Protein 5ICQ (pdb70)

Nearest PDB structures (foldseek):
  5icq-assembly1_A  TM=1.002E+00  e=0.000E+00  Methylocystis parvus OBBP
  4ony-assembly2_B  TM=9.529E-01  e=1.457E-85  Brucella melitensis ATCC 23457
  7z8e-assembly1_A  TM=8.467E-01  e=1.954E-64  Sinorhizobium meliloti
  3pam-assembly2_B  TM=9.774E-01  e=1.370E-34  Bartonella henselae
  3pam-assembly1_A  TM=9.702E-01  e=1.212E-34  Bartonella henselae

Structure (mmCIF, N/CA/C/O backbone):
data_5ICQ
#
_entry.id   5ICQ
#
_cell.length_a   122.200
_cell.length_b   141.500
_cell.length_c   83.100
_cell.angle_alpha   90.00
_cell.angle_beta   90.00
_cell.angle_gamma   90.00
#
_symmetry.space_group_name_H-M   'C 2 2 21'
#
loop_
_entity.id
_entity.type
_entity.pdbx_description
1 polymer 'Methylocystis parvus OBBP MbnE'
2 non-polymer 'SULFATE ION'
3 water water
#
loop_
_atom_site.group_PDB
_atom_site.id
_atom_site.type_symbol
_atom_site.label_atom_id
_atom_site.label_alt_id
_atom_site.label_comp_id
_atom_site.label_asym_id
_atom_site.label_entity_id
_atom_site.label_seq_id
_atom_site.pdbx_PDB_ins_code
_atom_site.Cartn_x
_atom_site.Cartn_y
_atom_site.Cartn_z
_atom_site.occupancy
_atom_site.B_iso_or_equiv
_atom_site.auth_seq_id
_atom_site.auth_comp_id
_atom_site.auth_asym_id
_atom_site.auth_atom_id
_atom_site.pdbx_PDB_model_num
ATOM 1 N N . SER A 1 35 ? 110.131 55.269 56.599 1.00 40.92 35 SER A N 1
ATOM 2 C CA . SER A 1 35 ? 111.201 54.801 55.716 1.00 39.95 35 SER A CA 1
ATOM 3 C C . SER A 1 35 ? 111.162 53.278 55.492 1.00 27.99 35 SER A C 1
ATOM 4 O O . SER A 1 35 ? 111.683 52.776 54.499 1.00 26.51 35 SER A O 1
ATOM 7 N N . HIS A 1 36 ? 110.551 52.545 56.423 1.00 21.75 36 HIS A N 1
ATOM 8 C CA . HIS A 1 36 ? 110.373 51.103 56.294 1.00 22.12 36 HIS A CA 1
ATOM 9 C C . HIS A 1 36 ? 108.905 50.705 56.357 1.00 24.83 36 HIS A C 1
ATOM 10 O O . HIS A 1 36 ? 108.584 49.537 56.592 1.00 30.56 36 HIS A O 1
ATOM 17 N N . GLY A 1 37 ? 108.015 51.660 56.157 1.00 18.60 37 GLY A N 1
ATOM 18 C CA . GLY A 1 37 ? 106.589 51.429 56.159 1.00 19.31 37 GLY A CA 1
ATOM 19 C C . GLY A 1 37 ? 105.916 52.632 55.542 1.00 19.71 37 GLY A C 1
ATOM 20 O O . GLY A 1 37 ? 106.422 53.756 55.642 1.00 17.15 37 GLY A O 1
ATOM 21 N N . LEU A 1 38 ? 104.784 52.413 54.890 1.00 14.48 38 LEU A N 1
ATOM 22 C CA . LEU A 1 38 ? 104.056 53.488 54.231 1.00 16.52 38 LEU A CA 1
ATOM 23 C C . LEU A 1 38 ? 102.572 53.240 54.457 1.00 21.00 38 LEU A C 1
ATOM 24 O O . LEU A 1 38 ? 102.021 52.280 53.906 1.00 14.27 38 LEU A O 1
ATOM 29 N N . ALA A 1 39 ? 101.936 54.083 55.274 1.00 15.31 39 ALA A N 1
ATOM 30 C CA . ALA A 1 39 ? 100.490 54.042 55.465 1.00 15.04 39 ALA A CA 1
ATOM 31 C C . ALA A 1 39 ? 99.839 55.107 54.596 1.00 17.22 39 ALA A C 1
ATOM 32 O O . ALA A 1 39 ? 100.380 56.206 54.442 1.00 16.71 39 ALA A O 1
ATOM 34 N N . MET A 1 40 ? 98.664 54.784 54.038 1.00 14.11 40 MET A N 1
ATOM 35 C CA . MET A 1 40 ? 97.958 55.774 53.229 1.00 15.57 40 MET A CA 1
ATOM 36 C C . MET A 1 40 ? 97.660 57.025 54.047 1.00 18.40 40 MET A C 1
ATOM 37 O O . MET A 1 40 ? 97.858 58.152 53.569 1.00 15.30 40 MET A O 1
ATOM 42 N N . HIS A 1 41 ? 97.187 56.841 55.286 1.00 13.40 41 HIS A N 1
ATOM 43 C CA . HIS A 1 41 ? 96.915 57.927 56.219 1.00 22.10 41 HIS A CA 1
ATOM 44 C C . HIS A 1 41 ? 97.572 57.622 57.556 1.00 25.63 41 HIS A C 1
ATOM 45 O O . HIS A 1 41 ? 97.523 56.488 58.039 1.00 27.31 41 HIS A O 1
ATOM 52 N N . GLY A 1 42 ? 98.183 58.638 58.156 1.00 26.99 42 GLY A N 1
ATOM 53 C CA . GLY A 1 42 ? 98.817 58.392 59.430 1.00 26.02 42 GLY A CA 1
ATOM 54 C C . GLY A 1 42 ? 100.111 57.621 59.249 1.00 25.15 42 GLY A C 1
ATOM 55 O O . GLY A 1 42 ? 100.736 57.640 58.185 1.00 26.68 42 GLY A O 1
ATOM 56 N N . ALA A 1 43 ? 100.507 56.920 60.314 1.00 21.95 43 ALA A N 1
ATOM 57 C CA . ALA A 1 43 ? 101.779 56.230 60.463 1.00 27.29 43 ALA A CA 1
ATOM 58 C C . ALA A 1 43 ? 101.584 54.718 60.418 1.00 19.30 43 ALA A C 1
ATOM 59 O O . ALA A 1 43 ? 100.553 54.209 60.868 1.00 20.25 43 ALA A O 1
ATOM 61 N N . PRO A 1 44 ? 102.556 53.974 59.889 1.00 18.63 44 PRO A N 1
ATOM 62 C CA . PRO A 1 44 ? 102.448 52.510 59.912 1.00 16.41 44 PRO A CA 1
ATOM 63 C C . PRO A 1 44 ? 102.362 52.030 61.350 1.00 20.65 44 PRO A C 1
ATOM 64 O O . PRO A 1 44 ? 103.031 52.564 62.234 1.00 22.93 44 PRO A O 1
ATOM 68 N N . GLN A 1 45 ? 101.510 51.034 61.596 1.00 16.61 45 GLN A N 1
ATOM 69 C CA . GLN A 1 45 ? 101.306 50.614 62.977 1.00 19.37 45 GLN A CA 1
ATOM 70 C C . GLN A 1 45 ? 102.366 49.633 63.469 1.00 19.29 45 GLN A C 1
ATOM 71 O O . GLN A 1 45 ? 102.556 49.512 64.684 1.00 19.59 45 GLN A O 1
ATOM 77 N N . LEU A 1 46 ? 103.102 48.940 62.542 1.00 16.15 46 LEU A N 1
ATOM 78 C CA . LEU A 1 46 ? 104.155 48.040 63.015 1.00 16.13 46 LEU A CA 1
ATOM 79 C C . LEU A 1 46 ? 105.473 48.792 63.193 1.00 20.15 46 LEU A C 1
ATOM 80 O O . LEU A 1 46 ? 105.828 49.634 62.357 1.00 19.72 46 LEU A O 1
ATOM 85 N N . PRO A 1 47 ? 106.222 48.478 64.252 1.00 19.87 47 PRO A N 1
ATOM 86 C CA . PRO A 1 47 ? 107.548 49.081 64.424 1.00 23.74 47 PRO A CA 1
ATOM 87 C C . PRO A 1 47 ? 108.500 48.649 63.321 1.00 24.46 47 PRO A C 1
ATOM 88 O O . PRO A 1 47 ? 108.316 47.619 62.667 1.00 24.25 47 PRO A O 1
ATOM 92 N N . LYS A 1 48 ? 109.547 49.455 63.131 1.00 20.36 48 LYS A N 1
ATOM 93 C CA . LYS A 1 48 ? 110.511 49.196 62.066 1.00 29.75 48 LYS A CA 1
ATOM 94 C C . LYS A 1 48 ? 111.067 47.779 62.134 1.00 35.32 48 LYS A C 1
ATOM 95 O O . LYS A 1 48 ? 111.318 47.157 61.095 1.00 34.29 48 LYS A O 1
ATOM 101 N N . ASP A 1 49 ? 111.227 47.237 63.341 1.00 28.63 49 ASP A N 1
ATOM 102 C CA . ASP A 1 49 ? 111.862 45.942 63.547 1.00 28.15 49 ASP A CA 1
ATOM 103 C C . ASP A 1 49 ? 110.857 44.825 63.817 1.00 23.94 49 ASP A C 1
ATOM 104 O O . ASP A 1 49 ? 111.210 43.824 64.452 1.00 22.26 49 ASP A O 1
ATOM 109 N N . PHE A 1 50 ? 109.611 44.969 63.354 1.00 19.07 50 PHE A N 1
ATOM 110 C CA . PHE A 1 50 ? 108.631 43.912 63.573 1.00 19.75 50 PHE A CA 1
ATOM 111 C C . PHE A 1 50 ? 109.140 42.593 62.991 1.00 17.94 50 PHE A C 1
ATOM 112 O O . PHE A 1 50 ? 109.866 42.564 61.993 1.00 17.34 50 PHE A O 1
ATOM 120 N N . ASP A 1 51 ? 108.760 41.495 63.639 1.00 14.38 51 ASP A N 1
ATOM 121 C CA . ASP A 1 51 ? 109.231 40.173 63.250 1.00 19.80 51 ASP A CA 1
ATOM 122 C C . ASP A 1 51 ? 108.360 39.531 62.180 1.00 15.92 51 ASP A C 1
ATOM 123 O O . ASP A 1 51 ? 108.875 38.825 61.311 1.00 16.72 51 ASP A O 1
ATOM 128 N N . HIS A 1 52 ? 107.047 39.736 62.248 1.00 15.39 52 HIS A N 1
ATOM 129 C CA . HIS A 1 52 ? 106.121 39.156 61.282 1.00 13.39 52 HIS A CA 1
ATOM 130 C C . HIS A 1 52 ? 104.820 39.934 61.361 1.00 15.27 52 HIS A C 1
ATOM 131 O O . HIS A 1 52 ? 104.574 40.661 62.330 1.00 14.11 52 HIS A O 1
ATOM 138 N N . PHE A 1 53 ? 103.989 39.780 60.334 1.00 15.37 53 PHE A N 1
ATOM 139 C CA . PHE A 1 53 ? 102.660 40.382 60.383 1.00 11.45 53 PHE A CA 1
ATOM 140 C C . PHE A 1 53 ? 101.843 39.707 61.485 1.00 11.74 53 PHE A C 1
ATOM 141 O O . PHE A 1 53 ? 101.943 38.494 61.671 1.00 12.98 53 PHE A O 1
ATOM 149 N N . PRO A 1 54 ? 101.012 40.454 62.218 1.00 14.85 54 PRO A N 1
ATOM 150 C CA . PRO A 1 54 ? 100.370 39.870 63.411 1.00 20.93 54 PRO A CA 1
ATOM 151 C C . PRO A 1 54 ? 99.355 38.774 63.109 1.00 18.57 54 PRO A C 1
ATOM 152 O O . PRO A 1 54 ? 99.032 37.999 64.020 1.00 18.97 54 PRO A O 1
ATOM 156 N N . TYR A 1 55 ? 98.853 38.663 61.876 1.00 14.35 55 TYR A N 1
ATOM 157 C CA . TYR A 1 55 ? 97.952 37.577 61.507 1.00 16.05 55 TYR A CA 1
ATOM 158 C C . TYR A 1 55 ? 98.674 36.413 60.833 1.00 20.02 55 TYR A C 1
ATOM 159 O O . TYR A 1 55 ? 98.022 35.539 60.250 1.00 17.19 55 TYR A O 1
ATOM 168 N N . ALA A 1 56 ? 99.997 36.405 60.850 1.00 11.37 56 ALA A N 1
ATOM 169 C CA . ALA A 1 56 ? 100.760 35.239 60.445 1.00 14.60 56 ALA A CA 1
ATOM 170 C C . ALA A 1 56 ? 101.252 34.533 61.699 1.00 17.00 56 ALA A C 1
ATOM 171 O O . ALA A 1 56 ? 101.477 35.168 62.731 1.00 14.63 56 ALA A O 1
ATOM 173 N N . ASP A 1 57 ? 101.405 33.216 61.610 1.00 14.02 57 ASP A N 1
ATOM 174 C CA . ASP A 1 57 ? 101.971 32.457 62.723 1.00 15.33 57 ASP A CA 1
ATOM 175 C C . ASP A 1 57 ? 103.330 31.911 62.311 1.00 12.87 57 ASP A C 1
ATOM 176 O O . ASP A 1 57 ? 103.397 30.988 61.486 1.00 13.57 57 ASP A O 1
ATOM 181 N N . PRO A 1 58 ? 104.432 32.427 62.859 1.00 15.86 58 PRO A N 1
ATOM 182 C CA . PRO A 1 58 ? 105.751 31.904 62.474 1.00 18.66 58 PRO A CA 1
ATOM 183 C C . PRO A 1 58 ? 105.950 30.439 62.823 1.00 16.33 58 PRO A C 1
ATOM 184 O O . PRO A 1 58 ? 106.838 29.805 62.251 1.00 14.85 58 PRO A O 1
ATOM 188 N N . ALA A 1 59 ? 105.144 29.874 63.718 1.00 15.60 59 ALA A N 1
ATOM 189 C CA . ALA A 1 59 ? 105.245 28.446 63.997 1.00 18.82 59 ALA A CA 1
ATOM 190 C C . ALA A 1 59 ? 104.470 27.583 63.005 1.00 22.04 59 ALA A C 1
ATOM 191 O O . ALA A 1 59 ? 104.423 26.360 63.184 1.00 16.51 59 ALA A O 1
ATOM 193 N N . ALA A 1 60 ? 103.865 28.177 61.975 1.00 16.51 60 ALA A N 1
ATOM 194 C CA . ALA A 1 60 ? 103.154 27.390 60.973 1.00 9.89 60 ALA A CA 1
ATOM 195 C C . ALA A 1 60 ? 104.062 26.310 60.406 1.00 13.75 60 ALA A C 1
ATOM 196 O O . ALA A 1 60 ? 105.241 26.550 60.124 1.00 18.78 60 ALA A O 1
ATOM 198 N N . LYS A 1 61 ? 103.511 25.108 60.247 1.00 15.20 61 LYS A N 1
ATOM 199 C CA . LYS A 1 61 ? 104.283 23.989 59.726 1.00 17.80 61 LYS A CA 1
ATOM 200 C C . LYS A 1 61 ? 104.349 24.030 58.203 1.00 22.47 61 LYS A C 1
ATOM 201 O O . LYS A 1 61 ? 103.397 24.433 57.533 1.00 18.42 61 LYS A O 1
ATOM 207 N N . LYS A 1 62 ? 105.480 23.581 57.654 1.00 12.99 62 LYS A N 1
ATOM 208 C CA . LYS A 1 62 ? 105.665 23.523 56.207 1.00 15.83 62 LYS A CA 1
ATOM 209 C C . LYS A 1 62 ? 105.387 22.123 55.674 1.00 22.32 62 LYS A C 1
ATOM 210 O O . LYS A 1 62 ? 105.721 21.124 56.319 1.00 23.65 62 LYS A O 1
ATOM 216 N N . GLY A 1 63 ? 104.788 22.058 54.489 1.00 18.52 63 GLY A N 1
ATOM 217 C CA . GLY A 1 63 ? 104.558 20.802 53.802 1.00 20.30 63 GLY A CA 1
ATOM 218 C C . GLY A 1 63 ? 103.118 20.650 53.353 1.00 17.33 63 GLY A C 1
ATOM 219 O O . GLY A 1 63 ? 102.228 21.411 53.730 1.00 14.40 63 GLY A O 1
ATOM 220 N N . GLY A 1 64 ? 102.911 19.635 52.520 1.00 14.11 64 GLY A N 1
ATOM 221 C CA . GLY A 1 64 ? 101.580 19.219 52.132 1.00 18.50 64 GLY A CA 1
ATOM 222 C C . GLY A 1 64 ? 101.050 19.951 50.912 1.00 17.99 64 GLY A C 1
ATOM 223 O O . GLY A 1 64 ? 101.599 20.954 50.448 1.00 17.99 64 GLY A O 1
ATOM 224 N N . ARG A 1 65 ? 99.950 19.420 50.376 1.00 15.32 65 ARG A N 1
ATOM 225 C CA . ARG A 1 65 ? 99.271 20.003 49.228 1.00 16.76 65 ARG A CA 1
ATOM 226 C C . ARG A 1 65 ? 97.926 20.567 49.662 1.00 19.37 65 ARG A C 1
ATOM 227 O O . ARG A 1 65 ? 97.116 19.852 50.261 1.00 18.93 65 ARG A O 1
ATOM 235 N N . LEU A 1 66 ? 97.684 21.839 49.358 1.00 11.96 66 LEU A N 1
ATOM 236 C CA . LEU A 1 66 ? 96.358 22.425 49.549 1.00 13.03 66 LEU A CA 1
ATOM 237 C C . LEU A 1 66 ? 95.552 22.261 48.269 1.00 17.31 66 LEU A C 1
ATOM 238 O O . LEU A 1 66 ? 96.035 22.595 47.185 1.00 14.50 66 LEU A O 1
ATOM 243 N N . ARG A 1 67 ? 94.326 21.753 48.391 1.00 12.77 67 ARG A N 1
ATOM 244 C CA . ARG A 1 67 ? 93.428 21.631 47.251 1.00 11.95 67 ARG A CA 1
ATOM 245 C C . ARG A 1 67 ? 92.383 22.730 47.359 1.00 16.18 67 ARG A C 1
ATOM 246 O O . ARG A 1 67 ? 91.547 22.718 48.275 1.00 13.29 67 ARG A O 1
ATOM 254 N N . VAL A 1 68 ? 92.443 23.664 46.411 1.00 10.46 68 VAL A N 1
ATOM 255 C CA . VAL A 1 68 ? 91.579 24.834 46.321 1.00 12.35 68 VAL A CA 1
ATOM 256 C C . VAL A 1 68 ? 90.612 24.628 45.164 1.00 12.74 68 VAL A C 1
ATOM 257 O O . VAL A 1 68 ? 91.000 24.120 44.104 1.00 17.88 68 VAL A O 1
ATOM 261 N N . GLY A 1 69 ? 89.353 24.999 45.372 1.00 12.33 69 GLY A N 1
ATOM 262 C CA . GLY A 1 69 ? 88.351 24.885 44.326 1.00 10.90 69 GLY A CA 1
ATOM 263 C C . GLY A 1 69 ? 87.701 26.217 44.006 1.00 13.99 69 GLY A C 1
ATOM 264 O O . GLY A 1 69 ? 87.296 26.961 44.907 1.00 17.80 69 GLY A O 1
ATOM 265 N N . LEU A 1 70 ? 87.580 26.521 42.722 1.00 17.72 70 LEU A N 1
ATOM 266 C CA . LEU A 1 70 ? 87.056 27.793 42.260 1.00 12.32 70 LEU A CA 1
ATOM 267 C C . LEU A 1 70 ? 85.979 27.558 41.214 1.00 14.25 70 LEU A C 1
ATOM 268 O O . LEU A 1 70 ? 86.061 26.602 40.436 1.00 16.53 70 LEU A O 1
ATOM 273 N N . PRO A 1 71 ? 84.961 28.412 41.167 1.00 19.31 71 PRO A N 1
ATOM 274 C CA . PRO A 1 71 ? 83.939 28.276 40.128 1.00 22.90 71 PRO A CA 1
ATOM 275 C C . PRO A 1 71 ? 84.404 28.904 38.824 1.00 25.88 71 PRO A C 1
ATOM 276 O O . PRO A 1 71 ? 85.234 29.816 38.803 1.00 30.02 71 PRO A O 1
ATOM 280 N N . GLY A 1 72 ? 83.859 28.401 37.722 1.00 26.83 72 GLY A N 1
ATOM 281 C CA . GLY A 1 72 ? 84.156 29.002 36.436 1.00 24.35 72 GLY A CA 1
ATOM 282 C C . GLY A 1 72 ? 85.317 28.353 35.716 1.00 22.72 72 GLY A C 1
ATOM 283 O O . GLY A 1 72 ? 85.500 27.132 35.787 1.00 21.16 72 GLY A O 1
ATOM 284 N N . THR A 1 73 ? 86.110 29.154 35.008 1.00 22.16 73 THR A N 1
ATOM 285 C CA . THR A 1 73 ? 87.176 28.612 34.180 1.00 25.06 73 THR A CA 1
ATOM 286 C C . THR A 1 73 ? 88.275 29.659 34.044 1.00 17.38 73 THR A C 1
ATOM 287 O O . THR A 1 73 ? 88.179 30.762 34.583 1.00 16.85 73 THR A O 1
ATOM 291 N N . PHE A 1 74 ? 89.329 29.301 33.315 1.00 19.14 74 PHE A N 1
ATOM 292 C CA . PHE A 1 74 ? 90.404 30.238 33.024 1.00 19.57 74 PHE A CA 1
ATOM 293 C C . PHE A 1 74 ? 91.075 29.810 31.730 1.00 19.32 74 PHE A C 1
ATOM 294 O O . PHE A 1 74 ? 91.053 28.634 31.357 1.00 21.21 74 PHE A O 1
ATOM 302 N N . ASP A 1 75 ? 91.703 30.778 31.054 1.00 19.13 75 ASP A N 1
ATOM 303 C CA . ASP A 1 75 ? 92.472 30.454 29.856 1.00 20.13 75 ASP A CA 1
ATOM 304 C C . ASP A 1 75 ? 93.777 31.238 29.752 1.00 22.30 75 ASP A C 1
ATOM 305 O O . ASP A 1 75 ? 94.377 31.269 28.667 1.00 19.03 75 ASP A O 1
ATOM 310 N N . SER A 1 76 ? 94.239 31.862 30.832 1.00 15.86 76 SER A N 1
ATOM 311 C CA . SER A 1 76 ? 95.437 32.683 30.780 1.00 16.59 76 SER A CA 1
ATOM 312 C C . SER A 1 76 ? 96.107 32.684 32.144 1.00 17.22 76 SER A C 1
ATOM 313 O O . SER A 1 76 ? 95.441 32.577 33.178 1.00 12.84 76 SER A O 1
ATOM 316 N N . LEU A 1 77 ? 97.434 32.808 32.134 1.00 12.41 77 LEU A N 1
ATOM 317 C CA . LEU A 1 77 ? 98.203 32.971 33.361 1.00 14.02 77 LEU A CA 1
ATOM 318 C C . LEU A 1 77 ? 98.744 34.390 33.501 1.00 19.02 77 LEU A C 1
ATOM 319 O O . LEU A 1 77 ? 99.712 34.615 34.238 1.00 15.79 77 LEU A O 1
ATOM 324 N N . ASN A 1 78 ? 98.128 35.358 32.811 1.00 15.29 78 ASN A N 1
ATOM 325 C CA . ASN A 1 78 ? 98.530 36.761 32.894 1.00 13.51 78 ASN A CA 1
ATOM 326 C C . ASN A 1 78 ? 97.411 37.544 33.562 1.00 18.34 78 ASN A C 1
ATOM 327 O O . ASN A 1 78 ? 96.388 37.844 32.920 1.00 15.75 78 ASN A O 1
ATOM 332 N N . PRO A 1 79 ? 97.547 37.896 34.842 1.00 15.11 79 PRO A N 1
ATOM 333 C CA . PRO A 1 79 ? 96.493 38.652 35.524 1.00 18.35 79 PRO A CA 1
ATOM 334 C C . PRO A 1 79 ? 96.546 40.150 35.292 1.00 20.35 79 PRO A C 1
ATOM 335 O O . PRO A 1 79 ? 95.724 40.868 35.864 1.00 17.26 79 PRO A O 1
ATOM 339 N N . PHE A 1 80 ? 97.484 40.652 34.486 1.00 11.77 80 PHE A N 1
ATOM 340 C CA . PHE A 1 80 ? 97.727 42.079 34.429 1.00 11.36 80 PHE A CA 1
ATOM 341 C C . PHE A 1 80 ? 97.336 42.723 33.109 1.00 18.53 80 PHE A C 1
ATOM 342 O O . PHE A 1 80 ? 97.424 43.949 33.004 1.00 19.92 80 PHE A O 1
ATOM 350 N N . ASN A 1 81 ? 96.958 41.945 32.093 1.00 23.01 81 ASN A N 1
ATOM 351 C CA . ASN A 1 81 ? 96.486 42.529 30.842 1.00 19.99 81 ASN A CA 1
ATOM 352 C C . ASN A 1 81 ? 94.975 42.740 30.917 1.00 24.22 81 ASN A C 1
ATOM 353 O O . ASN A 1 81 ? 94.311 42.330 31.873 1.00 22.90 81 ASN A O 1
ATOM 358 N N . VAL A 1 82 ? 94.416 43.375 29.893 1.00 31.84 82 VAL A N 1
ATOM 359 C CA . VAL A 1 82 ? 92.987 43.680 29.897 1.00 31.90 82 VAL A CA 1
ATOM 360 C C . VAL A 1 82 ? 92.212 42.762 28.958 1.00 29.99 82 VAL A C 1
ATOM 361 O O . VAL A 1 82 ? 92.654 42.501 27.834 1.00 32.72 82 VAL A O 1
ATOM 365 N N . THR A 1 86 ? 90.612 35.243 30.483 1.00 36.11 86 THR A N 1
ATOM 366 C CA . THR A 1 86 ? 90.222 34.914 31.858 1.00 35.63 86 THR A CA 1
ATOM 367 C C . THR A 1 86 ? 91.395 34.317 32.637 1.00 17.63 86 THR A C 1
ATOM 368 O O . THR A 1 86 ? 91.731 33.144 32.458 1.00 23.55 86 THR A O 1
ATOM 372 N N . ALA A 1 87 ? 92.025 35.122 33.491 1.00 17.80 87 ALA A N 1
ATOM 373 C CA . ALA A 1 87 ? 93.261 34.701 34.131 1.00 17.89 87 ALA A CA 1
ATOM 374 C C . ALA A 1 87 ? 92.968 33.827 35.340 1.00 17.96 87 ALA A C 1
ATOM 375 O O . ALA A 1 87 ? 91.993 34.047 36.059 1.00 16.93 87 ALA A O 1
ATOM 377 N N . ALA A 1 88 ? 93.811 32.820 35.541 1.00 15.11 88 ALA A N 1
ATOM 378 C CA . ALA A 1 88 ? 93.740 31.997 36.738 1.00 17.89 88 ALA A CA 1
ATOM 379 C C . ALA A 1 88 ? 94.001 32.851 37.973 1.00 16.10 88 ALA A C 1
ATOM 380 O O . ALA A 1 88 ? 94.739 33.834 37.925 1.00 16.84 88 ALA A O 1
ATOM 382 N N . GLN A 1 89 ? 93.377 32.477 39.087 1.00 12.72 89 GLN A N 1
ATOM 383 C CA . GLN A 1 89 ? 93.677 33.131 40.349 1.00 14.31 89 GLN A CA 1
ATOM 384 C C . GLN A 1 89 ? 94.873 32.447 40.998 1.00 13.63 89 GLN A C 1
ATOM 385 O O . GLN A 1 89 ? 95.350 31.415 40.536 1.00 14.15 89 GLN A O 1
ATOM 391 N N . GLY A 1 90 ? 95.370 33.046 42.075 1.00 13.87 90 GLY A N 1
ATOM 392 C CA . GLY A 1 90 ? 96.488 32.467 42.787 1.00 15.69 90 GLY A CA 1
ATOM 393 C C . GLY A 1 90 ? 97.853 32.889 42.290 1.00 14.62 90 GLY A C 1
ATOM 394 O O . GLY A 1 90 ? 98.855 32.405 42.823 1.00 14.33 90 GLY A O 1
ATOM 395 N N . LEU A 1 91 ? 97.934 33.777 41.291 1.00 8.54 91 LEU A N 1
ATOM 396 C CA . LEU A 1 91 ? 99.245 34.147 40.762 1.00 11.98 91 LEU A CA 1
ATOM 397 C C . LEU A 1 91 ? 99.823 35.367 41.454 1.00 15.44 91 LEU A C 1
ATOM 398 O O . LEU A 1 91 ? 101.036 35.440 41.686 1.00 10.78 91 LEU A O 1
ATOM 403 N N . VAL A 1 92 ? 98.980 36.343 41.771 1.00 13.71 92 VAL A N 1
ATOM 404 C CA . VAL A 1 92 ? 99.450 37.508 42.498 1.00 16.71 92 VAL A CA 1
ATOM 405 C C . VAL A 1 92 ? 99.871 37.070 43.890 1.00 12.69 92 VAL A C 1
ATOM 406 O O . VAL A 1 92 ? 99.192 36.254 44.532 1.00 19.33 92 VAL A O 1
ATOM 410 N N . GLY A 1 93 ? 101.013 37.579 44.354 1.00 13.88 93 GLY A N 1
ATOM 411 C CA . GLY A 1 93 ? 101.496 37.227 45.678 1.00 15.16 93 GLY A CA 1
ATOM 412 C C . GLY A 1 93 ? 102.313 35.948 45.672 1.00 12.43 93 GLY A C 1
ATOM 413 O O . GLY A 1 93 ? 103.481 35.956 46.066 1.00 13.72 93 GLY A O 1
ATOM 414 N N . ASN A 1 94 ? 101.709 34.846 45.211 1.00 7.72 94 ASN A N 1
ATOM 415 C CA . ASN A 1 94 ? 102.416 33.566 45.163 1.00 9.65 94 ASN A CA 1
ATOM 416 C C . ASN A 1 94 ? 103.530 33.571 44.124 1.00 12.88 94 ASN A C 1
ATOM 417 O O . ASN A 1 94 ? 104.591 32.972 44.343 1.00 8.90 94 ASN A O 1
ATOM 422 N N . VAL A 1 95 ? 103.292 34.191 42.971 1.00 11.90 95 VAL A N 1
ATOM 423 C CA . VAL A 1 95 ? 104.255 34.219 41.871 1.00 9.43 95 VAL A CA 1
ATOM 424 C C . VAL A 1 95 ? 104.753 35.634 41.608 1.00 10.62 95 VAL A C 1
ATOM 425 O O . VAL A 1 95 ? 105.958 35.893 41.631 1.00 11.98 95 VAL A O 1
ATOM 429 N N . PHE A 1 96 ? 103.835 36.572 41.382 1.00 10.94 96 PHE A N 1
ATOM 430 C CA . PHE A 1 96 ? 104.185 37.954 41.064 1.00 8.73 96 PHE A CA 1
ATOM 431 C C . PHE A 1 96 ? 104.167 38.815 42.319 1.00 15.07 96 PHE A C 1
ATOM 432 O O . PHE A 1 96 ? 103.169 38.834 43.047 1.00 13.68 96 PHE A O 1
ATOM 440 N N . GLN A 1 97 ? 105.245 39.564 42.543 1.00 12.00 97 GLN A N 1
ATOM 441 C CA . GLN A 1 97 ? 105.410 40.332 43.769 1.00 12.21 97 GLN A CA 1
ATOM 442 C C . GLN A 1 97 ? 105.509 41.819 43.472 1.00 11.17 97 GLN A C 1
ATOM 443 O O . GLN A 1 97 ? 106.065 42.227 42.452 1.00 12.34 97 GLN A O 1
ATOM 449 N N . GLY A 1 98 ? 105.017 42.634 44.405 1.00 10.75 98 GLY A N 1
ATOM 450 C CA . GLY A 1 98 ? 105.222 44.065 44.328 1.00 10.00 98 GLY A CA 1
ATOM 451 C C . GLY A 1 98 ? 106.473 44.524 45.054 1.00 13.81 98 GLY A C 1
ATOM 452 O O . GLY A 1 98 ? 107.190 43.756 45.697 1.00 10.51 98 GLY A O 1
ATOM 453 N N . LEU A 1 99 ? 106.731 45.829 44.949 1.00 10.31 99 LEU A N 1
ATOM 454 C CA . LEU A 1 99 ? 107.838 46.422 45.690 1.00 10.25 99 LEU A CA 1
ATOM 455 C C . LEU A 1 99 ? 107.618 46.338 47.197 1.00 9.67 99 LEU A C 1
ATOM 456 O O . LEU A 1 99 ? 108.578 46.186 47.964 1.00 10.59 99 LEU A O 1
ATOM 461 N N . MET A 1 100 ? 106.370 46.460 47.645 1.00 9.57 100 MET A N 1
ATOM 462 C CA . MET A 1 100 ? 106.054 46.417 49.063 1.00 8.76 100 MET A CA 1
ATOM 463 C C . MET A 1 100 ? 104.861 45.497 49.274 1.00 12.99 100 MET A C 1
ATOM 464 O O . MET A 1 100 ? 104.071 45.253 48.358 1.00 11.68 100 MET A O 1
ATOM 469 N N . ALA A 1 101 ? 104.768 44.956 50.485 1.00 10.76 101 ALA A N 1
ATOM 470 C CA . ALA A 1 101 ? 103.748 43.981 50.846 1.00 12.43 101 ALA A CA 1
ATOM 471 C C . ALA A 1 101 ? 102.705 44.667 51.715 1.00 12.40 101 ALA A C 1
ATOM 472 O O . ALA A 1 101 ? 103.054 45.384 52.654 1.00 10.33 101 ALA A O 1
ATOM 474 N N . ARG A 1 102 ? 101.433 44.441 51.420 1.00 11.75 102 ARG A N 1
ATOM 475 C CA . ARG A 1 102 ? 100.360 45.094 52.161 1.00 11.06 102 ARG A CA 1
ATOM 476 C C . ARG A 1 102 ? 100.000 44.260 53.390 1.00 13.00 102 ARG A C 1
ATOM 477 O O . ARG A 1 102 ? 99.761 43.055 53.278 1.00 12.15 102 ARG A O 1
ATOM 485 N N . SER A 1 103 ? 99.999 44.883 54.565 1.00 9.50 103 SER A N 1
ATOM 486 C CA . SER A 1 103 ? 99.482 44.212 55.749 1.00 9.26 103 SER A CA 1
ATOM 487 C C . SER A 1 103 ? 97.969 44.340 55.765 1.00 14.78 103 SER A C 1
ATOM 488 O O . SER A 1 103 ? 97.436 45.457 55.766 1.00 15.03 103 SER A O 1
ATOM 491 N N . GLN A 1 104 ? 97.275 43.203 55.791 1.00 14.72 104 GLN A N 1
ATOM 492 C CA . GLN A 1 104 ? 95.821 43.250 55.866 1.00 17.03 104 GLN A CA 1
ATOM 493 C C . GLN A 1 104 ? 95.313 43.504 57.274 1.00 17.43 104 GLN A C 1
ATOM 494 O O . GLN A 1 104 ? 94.099 43.452 57.506 1.00 18.75 104 GLN A O 1
ATOM 500 N N . ASP A 1 105 ? 96.203 43.786 58.215 1.00 12.92 105 ASP A N 1
ATOM 501 C CA . ASP A 1 105 ? 95.789 44.170 59.558 1.00 14.60 105 ASP A CA 1
ATOM 502 C C . ASP A 1 105 ? 95.570 45.672 59.715 1.00 13.47 105 ASP A C 1
ATOM 503 O O . ASP A 1 105 ? 95.192 46.118 60.806 1.00 13.56 105 ASP A O 1
ATOM 508 N N . GLU A 1 106 ? 95.810 46.456 58.673 1.00 12.37 106 GLU A N 1
ATOM 509 C CA . GLU A 1 106 ? 95.605 47.897 58.672 1.00 11.69 106 GLU A CA 1
ATOM 510 C C . GLU A 1 106 ? 94.772 48.264 57.454 1.00 12.67 106 GLU A C 1
ATOM 511 O O . GLU A 1 106 ? 94.697 47.487 56.496 1.00 13.49 106 GLU A O 1
ATOM 517 N N . PRO A 1 107 ? 94.103 49.425 57.467 1.00 15.24 107 PRO A N 1
ATOM 518 C CA . PRO A 1 107 ? 93.293 49.799 56.287 1.00 11.50 107 PRO A CA 1
ATOM 519 C C . PRO A 1 107 ? 94.094 49.833 54.994 1.00 11.69 107 PRO A C 1
ATOM 520 O O . PRO A 1 107 ? 93.684 49.234 53.990 1.00 14.52 107 PRO A O 1
ATOM 524 N N . PHE A 1 108 ? 95.235 50.517 54.988 1.00 14.29 108 PHE A N 1
ATOM 525 C CA . PHE A 1 108 ? 96.077 50.583 53.798 1.00 11.91 108 PHE A CA 1
ATOM 526 C C . PHE A 1 108 ? 97.507 50.940 54.197 1.00 12.79 108 PHE A C 1
ATOM 527 O O . PHE A 1 108 ? 97.890 52.116 54.157 1.00 13.26 108 PHE A O 1
ATOM 535 N N . THR A 1 109 ? 98.302 49.940 54.593 1.00 10.81 109 THR A N 1
ATOM 536 C CA . THR A 1 109 ? 99.695 50.156 54.978 1.00 12.57 109 THR A CA 1
ATOM 537 C C . THR A 1 109 ? 100.567 49.112 54.301 1.00 11.34 109 THR A C 1
ATOM 538 O O . THR A 1 109 ? 100.190 47.936 54.222 1.00 8.04 109 THR A O 1
ATOM 542 N N . LEU A 1 110 ? 101.724 49.553 53.802 1.00 9.58 110 LEU A N 1
ATOM 543 C CA . LEU A 1 110 ? 102.649 48.710 53.055 1.00 11.86 110 LEU A CA 1
ATOM 544 C C . LEU A 1 110 ? 103.968 48.575 53.804 1.00 12.95 110 LEU A C 1
ATOM 545 O O . LEU A 1 110 ? 104.418 49.519 54.451 1.00 12.75 110 LEU A O 1
ATOM 550 N N . TYR A 1 111 ? 104.605 47.411 53.676 1.00 10.49 111 TYR A N 1
ATOM 551 C CA . TYR A 1 111 ? 105.855 47.097 54.350 1.00 9.56 111 TYR A CA 1
ATOM 552 C C . TYR A 1 111 ? 106.841 46.506 53.351 1.00 9.98 111 TYR A C 1
ATOM 553 O O . TYR A 1 111 ? 106.447 46.120 52.249 1.00 10.99 111 TYR A O 1
ATOM 562 N N . PRO A 1 112 ? 108.142 46.497 53.672 1.00 12.71 112 PRO A N 1
ATOM 563 C CA . PRO A 1 112 ? 109.143 46.136 52.653 1.00 11.13 112 PRO A CA 1
ATOM 564 C C . PRO A 1 112 ? 108.939 44.742 52.071 1.00 13.71 112 PRO A C 1
ATOM 565 O O . PRO A 1 112 ? 108.580 43.785 52.768 1.00 8.08 112 PRO A O 1
ATOM 569 N N . LEU A 1 113 ? 109.185 44.644 50.765 1.00 11.40 113 LEU A N 1
ATOM 570 C CA . LEU A 1 113 ? 109.252 43.365 50.070 1.00 9.09 113 LEU A CA 1
ATOM 571 C C . LEU A 1 113 ? 110.447 43.454 49.123 1.00 8.46 113 LEU A C 1
ATOM 572 O O . LEU A 1 113 ? 111.590 43.494 49.590 1.00 10.04 113 LEU A O 1
ATOM 577 N N . ILE A 1 114 ? 110.216 43.534 47.810 1.00 11.08 114 ILE A N 1
ATOM 578 C CA . ILE A 1 114 ? 111.346 43.697 46.892 1.00 7.90 114 ILE A CA 1
ATOM 579 C C . ILE A 1 114 ? 112.093 44.998 47.186 1.00 12.82 114 ILE A C 1
ATOM 580 O O . ILE A 1 114 ? 113.328 45.053 47.111 1.00 12.46 114 ILE A O 1
ATOM 585 N N . ALA A 1 115 ? 111.369 46.060 47.543 1.00 10.63 115 ALA A N 1
ATOM 586 C CA . ALA A 1 115 ? 112.015 47.265 48.056 1.00 10.48 115 ALA A CA 1
ATOM 587 C C . ALA A 1 115 ? 112.256 47.100 49.551 1.00 13.68 115 ALA A C 1
ATOM 588 O O . ALA A 1 115 ? 111.308 46.881 50.315 1.00 11.92 115 ALA A O 1
ATOM 590 N N . GLN A 1 116 ? 113.519 47.218 49.976 1.00 13.26 116 GLN A N 1
ATOM 591 C CA . GLN A 1 116 ? 113.817 47.093 51.397 1.00 17.23 116 GLN A CA 1
ATOM 592 C C . GLN A 1 116 ? 113.535 48.376 52.170 1.00 15.15 116 GLN A C 1
ATOM 593 O O . GLN A 1 116 ? 113.359 48.315 53.390 1.00 17.44 116 GLN A O 1
ATOM 599 N N . SER A 1 117 ? 113.455 49.524 51.498 1.00 16.01 117 SER A N 1
ATOM 600 C CA . SER A 1 117 ? 113.097 50.771 52.168 1.00 14.86 117 SER A CA 1
ATOM 601 C C . SER A 1 117 ? 112.653 51.771 51.113 1.00 23.48 117 SER A C 1
ATOM 602 O O . SER A 1 117 ? 112.801 51.538 49.909 1.00 19.36 117 SER A O 1
ATOM 605 N N . ILE A 1 118 ? 112.100 52.896 51.589 1.00 18.75 118 ILE A N 1
ATOM 606 C CA A ILE A 1 118 ? 111.588 53.934 50.709 0.76 21.45 118 ILE A CA 1
ATOM 607 C CA B ILE A 1 118 ? 111.506 53.944 50.765 0.24 22.81 118 ILE A CA 1
ATOM 608 C C . ILE A 1 118 ? 112.057 55.297 51.200 1.00 28.38 118 ILE A C 1
ATOM 609 O O . ILE A 1 118 ? 112.328 55.511 52.386 1.00 29.44 118 ILE A O 1
ATOM 618 N N . ASP A 1 119 ? 112.196 56.217 50.246 1.00 23.40 119 ASP A N 1
ATOM 619 C CA . ASP A 1 119 ? 112.451 57.628 50.517 1.00 27.14 119 ASP A CA 1
ATOM 620 C C . ASP A 1 119 ? 111.259 58.407 49.993 1.00 25.51 119 ASP A C 1
ATOM 621 O O . ASP A 1 119 ? 111.014 58.421 48.785 1.00 23.59 119 ASP A O 1
ATOM 626 N N . ILE A 1 120 ? 110.521 59.056 50.888 1.00 22.89 120 ILE A N 1
ATOM 627 C CA . ILE A 1 120 ? 109.324 59.780 50.486 1.00 22.86 120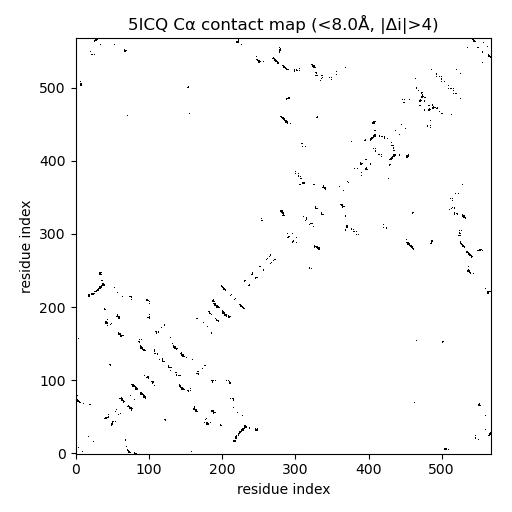 ILE A CA 1
ATOM 628 C C . ILE A 1 120 ? 109.185 61.009 51.369 1.00 28.88 120 ILE A C 1
ATOM 629 O O . ILE A 1 120 ? 109.585 61.003 52.537 1.00 25.02 120 ILE A O 1
ATOM 634 N N . ASP A 1 121 ? 108.651 62.082 50.791 1.00 27.44 121 ASP A N 1
ATOM 635 C CA . ASP A 1 121 ? 108.423 63.299 51.552 1.00 31.55 121 ASP A CA 1
ATOM 636 C C . ASP A 1 121 ? 106.981 63.351 52.037 1.00 32.79 121 ASP A C 1
ATOM 637 O O . ASP A 1 121 ? 106.106 62.675 51.489 1.00 27.93 121 ASP A O 1
ATOM 642 N N . PRO A 1 122 ? 106.693 64.125 53.087 1.00 36.10 122 PRO A N 1
ATOM 643 C CA . PRO A 1 122 ? 105.305 64.185 53.581 1.00 30.46 122 PRO A CA 1
ATOM 644 C C . PRO A 1 122 ? 104.304 64.680 52.549 1.00 30.42 122 PRO A C 1
ATOM 645 O O . PRO A 1 122 ? 103.148 64.235 52.560 1.00 26.50 122 PRO A O 1
ATOM 649 N N . ALA A 1 123 ? 104.709 65.579 51.650 1.00 24.18 123 ALA A N 1
ATOM 650 C CA . ALA A 1 123 ? 103.806 66.081 50.620 1.00 24.44 123 ALA A CA 1
ATOM 651 C C . ALA A 1 123 ? 103.636 65.112 49.457 1.00 26.20 123 ALA A C 1
ATOM 652 O O . ALA A 1 123 ? 102.790 65.357 48.591 1.00 25.31 123 ALA A O 1
ATOM 654 N N . ARG A 1 124 ? 104.423 64.034 49.416 1.00 21.98 124 ARG A N 1
ATOM 655 C CA . ARG A 1 124 ? 104.303 62.990 48.397 1.00 22.98 124 ARG A CA 1
ATOM 656 C C . ARG A 1 124 ? 104.463 63.563 46.988 1.00 23.70 124 ARG A C 1
ATOM 657 O O . ARG A 1 124 ? 103.685 63.280 46.075 1.00 24.87 124 ARG A O 1
ATOM 665 N N . THR A 1 125 ? 105.502 64.377 46.818 1.00 24.30 125 THR A N 1
ATOM 666 C CA . THR A 1 125 ? 105.898 64.861 45.504 1.00 21.87 125 THR A CA 1
ATOM 667 C C . THR A 1 125 ? 106.944 63.970 44.839 1.00 26.14 125 THR A C 1
ATOM 668 O O . THR A 1 125 ? 107.172 64.112 43.631 1.00 25.61 125 THR A O 1
ATOM 672 N N . ARG A 1 126 ? 107.578 63.071 45.602 1.00 22.75 126 ARG A N 1
ATOM 673 C CA . ARG A 1 126 ? 108.648 62.165 45.178 1.00 23.16 126 ARG A CA 1
ATOM 674 C C . ARG A 1 126 ? 108.574 60.886 45.973 1.00 26.95 126 ARG A C 1
ATOM 675 O O . ARG A 1 126 ? 108.309 60.918 47.177 1.00 29.76 126 ARG A O 1
ATOM 683 N N . VAL A 1 127 ? 108.997 59.795 45.344 1.00 26.97 127 VAL A N 1
ATOM 684 C CA . VAL A 1 127 ? 109.275 58.569 46.081 1.00 23.67 127 VAL A CA 1
ATOM 685 C C . VAL A 1 127 ? 110.388 57.802 45.381 1.00 20.89 127 VAL A C 1
ATOM 686 O O . VAL A 1 127 ? 110.356 57.624 44.159 1.00 22.42 127 VAL A O 1
ATOM 690 N N . THR A 1 128 ? 111.385 57.374 46.151 1.00 20.35 128 THR A N 1
ATOM 691 C CA . THR A 1 128 ? 112.444 56.498 45.667 1.00 22.10 128 THR A CA 1
ATOM 692 C C . THR A 1 128 ? 112.384 55.178 46.420 1.00 23.44 128 THR A C 1
ATOM 693 O O . THR A 1 128 ? 112.299 55.160 47.653 1.00 20.13 128 THR A O 1
ATOM 697 N N . PHE A 1 129 ? 112.429 54.080 45.677 1.00 16.49 129 PHE A N 1
ATOM 698 C CA . PHE A 1 129 ? 112.465 52.743 46.253 1.00 11.50 129 PHE A CA 1
ATOM 699 C C . PHE A 1 129 ? 113.898 52.235 46.236 1.00 14.89 129 PHE A C 1
ATOM 700 O O . PHE A 1 129 ? 114.558 52.274 45.193 1.00 17.25 129 PHE A O 1
ATOM 708 N N . HIS A 1 130 ? 114.375 51.772 47.388 1.00 16.02 130 HIS A N 1
ATOM 709 C CA . HIS A 1 130 ? 115.673 51.110 47.497 1.00 16.36 130 HIS A CA 1
ATOM 710 C C . HIS A 1 130 ? 115.442 49.606 47.429 1.00 11.23 130 HIS A C 1
ATOM 711 O O . HIS A 1 130 ? 114.856 49.025 48.346 1.00 17.60 130 HIS A O 1
ATOM 718 N N . LEU A 1 131 ? 115.924 48.971 46.358 1.00 14.52 131 LEU A N 1
ATOM 719 C CA . LEU A 1 131 ? 115.658 47.555 46.142 1.00 14.16 131 LEU A CA 1
ATOM 720 C C . LEU A 1 131 ? 116.544 46.677 47.015 1.00 19.46 131 LEU A C 1
ATOM 721 O O . LEU A 1 131 ? 117.714 46.989 47.253 1.00 18.89 131 LEU A O 1
ATOM 726 N N . ASP A 1 132 ? 115.985 45.560 47.469 1.00 13.30 132 ASP A N 1
ATOM 727 C CA . ASP A 1 132 ? 116.732 44.606 48.292 1.00 13.57 132 ASP A CA 1
ATOM 728 C C . ASP A 1 132 ? 117.704 43.836 47.406 1.00 21.44 132 ASP A C 1
ATOM 729 O O . ASP A 1 132 ? 117.261 43.145 46.477 1.00 13.54 132 ASP A O 1
ATOM 734 N N . PRO A 1 133 ? 119.017 43.903 47.658 1.00 13.66 133 PRO A N 1
ATOM 735 C CA . PRO A 1 133 ? 119.969 43.180 46.800 1.00 15.86 133 PRO A CA 1
ATOM 736 C C . PRO A 1 133 ? 119.837 41.666 46.882 1.00 19.66 133 PRO A C 1
ATOM 737 O O . PRO A 1 133 ? 120.405 40.965 46.030 1.00 17.25 133 PRO A O 1
ATOM 741 N N . ARG A 1 134 ? 119.101 41.140 47.863 1.00 14.73 134 ARG A N 1
ATOM 742 C CA . ARG A 1 134 ? 118.836 39.706 47.929 1.00 15.32 134 ARG A CA 1
ATOM 743 C C . ARG A 1 134 ? 117.788 39.247 46.918 1.00 13.59 134 ARG A C 1
ATOM 744 O O . ARG A 1 134 ? 117.687 38.045 46.653 1.00 12.55 134 ARG A O 1
ATOM 752 N N . ALA A 1 135 ? 117.000 40.159 46.358 1.00 12.20 135 ALA A N 1
ATOM 753 C CA . ALA A 1 135 ? 115.833 39.759 45.577 1.00 12.93 135 ALA A CA 1
ATOM 754 C C . ALA A 1 135 ? 116.236 39.169 44.230 1.00 12.92 135 ALA A C 1
ATOM 755 O O . ALA A 1 135 ? 117.082 39.726 43.524 1.00 12.20 135 ALA A O 1
ATOM 757 N N . HIS A 1 136 ? 115.604 38.052 43.858 1.00 8.62 136 HIS A N 1
ATOM 758 C CA . HIS A 1 136 ? 115.841 37.462 42.543 1.00 8.06 136 HIS A CA 1
ATOM 759 C C . HIS A 1 136 ? 114.592 36.750 42.054 1.00 10.01 136 HIS A C 1
ATOM 760 O O . HIS A 1 136 ? 113.742 36.336 42.846 1.00 11.54 136 HIS A O 1
ATOM 767 N N . PHE A 1 137 ? 114.479 36.630 40.731 1.00 9.12 137 PHE A N 1
ATOM 768 C CA . PHE A 1 137 ? 113.393 35.847 40.166 1.00 7.76 137 PHE A CA 1
ATOM 769 C C . PHE A 1 137 ? 113.665 34.367 40.412 1.00 13.44 137 PHE A C 1
ATOM 770 O O . PHE A 1 137 ? 114.740 33.975 40.882 1.00 11.35 137 PHE A O 1
ATOM 778 N N . SER A 1 138 ? 112.675 33.534 40.097 1.00 11.20 138 SER A N 1
ATOM 779 C CA . SER A 1 138 ? 112.783 32.130 40.464 1.00 10.78 138 SER A CA 1
ATOM 780 C C . SER A 1 138 ? 113.779 31.364 39.605 1.00 13.55 138 SER A C 1
ATOM 781 O O . SER A 1 138 ? 114.077 30.210 39.930 1.00 14.60 138 SER A O 1
ATOM 784 N N . ASP A 1 139 ? 114.300 31.962 38.533 1.00 10.15 139 ASP A N 1
ATOM 785 C CA . ASP A 1 139 ? 115.410 31.370 37.803 1.00 13.00 139 ASP A CA 1
ATOM 786 C C . ASP A 1 139 ? 116.760 31.799 38.361 1.00 11.32 139 ASP A C 1
ATOM 787 O O . ASP A 1 139 ? 117.792 31.401 37.819 1.00 14.91 139 ASP A O 1
ATOM 792 N N . GLY A 1 140 ? 116.768 32.578 39.444 1.00 10.75 140 GLY A N 1
ATOM 793 C CA . GLY A 1 140 ? 117.980 33.065 40.058 1.00 6.93 140 GLY A CA 1
ATOM 794 C C . GLY A 1 140 ? 118.443 34.433 39.589 1.00 11.11 140 GLY A C 1
ATOM 795 O O . GLY A 1 140 ? 119.352 35.001 40.208 1.00 13.05 140 GLY A O 1
ATOM 796 N N . LYS A 1 141 ? 117.859 34.976 38.518 1.00 11.44 141 LYS A N 1
ATOM 797 C CA . LYS A 1 141 ? 118.298 36.275 38.002 1.00 12.97 141 LYS A CA 1
ATOM 798 C C . LYS A 1 141 ? 117.981 37.381 39.005 1.00 11.12 141 LYS A C 1
ATOM 799 O O . LYS A 1 141 ? 116.832 37.500 39.445 1.00 10.68 141 LYS A O 1
ATOM 805 N N . PRO A 1 142 ? 118.955 38.216 39.373 1.00 14.69 142 PRO A N 1
ATOM 806 C CA . PRO A 1 142 ? 118.680 39.305 40.323 1.00 11.27 142 PRO A CA 1
ATOM 807 C C . PRO A 1 142 ? 117.643 40.279 39.788 1.00 13.29 142 PRO A C 1
ATOM 808 O O . PRO A 1 142 ? 117.600 40.579 38.595 1.00 14.93 142 PRO A O 1
ATOM 812 N N . ILE A 1 143 ? 116.806 40.780 40.689 1.00 10.63 143 ILE A N 1
ATOM 813 C CA . ILE A 1 143 ? 115.913 41.884 40.356 1.00 9.29 143 ILE A CA 1
ATOM 814 C C . ILE A 1 143 ? 116.695 43.191 40.432 1.00 16.38 143 ILE A C 1
ATOM 815 O O . ILE A 1 143 ? 117.387 43.453 41.425 1.00 15.77 143 ILE A O 1
ATOM 820 N N . THR A 1 144 ? 116.590 44.024 39.392 1.00 12.28 144 THR A N 1
ATOM 821 C CA . THR A 1 144 ? 117.258 45.328 39.403 1.00 11.19 144 THR A CA 1
ATOM 822 C C . THR A 1 144 ? 116.264 46.425 39.036 1.00 13.74 144 THR A C 1
ATOM 823 O O . THR A 1 144 ? 115.123 46.162 38.643 1.00 13.08 144 THR A O 1
ATOM 827 N N . ALA A 1 145 ? 116.722 47.678 39.154 1.00 14.45 145 ALA A N 1
ATOM 828 C CA . ALA A 1 145 ? 115.877 48.811 38.785 1.00 16.23 145 ALA A CA 1
ATOM 829 C C . ALA A 1 145 ? 115.403 48.708 37.340 1.00 15.83 145 ALA A C 1
ATOM 830 O O . ALA A 1 145 ? 114.301 49.168 37.012 1.00 15.47 145 ALA A O 1
ATOM 832 N N . GLU A 1 146 ? 116.214 48.096 36.471 1.00 14.07 146 GLU A N 1
ATOM 833 C CA . GLU A 1 146 ? 115.816 47.890 35.081 1.00 15.16 146 GLU A CA 1
ATOM 834 C C . GLU A 1 146 ? 114.516 47.091 34.979 1.00 14.30 146 GLU A C 1
ATOM 835 O O . GLU A 1 146 ? 113.677 47.381 34.119 1.00 15.90 146 GLU A O 1
ATOM 841 N N . ASP A 1 147 ? 114.320 46.087 35.851 1.00 14.51 147 ASP A N 1
ATOM 842 C CA . ASP A 1 147 ? 113.066 45.329 35.830 1.00 15.87 147 ASP A CA 1
ATOM 843 C C . ASP A 1 147 ? 111.889 46.177 36.289 1.00 11.96 147 ASP A C 1
ATOM 844 O O . ASP A 1 147 ? 110.780 46.041 35.760 1.00 10.43 147 ASP A O 1
ATOM 849 N N . VAL A 1 148 ? 112.098 47.032 37.294 1.00 12.75 148 VAL A N 1
ATOM 850 C CA . VAL A 1 148 ? 111.008 47.873 37.787 1.00 12.19 148 VAL A CA 1
ATOM 851 C C . VAL A 1 148 ? 110.584 48.878 36.724 1.00 14.33 148 VAL A C 1
ATOM 852 O O . VAL A 1 148 ? 109.387 49.106 36.514 1.00 13.49 148 VAL A O 1
ATOM 856 N N . LEU A 1 149 ? 111.556 49.505 36.045 1.00 13.33 149 LEU A N 1
ATOM 857 C CA . LEU A 1 149 ? 111.219 50.476 35.003 1.00 16.85 149 LEU A CA 1
ATOM 858 C C . LEU A 1 149 ? 110.593 49.795 33.792 1.00 13.98 149 LEU A C 1
ATOM 859 O O . LEU A 1 149 ? 109.691 50.354 33.155 1.00 13.60 149 LEU A O 1
ATOM 864 N N . PHE A 1 150 ? 111.088 48.607 33.434 1.00 11.52 150 PHE A N 1
ATOM 865 C CA . PHE A 1 150 ? 110.460 47.816 32.378 1.00 15.52 150 PHE A CA 1
ATOM 866 C C . PHE A 1 150 ? 109.001 47.522 32.707 1.00 20.48 150 PHE A C 1
ATOM 867 O O . PHE A 1 150 ? 108.120 47.633 31.842 1.00 12.81 150 PHE A O 1
ATOM 875 N N . SER A 1 151 ? 108.729 47.145 33.961 1.00 10.36 151 SER A N 1
ATOM 876 C CA . SER A 1 151 ? 107.366 46.809 34.357 1.00 13.20 151 SER A CA 1
ATOM 877 C C . SER A 1 151 ? 106.483 48.046 34.372 1.00 12.53 151 SER A C 1
ATOM 878 O O . SER A 1 151 ? 105.328 48.000 33.929 1.00 15.24 151 SER A O 1
ATOM 881 N N . PHE A 1 152 ? 107.007 49.151 34.906 1.00 11.86 152 PHE A N 1
ATOM 882 C CA . PHE A 1 152 ? 106.273 50.412 34.906 1.00 15.11 152 PHE A CA 1
ATOM 883 C C . PHE A 1 152 ? 105.897 50.827 33.489 1.00 16.13 152 PHE A C 1
ATOM 884 O O . PHE A 1 152 ? 104.737 51.150 33.215 1.00 15.23 152 PHE A O 1
ATOM 892 N N . ASP A 1 153 ? 106.870 50.823 32.573 1.00 13.94 153 ASP A N 1
ATOM 893 C CA . ASP A 1 153 ? 106.592 51.215 31.189 1.00 19.73 153 ASP A CA 1
ATOM 894 C C . ASP A 1 153 ? 105.572 50.294 30.530 1.00 19.84 153 ASP A C 1
ATOM 895 O O . ASP A 1 153 ? 104.675 50.759 29.815 1.00 18.69 153 ASP A O 1
ATOM 900 N N . LEU A 1 154 ? 105.708 48.983 30.742 1.00 15.20 154 LEU A N 1
ATOM 901 C CA . LEU A 1 154 ? 104.802 48.021 30.118 1.00 16.57 154 LEU A CA 1
ATOM 902 C C . LEU A 1 154 ? 103.383 48.187 30.641 1.00 16.58 154 LEU A C 1
ATOM 903 O O . LEU A 1 154 ? 102.416 48.183 29.870 1.00 16.48 154 LEU A O 1
ATOM 908 N N . LEU A 1 155 ? 103.241 48.323 31.957 1.00 10.07 155 LEU A N 1
ATOM 909 C CA . LEU A 1 155 ? 10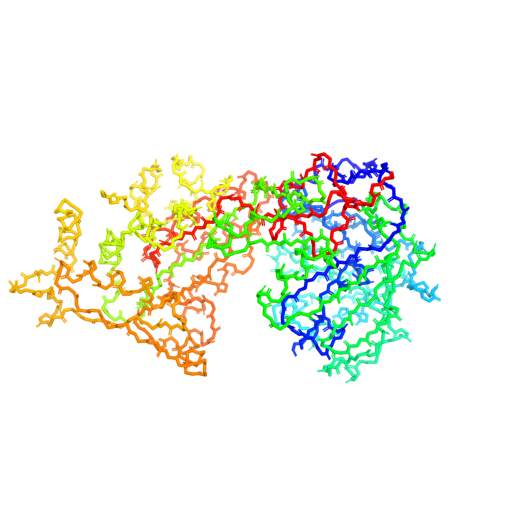1.911 48.398 32.546 1.00 13.27 155 LEU A CA 1
ATOM 910 C C . LEU A 1 155 ? 101.262 49.747 32.284 1.00 15.32 155 LEU A C 1
ATOM 911 O O . LEU A 1 155 ? 100.031 49.831 32.160 1.00 16.36 155 LEU A O 1
ATOM 916 N N . LYS A 1 156 ? 102.067 50.807 32.201 1.00 12.83 156 LYS A N 1
ATOM 917 C CA . LYS A 1 156 ? 101.531 52.107 31.816 1.00 18.69 156 LYS A CA 1
ATOM 918 C C . LYS A 1 156 ? 100.915 52.052 30.425 1.00 23.51 156 LYS A C 1
ATOM 919 O O . LYS A 1 156 ? 99.879 52.677 30.169 1.00 23.55 156 LYS A O 1
ATOM 925 N N . ALA A 1 157 ? 101.527 51.292 29.519 1.00 16.40 157 ALA A N 1
ATOM 926 C CA . ALA A 1 157 ? 101.015 51.192 28.158 1.00 19.46 157 ALA A CA 1
ATOM 927 C C . ALA A 1 157 ? 99.927 50.133 28.013 1.00 25.18 157 ALA A C 1
ATOM 928 O O . ALA A 1 157 ? 98.998 50.325 27.223 1.00 24.28 157 ALA A O 1
ATOM 930 N N . LYS A 1 158 ? 99.999 49.027 28.766 1.00 17.47 158 LYS A N 1
ATOM 931 C CA . LYS A 1 158 ? 99.158 47.868 28.477 1.00 19.37 158 LYS A CA 1
ATOM 932 C C . LYS A 1 158 ? 98.371 47.349 29.675 1.00 18.29 158 LYS A C 1
ATOM 933 O O . LYS A 1 158 ? 97.741 46.289 29.567 1.00 20.30 158 LYS A O 1
ATOM 939 N N . GLY A 1 159 ? 98.393 48.037 30.811 1.00 16.89 159 GLY A N 1
ATOM 940 C CA . GLY A 1 159 ? 97.743 47.527 32.002 1.00 14.20 159 GLY A CA 1
ATOM 941 C C . GLY A 1 159 ? 96.266 47.869 32.054 1.00 23.88 159 GLY A C 1
ATOM 942 O O . GLY A 1 159 ? 95.654 48.279 31.062 1.00 21.90 159 GLY A O 1
ATOM 943 N N . ARG A 1 160 ? 95.695 47.713 33.249 1.00 24.25 160 ARG A N 1
ATOM 944 C CA . ARG A 1 160 ? 94.292 48.029 33.484 1.00 24.13 160 ARG A CA 1
ATOM 945 C C . ARG A 1 160 ? 94.044 49.528 33.334 1.00 27.48 160 ARG A C 1
ATOM 946 O O . ARG A 1 160 ? 94.964 50.334 33.482 1.00 23.13 160 ARG A O 1
ATOM 954 N N . PRO A 1 161 ? 92.795 49.927 33.051 1.00 32.13 161 PRO A N 1
ATOM 955 C CA . PRO A 1 161 ? 92.544 51.337 32.682 1.00 29.89 161 PRO A CA 1
ATOM 956 C C . PRO A 1 161 ? 92.951 52.351 33.738 1.00 28.69 161 PRO A C 1
ATOM 957 O O . PRO A 1 161 ? 93.626 53.335 33.409 1.00 32.68 161 PRO A O 1
ATOM 961 N N . GLN A 1 162 ? 92.555 52.157 35.000 1.00 27.08 162 GLN A N 1
ATOM 962 C CA . GLN A 1 162 ? 92.917 53.136 36.024 1.00 28.23 162 GLN A CA 1
ATOM 963 C C . GLN A 1 162 ? 94.395 53.050 36.373 1.00 20.89 162 GLN A C 1
ATOM 964 O O . GLN A 1 162 ? 94.988 54.041 36.814 1.00 21.04 162 GLN A O 1
ATOM 970 N N . GLN A 1 163 ? 94.987 51.866 36.206 1.00 21.35 163 GLN A N 1
ATOM 971 C CA . GLN A 1 163 ? 96.433 51.708 36.326 1.00 23.83 163 GLN A CA 1
ATOM 972 C C . GLN A 1 163 ? 97.165 52.542 35.279 1.00 21.93 163 GLN A C 1
ATOM 973 O O . GLN A 1 163 ? 98.131 53.247 35.594 1.00 20.09 163 GLN A O 1
ATOM 979 N N . ARG A 1 164 ? 96.716 52.477 34.020 1.00 21.05 164 ARG A N 1
ATOM 980 C CA . ARG A 1 164 ? 97.321 53.315 32.987 1.00 18.78 164 ARG A CA 1
ATOM 981 C C . ARG A 1 164 ? 97.225 54.789 33.352 1.00 22.05 164 ARG A C 1
ATOM 982 O O . ARG A 1 164 ? 98.186 55.546 33.172 1.00 22.20 164 ARG A O 1
ATOM 990 N N . ILE A 1 165 ? 96.069 55.216 33.863 1.00 22.19 165 ILE A N 1
ATOM 991 C CA . ILE A 1 165 ? 95.896 56.625 34.199 1.00 23.68 165 ILE A CA 1
ATOM 992 C C . ILE A 1 165 ? 96.802 57.013 35.359 1.00 17.17 165 ILE A C 1
ATOM 993 O O . ILE A 1 165 ? 97.443 58.072 35.336 1.00 22.51 165 ILE A O 1
ATOM 998 N N . ALA A 1 166 ? 96.881 56.160 36.383 1.00 22.88 166 ALA A N 1
ATOM 999 C CA . ALA A 1 166 ? 97.719 56.466 37.539 1.00 19.74 166 ALA A CA 1
ATOM 1000 C C . ALA A 1 166 ? 99.189 56.558 37.144 1.00 20.20 166 ALA A C 1
ATOM 1001 O O . ALA A 1 166 ? 99.866 57.540 37.461 1.00 18.95 166 ALA A O 1
ATOM 1003 N N . TYR A 1 167 ? 99.711 55.528 36.465 1.00 20.86 167 TYR A N 1
ATOM 1004 C CA . TYR A 1 167 ? 101.119 55.569 36.078 1.00 20.57 167 TYR A CA 1
ATOM 1005 C C . TYR A 1 167 ? 101.378 56.719 35.117 1.00 17.51 167 TYR A C 1
ATOM 1006 O O . TYR A 1 167 ? 102.476 57.283 35.107 1.00 17.45 167 TYR A O 1
ATOM 1015 N N . GLY A 1 168 ? 100.371 57.095 34.321 1.00 17.62 168 GLY A N 1
ATOM 1016 C CA . GLY A 1 168 ? 100.501 58.229 33.423 1.00 18.62 168 GLY A CA 1
ATOM 1017 C C . GLY A 1 168 ? 100.672 59.561 34.124 1.00 24.84 168 GLY A C 1
ATOM 1018 O O . GLY A 1 168 ? 101.096 60.528 33.491 1.00 22.82 168 GLY A O 1
ATOM 1019 N N . LEU A 1 169 ? 100.352 59.637 35.418 1.00 22.92 169 LEU A N 1
ATOM 1020 C CA . LEU A 1 169 ? 100.530 60.880 36.157 1.00 22.59 169 LEU A CA 1
ATOM 1021 C C . LEU A 1 169 ? 101.978 61.119 36.553 1.00 25.62 169 LEU A C 1
ATOM 1022 O O . LEU A 1 169 ? 102.342 62.260 36.855 1.00 22.21 169 LEU A O 1
ATOM 1027 N N . VAL A 1 170 ? 102.808 60.072 36.559 1.00 20.43 170 VAL A N 1
ATOM 1028 C CA . VAL A 1 170 ? 104.193 60.214 36.991 1.00 16.97 170 VAL A CA 1
ATOM 1029 C C . VAL A 1 170 ? 104.939 61.132 36.034 1.00 20.03 170 VAL A C 1
ATOM 1030 O O . VAL A 1 170 ? 104.837 60.990 34.811 1.00 22.13 170 VAL A O 1
ATOM 1034 N N . LYS A 1 171 ? 105.721 62.063 36.587 1.00 20.84 171 LYS A N 1
ATOM 1035 C CA . LYS A 1 171 ? 106.464 62.982 35.726 1.00 24.98 171 LYS A CA 1
ATOM 1036 C C . LYS A 1 171 ? 107.713 62.326 35.147 1.00 29.42 171 LYS A C 1
ATOM 1037 O O . LYS A 1 171 ? 108.008 62.493 33.959 1.00 27.13 171 LYS A O 1
ATOM 1043 N N . SER A 1 172 ? 108.462 61.580 35.955 1.00 23.84 172 SER A N 1
ATOM 1044 C CA . SER A 1 172 ? 109.572 60.805 35.418 1.00 26.02 172 SER A CA 1
ATOM 1045 C C . SER A 1 172 ? 109.817 59.599 36.308 1.00 23.02 172 SER A C 1
ATOM 1046 O O . SER A 1 172 ? 109.527 59.626 37.505 1.00 20.78 172 SER A O 1
ATOM 1049 N N . ALA A 1 173 ? 110.340 58.536 35.695 1.00 26.91 173 ALA A N 1
ATOM 1050 C CA . ALA A 1 173 ? 110.748 57.313 36.380 1.00 19.67 173 ALA A CA 1
ATOM 1051 C C . ALA A 1 173 ? 112.159 56.985 35.924 1.00 22.16 173 ALA A C 1
ATOM 1052 O O . ALA A 1 173 ? 112.380 56.737 34.734 1.00 21.90 173 ALA A O 1
ATOM 1054 N N . THR A 1 174 ? 113.108 56.990 36.857 1.00 20.17 174 THR A N 1
ATOM 1055 C CA . THR A 1 174 ? 114.514 56.809 36.528 1.00 24.43 174 THR A CA 1
ATOM 1056 C C . THR A 1 174 ? 115.169 55.889 37.547 1.00 22.54 174 THR A C 1
ATOM 1057 O O . THR A 1 174 ? 114.633 55.621 38.626 1.00 22.54 174 THR A O 1
ATOM 1061 N N . ALA A 1 175 ? 116.359 55.412 37.189 1.00 18.51 175 ALA A N 1
ATOM 1062 C CA . ALA A 1 175 ? 117.168 54.547 38.045 1.00 20.10 175 ALA A CA 1
ATOM 1063 C C . ALA A 1 175 ? 118.498 55.250 38.272 1.00 24.79 175 ALA A C 1
ATOM 1064 O O . ALA A 1 175 ? 119.410 55.140 37.440 1.00 26.54 175 ALA A O 1
ATOM 1066 N N . PRO A 1 176 ? 118.651 55.998 39.367 1.00 30.04 176 PRO A N 1
ATOM 1067 C CA . PRO A 1 176 ? 119.958 56.625 39.631 1.00 33.21 176 PRO A CA 1
ATOM 1068 C C . PRO A 1 176 ? 121.085 55.612 39.742 1.00 33.31 176 PRO A C 1
ATOM 1069 O O . PRO A 1 176 ? 122.238 55.940 39.442 1.00 30.38 176 PRO A O 1
ATOM 1073 N N . ASP A 1 177 ? 120.776 54.389 40.152 1.00 24.83 177 ASP A N 1
ATOM 1074 C CA . ASP A 1 177 ? 121.710 53.273 40.116 1.00 24.75 177 ASP A CA 1
ATOM 1075 C C . ASP A 1 177 ? 120.887 51.991 40.054 1.00 22.83 177 ASP A C 1
ATOM 1076 O O . ASP A 1 177 ? 119.656 52.032 40.215 1.00 26.86 177 ASP A O 1
ATOM 1081 N N . PRO A 1 178 ? 121.518 50.837 39.800 1.00 25.16 178 PRO A N 1
ATOM 1082 C CA . PRO A 1 178 ? 120.732 49.601 39.603 1.00 26.57 178 PRO A CA 1
ATOM 1083 C C . PRO A 1 178 ? 119.889 49.171 40.801 1.00 22.33 178 PRO A C 1
ATOM 1084 O O . PRO A 1 178 ? 119.061 48.262 40.644 1.00 20.73 178 PRO A O 1
ATOM 1088 N N . HIS A 1 179 ? 120.053 49.782 41.978 1.00 20.59 179 HIS A N 1
ATOM 1089 C CA . HIS A 1 179 ? 119.291 49.382 43.160 1.00 21.18 179 HIS A CA 1
ATOM 1090 C C . HIS A 1 179 ? 118.351 50.467 43.667 1.00 14.73 179 HIS A C 1
ATOM 1091 O O . HIS A 1 179 ? 117.865 50.369 44.803 1.00 15.65 179 HIS A O 1
ATOM 1098 N N . ARG A 1 180 ? 118.089 51.501 42.870 1.00 13.95 180 ARG A N 1
ATOM 1099 C CA . ARG A 1 180 ? 117.175 52.566 43.251 1.00 17.15 180 ARG A CA 1
ATOM 1100 C C . ARG A 1 180 ? 116.275 52.911 42.074 1.00 18.81 180 ARG A C 1
ATOM 1101 O O . ARG A 1 180 ? 116.745 53.000 40.938 1.00 17.09 180 ARG A O 1
ATOM 1109 N N . VAL A 1 181 ? 114.986 53.107 42.349 1.00 16.46 181 VAL A N 1
ATOM 1110 C CA . VAL A 1 181 ? 114.022 53.600 41.369 1.00 15.69 181 VAL A CA 1
ATOM 1111 C C . VAL A 1 181 ? 113.418 54.885 41.923 1.00 23.09 181 VAL A C 1
ATOM 1112 O O . VAL A 1 181 ? 112.781 54.865 42.985 1.00 17.52 181 VAL A O 1
ATOM 1116 N N . ALA A 1 182 ? 113.603 55.992 41.200 1.00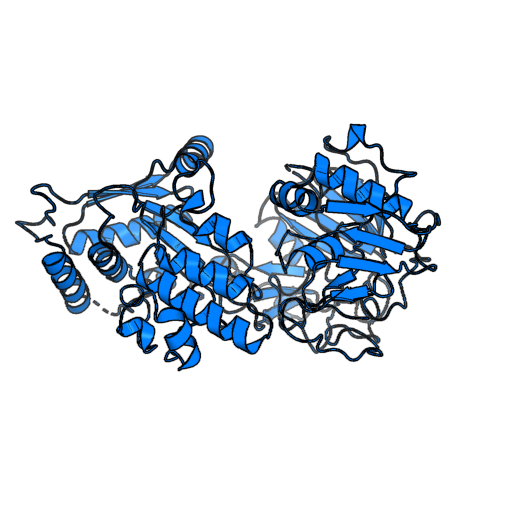 21.58 182 ALA A N 1
ATOM 1117 C CA . ALA A 1 182 ? 113.134 57.312 41.612 1.00 21.67 182 ALA A CA 1
ATOM 1118 C C . ALA A 1 182 ? 111.946 57.721 40.752 1.00 21.13 182 ALA A C 1
ATOM 1119 O O . ALA A 1 182 ? 112.057 57.781 39.519 1.00 22.44 182 ALA A O 1
ATOM 1121 N N . TYR A 1 183 ? 110.817 58.003 41.398 1.00 16.97 183 TYR A N 1
ATOM 1122 C CA . TYR A 1 183 ? 109.626 58.506 40.721 1.00 14.53 183 TYR A CA 1
ATOM 1123 C C . TYR A 1 183 ? 109.430 59.984 41.067 1.00 23.64 183 TYR A C 1
ATOM 1124 O O . TYR A 1 183 ? 109.328 60.339 42.252 1.00 21.07 183 TYR A O 1
ATOM 1133 N N . ASP A 1 184 ? 109.378 60.827 40.029 1.00 23.64 184 ASP A N 1
ATOM 1134 C CA . ASP A 1 184 ? 109.042 62.244 40.121 1.00 22.20 184 ASP A CA 1
ATOM 1135 C C . ASP A 1 184 ? 107.532 62.437 40.057 1.00 16.88 184 ASP A C 1
ATOM 1136 O O . ASP A 1 184 ? 106.914 62.189 39.018 1.00 23.17 184 ASP A O 1
ATOM 1141 N N . LEU A 1 185 ? 106.939 62.925 41.156 1.00 16.64 185 LEU A N 1
ATOM 1142 C CA . LEU A 1 185 ? 105.508 63.214 41.197 1.00 18.31 185 LEU A CA 1
ATOM 1143 C C . LEU A 1 185 ? 105.222 64.705 41.401 1.00 28.24 185 LEU A C 1
ATOM 1144 O O . LEU A 1 185 ? 104.169 65.055 41.927 1.00 29.94 185 LEU A O 1
ATOM 1149 N N . THR A 1 186 ? 106.133 65.606 41.016 1.00 30.65 186 THR A N 1
ATOM 1150 C CA . THR A 1 186 ? 105.862 67.033 41.218 1.00 29.85 186 THR A CA 1
ATOM 1151 C C . THR A 1 186 ? 104.638 67.483 40.432 1.00 32.50 186 THR A C 1
ATOM 1152 O O . THR A 1 186 ? 104.488 67.162 39.249 1.00 30.42 186 THR A O 1
ATOM 1156 N N . GLY A 1 187 ? 103.764 68.235 41.101 1.00 33.15 187 GLY A N 1
ATOM 1157 C CA . GLY A 1 187 ? 102.606 68.822 40.470 1.00 34.75 187 GLY A CA 1
ATOM 1158 C C . GLY A 1 187 ? 101.396 67.925 40.342 1.00 43.37 187 GLY A C 1
ATOM 1159 O O . GLY A 1 187 ? 100.378 68.372 39.799 1.00 43.97 187 GLY A O 1
ATOM 1160 N N . VAL A 1 188 ? 101.457 66.682 40.819 1.00 42.09 188 VAL A N 1
ATOM 1161 C CA . VAL A 1 188 ? 100.313 65.785 40.651 1.00 40.37 188 VAL A CA 1
ATOM 1162 C C . VAL A 1 188 ? 99.305 65.943 41.787 1.00 33.14 188 VAL A C 1
ATOM 1163 O O . VAL A 1 188 ? 98.098 65.972 41.542 1.00 40.52 188 VAL A O 1
ATOM 1167 N N . GLY A 1 189 ? 99.766 66.056 43.031 1.00 31.77 189 GLY A N 1
ATOM 1168 C CA . GLY A 1 189 ? 98.866 66.210 44.161 1.00 27.21 189 GLY A CA 1
ATOM 1169 C C . GLY A 1 189 ? 98.019 64.995 44.481 1.00 33.42 189 GLY A C 1
ATOM 1170 O O . GLY A 1 189 ? 96.916 65.146 45.021 1.00 32.76 189 GLY A O 1
ATOM 1171 N N . ASP A 1 190 ? 98.503 63.786 44.171 1.00 27.34 190 ASP A N 1
ATOM 1172 C CA . ASP A 1 190 ? 97.750 62.545 44.379 1.00 24.68 190 ASP A CA 1
ATOM 1173 C C . ASP A 1 190 ? 98.445 61.765 45.490 1.00 25.69 190 ASP A C 1
ATOM 1174 O O . ASP A 1 190 ? 99.468 61.117 45.256 1.00 19.17 190 ASP A O 1
ATOM 1179 N N . ARG A 1 191 ? 97.883 61.814 46.699 1.00 21.51 191 ARG A N 1
ATOM 1180 C CA . ARG A 1 191 ? 98.563 61.204 47.835 1.00 22.47 191 ARG A CA 1
ATOM 1181 C C . ARG A 1 191 ? 98.514 59.678 47.807 1.00 17.65 191 ARG A C 1
ATOM 1182 O O . ARG A 1 191 ? 99.279 59.036 48.531 1.00 22.14 191 ARG A O 1
ATOM 1190 N N . GLU A 1 192 ? 97.643 59.091 46.990 1.00 16.99 192 GLU A N 1
ATOM 1191 C CA . GLU A 1 192 ? 97.568 57.644 46.844 1.00 16.04 192 GLU A CA 1
ATOM 1192 C C . GLU A 1 192 ? 98.613 57.102 45.869 1.00 19.44 192 GLU A C 1
ATOM 1193 O O . GLU A 1 192 ? 98.992 55.928 45.967 1.00 16.84 192 GLU A O 1
ATOM 1199 N N . LEU A 1 193 ? 99.115 57.943 44.962 1.00 17.71 193 LEU A N 1
ATOM 1200 C CA . LEU A 1 193 ? 99.979 57.452 43.891 1.00 17.62 193 LEU A CA 1
ATOM 1201 C C . LEU A 1 193 ? 101.237 56.727 44.374 1.00 18.62 193 LEU A C 1
ATOM 1202 O O . LEU A 1 193 ? 101.580 55.698 43.767 1.00 17.83 193 LEU A O 1
ATOM 1207 N N . PRO A 1 194 ? 101.951 57.168 45.421 1.00 16.77 194 PRO A N 1
ATOM 1208 C CA . PRO A 1 194 ? 103.125 56.393 45.862 1.00 14.89 194 PRO A CA 1
ATOM 1209 C C . PRO A 1 194 ? 102.797 54.980 46.308 1.00 15.28 194 PRO A C 1
ATOM 1210 O O . PRO A 1 194 ? 103.618 54.076 46.095 1.00 12.83 194 PRO A O 1
ATOM 1214 N N . LEU A 1 195 ? 101.629 54.762 46.925 1.00 14.26 195 LEU A N 1
ATOM 1215 C CA . LEU A 1 195 ? 101.255 53.415 47.346 1.00 12.33 195 LEU A CA 1
ATOM 1216 C C . LEU A 1 195 ? 100.837 52.561 46.155 1.00 12.27 195 LEU A C 1
ATOM 1217 O O . LEU A 1 195 ? 101.094 51.354 46.135 1.00 11.90 195 LEU A O 1
ATOM 1222 N N . ILE A 1 196 ? 100.181 53.170 45.163 1.00 10.58 196 ILE A N 1
ATOM 1223 C CA . ILE A 1 196 ? 99.863 52.460 43.926 1.00 12.59 196 ILE A CA 1
ATOM 1224 C C . ILE A 1 196 ? 101.144 52.013 43.225 1.00 10.89 196 ILE A C 1
ATOM 1225 O O . ILE A 1 196 ? 101.239 50.881 42.734 1.00 13.60 196 ILE A O 1
ATOM 1230 N N . LEU A 1 197 ? 102.148 52.891 43.163 1.00 13.37 197 LEU A N 1
ATOM 1231 C CA . LEU A 1 197 ? 103.430 52.499 42.577 1.00 9.48 197 LEU A CA 1
ATOM 1232 C C . LEU A 1 197 ? 104.098 51.397 43.387 1.00 13.29 197 LEU A C 1
ATOM 1233 O O . LEU A 1 197 ? 104.760 50.516 42.823 1.00 13.09 197 LEU A O 1
ATOM 1238 N N . ALA A 1 198 ? 103.938 51.434 44.709 1.00 11.37 198 ALA A N 1
ATOM 1239 C CA . ALA A 1 198 ? 104.567 50.452 45.581 1.00 12.86 198 ALA A CA 1
ATOM 1240 C C . ALA A 1 198 ? 103.976 49.055 45.436 1.00 14.74 198 ALA A C 1
ATOM 1241 O O . ALA A 1 198 ? 104.647 48.078 45.782 1.00 14.22 198 ALA A O 1
ATOM 1243 N N . ILE A 1 199 ? 102.739 48.917 44.957 1.00 9.47 199 ILE A N 1
ATOM 1244 C CA . ILE A 1 199 ? 102.160 47.590 44.811 1.00 10.19 199 ILE A CA 1
ATOM 1245 C C . ILE A 1 199 ? 102.178 47.107 43.364 1.00 10.93 199 ILE A C 1
ATOM 1246 O O . ILE A 1 199 ? 101.610 46.055 43.068 1.00 11.34 199 ILE A O 1
ATOM 1251 N N . MET A 1 200 ? 102.816 47.846 42.458 1.00 10.59 200 MET A N 1
ATOM 1252 C CA . MET A 1 200 ? 102.981 47.371 41.087 1.00 11.28 200 MET A CA 1
ATOM 1253 C C . MET A 1 200 ? 103.749 46.048 41.091 1.00 14.07 200 MET A C 1
ATOM 1254 O O . MET A 1 200 ? 104.739 45.921 41.816 1.00 11.02 200 MET A O 1
ATOM 1259 N N . PRO A 1 201 ? 103.324 45.044 40.314 1.00 10.15 201 PRO A N 1
ATOM 1260 C CA . PRO A 1 201 ? 104.113 43.805 40.228 1.00 9.39 201 PRO A CA 1
ATOM 1261 C C . PRO A 1 201 ? 105.423 44.048 39.503 1.00 10.98 201 PRO A C 1
ATOM 1262 O O . PRO A 1 201 ? 105.488 44.837 38.559 1.00 10.47 201 PRO A O 1
ATOM 1266 N N . VAL A 1 202 ? 106.472 43.362 39.944 1.00 11.67 202 VAL A N 1
ATOM 1267 C CA . VAL A 1 202 ? 107.791 43.504 39.333 1.00 6.90 202 VAL A CA 1
ATOM 1268 C C . VAL A 1 202 ? 108.020 42.300 38.430 1.00 11.04 202 VAL A C 1
ATOM 1269 O O . VAL A 1 202 ? 108.126 41.162 38.901 1.00 11.26 202 VAL A O 1
ATOM 1273 N N . LEU A 1 203 ? 108.094 42.549 37.127 1.00 10.01 203 LEU A N 1
ATOM 1274 C CA . LEU A 1 203 ? 108.137 41.536 36.081 1.00 7.41 203 LEU A CA 1
ATOM 1275 C C . LEU A 1 203 ? 109.537 41.450 35.481 1.00 10.05 203 LEU A C 1
ATOM 1276 O O . LEU A 1 203 ? 110.258 42.455 35.441 1.00 11.27 203 LEU A O 1
ATOM 1281 N N . PRO A 1 204 ? 109.942 40.279 34.992 1.00 13.47 204 PRO A N 1
ATOM 1282 C CA . PRO A 1 204 ? 111.328 40.083 34.535 1.00 13.60 204 PRO A CA 1
ATOM 1283 C C . PRO A 1 204 ? 111.554 40.544 33.094 1.00 12.43 204 PRO A C 1
ATOM 1284 O O . PRO A 1 204 ? 111.097 39.913 32.142 1.00 14.26 204 PRO A O 1
ATOM 1288 N N . LYS A 1 205 ? 112.318 41.628 32.946 1.00 11.19 205 LYS A N 1
ATOM 1289 C CA . LYS A 1 205 ? 112.659 42.096 31.602 1.00 12.44 205 LYS A CA 1
ATOM 1290 C C . LYS A 1 205 ? 113.289 40.990 30.759 1.00 18.97 205 LYS A C 1
ATOM 1291 O O . LYS A 1 205 ? 112.982 40.859 29.569 1.00 17.56 205 LYS A O 1
ATOM 1297 N N . HIS A 1 206 ? 114.163 40.173 31.358 1.00 14.20 206 HIS A N 1
ATOM 1298 C CA . HIS A 1 206 ? 114.873 39.146 30.599 1.00 18.30 206 HIS A CA 1
ATOM 1299 C C . HIS A 1 206 ? 113.989 37.973 30.180 1.00 20.87 206 HIS A C 1
ATOM 1300 O O . HIS A 1 206 ? 114.447 37.124 29.401 1.00 17.74 206 HIS A O 1
ATOM 1307 N N . ALA A 1 207 ? 112.742 37.893 30.662 1.00 13.49 207 ALA A N 1
ATOM 1308 C CA . ALA A 1 207 ? 111.952 36.689 30.441 1.00 15.70 207 ALA A CA 1
ATOM 1309 C C . ALA A 1 207 ? 110.498 36.945 30.052 1.00 29.69 207 ALA A C 1
ATOM 1310 O O . ALA A 1 207 ? 109.712 35.990 30.018 1.00 36.17 207 ALA A O 1
ATOM 1312 N N . LEU A 1 208 ? 110.100 38.183 29.775 1.00 19.20 208 LEU A N 1
ATOM 1313 C CA . LEU A 1 208 ? 108.718 38.490 29.411 1.00 15.34 208 LEU A CA 1
ATOM 1314 C C . LEU A 1 208 ? 108.713 39.040 27.994 1.00 19.55 208 LEU A C 1
ATOM 1315 O O . LEU A 1 208 ? 109.382 40.040 27.715 1.00 24.03 208 LEU A O 1
ATOM 1320 N N . ASP A 1 209 ? 107.953 38.392 27.112 1.00 15.67 209 ASP A N 1
ATOM 1321 C CA . ASP A 1 209 ? 107.791 38.834 25.728 1.00 19.41 209 ASP A CA 1
ATOM 1322 C C . ASP A 1 209 ? 106.730 39.930 25.693 1.00 16.94 209 ASP A C 1
ATOM 1323 O O . ASP A 1 209 ? 105.546 39.653 25.900 1.00 18.15 209 ASP A O 1
ATOM 1328 N N . VAL A 1 210 ? 107.138 41.176 25.431 1.00 15.23 210 VAL A N 1
ATOM 1329 C CA . VAL A 1 210 ? 106.169 42.260 25.560 1.00 18.46 210 VAL A CA 1
ATOM 1330 C C . VAL A 1 210 ? 105.102 42.174 24.472 1.00 14.18 210 VAL A C 1
ATOM 1331 O O . VAL A 1 210 ? 103.962 42.604 24.683 1.00 14.70 210 VAL A O 1
ATOM 1335 N N . GLU A 1 211 ? 105.431 41.603 23.308 1.00 16.65 211 GLU A N 1
ATOM 1336 C CA . GLU A 1 211 ? 104.434 41.520 22.240 1.00 18.20 211 GLU A CA 1
ATOM 1337 C C . GLU A 1 211 ? 103.336 40.509 22.562 1.00 18.72 211 GLU A C 1
ATOM 1338 O O . GLU A 1 211 ? 102.207 40.652 22.076 1.00 12.95 211 GLU A O 1
ATOM 1344 N N . ARG A 1 212 ? 103.643 39.483 23.368 1.00 16.82 212 ARG A N 1
ATOM 1345 C CA . ARG A 1 212 ? 102.653 38.498 23.802 1.00 17.24 212 ARG A CA 1
ATOM 1346 C C . ARG A 1 212 ? 101.798 38.978 24.969 1.00 14.42 212 ARG A C 1
ATOM 1347 O O . ARG A 1 212 ? 100.820 38.303 25.312 1.00 14.59 212 ARG A O 1
ATOM 1355 N N . PHE A 1 213 ? 102.136 40.121 25.577 1.00 19.79 213 PHE A N 1
ATOM 1356 C CA . PHE A 1 213 ? 101.500 40.528 26.831 1.00 20.35 213 PHE A CA 1
ATOM 1357 C C . PHE A 1 213 ? 99.983 40.624 26.701 1.00 23.73 213 PHE A C 1
ATOM 1358 O O . PHE A 1 213 ? 99.249 40.276 27.634 1.00 22.22 213 PHE A O 1
ATOM 1366 N N . SER A 1 214 ? 99.489 41.081 25.553 1.00 19.65 214 SER A N 1
ATOM 1367 C CA . SER A 1 214 ? 98.053 41.270 25.387 1.00 17.65 214 SER A CA 1
ATOM 1368 C C . SER A 1 214 ? 97.309 39.996 25.001 1.00 20.66 214 SER A C 1
ATOM 1369 O O . SER A 1 214 ? 96.078 40.031 24.889 1.00 23.06 214 SER A O 1
ATOM 1372 N N . ASP A 1 215 ? 98.008 38.887 24.784 1.00 18.54 215 ASP A N 1
ATOM 1373 C CA . ASP A 1 215 ? 97.381 37.624 24.420 1.00 19.42 215 ASP A CA 1
ATOM 1374 C C . ASP A 1 215 ? 97.030 36.841 25.684 1.00 22.51 215 ASP A C 1
ATOM 1375 O O . ASP A 1 215 ? 97.566 37.090 26.769 1.00 17.00 215 ASP A O 1
ATOM 1380 N N . ALA A 1 216 ? 96.101 35.899 25.538 1.00 18.54 216 ALA A N 1
ATOM 1381 C CA . ALA A 1 216 ? 95.870 34.893 26.570 1.00 23.33 216 ALA A CA 1
ATOM 1382 C C . ALA A 1 216 ? 96.958 33.830 26.454 1.00 28.05 216 ALA A C 1
ATOM 1383 O O . ALA A 1 216 ? 97.108 33.203 25.400 1.00 31.91 216 ALA A O 1
ATOM 1385 N N . THR A 1 217 ? 97.735 33.644 27.516 1.00 20.07 217 THR A N 1
ATOM 1386 C CA . THR A 1 217 ? 98.925 32.806 27.477 1.00 22.73 217 THR A CA 1
ATOM 1387 C C . THR A 1 217 ? 98.854 31.745 28.565 1.00 25.80 217 THR A C 1
ATOM 1388 O O . THR A 1 217 ? 98.496 32.043 29.704 1.00 21.41 217 THR A O 1
ATOM 1392 N N . LEU A 1 218 ? 99.213 30.511 28.216 1.00 22.81 218 LEU A N 1
ATOM 1393 C CA . LEU A 1 218 ? 99.316 29.438 29.191 1.00 17.78 218 LEU A CA 1
ATOM 1394 C C . LEU A 1 218 ? 100.754 29.029 29.465 1.00 18.99 218 LEU A C 1
ATOM 1395 O O . LEU A 1 218 ? 100.977 28.089 30.234 1.00 18.50 218 LEU A O 1
ATOM 1400 N N . ALA A 1 219 ? 101.732 29.690 28.848 1.00 19.62 219 ALA A N 1
ATOM 1401 C CA . ALA A 1 219 ? 103.121 29.439 29.206 1.00 24.51 219 ALA A CA 1
ATOM 1402 C C . ALA A 1 219 ? 103.328 29.765 30.678 1.00 19.34 219 ALA A C 1
ATOM 1403 O O . ALA A 1 219 ? 102.734 30.704 31.209 1.00 24.18 219 ALA A O 1
ATOM 1405 N N . LYS A 1 220 ? 104.139 28.965 31.343 1.00 19.81 220 LYS A N 1
ATOM 1406 C CA . LYS A 1 220 ? 104.379 29.184 32.761 1.00 21.08 220 LYS A CA 1
ATOM 1407 C C . LYS A 1 220 ? 105.136 30.493 32.960 1.00 21.44 220 LYS A C 1
ATOM 1408 O O . LYS A 1 220 ? 106.281 30.614 32.506 1.00 18.20 220 LYS A O 1
ATOM 1414 N N . PRO A 1 221 ? 104.544 31.488 33.607 1.00 18.34 221 PRO A N 1
ATOM 1415 C CA . PRO A 1 221 ? 105.197 32.792 33.732 1.00 18.96 221 PRO A CA 1
ATOM 1416 C C . PRO A 1 221 ? 106.261 32.801 34.816 1.00 19.78 221 PRO A C 1
ATOM 1417 O O . PRO A 1 221 ? 106.170 32.097 35.824 1.00 19.16 221 PRO A O 1
ATOM 1421 N N . LEU A 1 222 ? 107.270 33.642 34.605 1.00 13.39 222 LEU A N 1
ATOM 1422 C CA . LEU A 1 222 ? 108.353 33.796 35.566 1.00 13.00 222 LEU A CA 1
ATOM 1423 C C . LEU A 1 222 ? 108.026 34.908 36.554 1.00 9.32 222 LEU A C 1
ATOM 1424 O O . LEU A 1 222 ? 107.740 36.046 36.153 1.00 10.54 222 LEU A O 1
ATOM 1429 N N . GLY A 1 223 ? 108.086 34.583 37.842 1.00 10.85 223 GLY A N 1
ATOM 1430 C CA . GLY A 1 223 ? 107.972 35.593 38.876 1.00 11.20 223 GLY A CA 1
ATOM 1431 C C . GLY A 1 223 ? 109.078 35.474 39.905 1.00 11.90 223 GLY A C 1
ATOM 1432 O O . GLY A 1 223 ? 110.082 34.795 39.663 1.00 9.20 223 GLY A O 1
ATOM 1433 N N . SER A 1 224 ? 108.922 36.148 41.048 1.00 8.47 224 SER A N 1
ATOM 1434 C CA . SER A 1 224 ? 109.913 36.111 42.116 1.00 11.09 224 SER A CA 1
ATOM 1435 C C . SER A 1 224 ? 109.342 35.594 43.428 1.00 9.71 224 SER A C 1
ATOM 1436 O O . SER A 1 224 ? 110.039 35.640 44.440 1.00 10.21 224 SER A O 1
ATOM 1439 N N . GLY A 1 225 ? 108.103 35.098 43.434 1.00 12.37 225 GLY A N 1
ATOM 1440 C CA . GLY A 1 225 ? 107.424 34.760 44.665 1.00 9.24 225 GLY A CA 1
ATOM 1441 C C . GLY A 1 225 ? 107.740 33.362 45.168 1.00 10.11 225 GLY A C 1
ATOM 1442 O O . GLY A 1 225 ? 108.565 32.610 44.610 1.00 8.32 225 GLY A O 1
ATOM 1443 N N . PRO A 1 226 ? 107.081 33.002 46.273 1.00 9.41 226 PRO A N 1
ATOM 1444 C CA . PRO A 1 226 ? 107.378 31.723 46.939 1.00 9.69 226 PRO A CA 1
ATOM 1445 C C . PRO A 1 226 ? 107.035 30.485 46.137 1.00 7.76 226 PRO A C 1
ATOM 1446 O O . PRO A 1 226 ? 107.546 29.410 46.471 1.00 12.45 226 PRO A O 1
ATOM 1450 N N . TYR A 1 227 ? 106.166 30.575 45.136 1.00 6.68 227 TYR A N 1
ATOM 1451 C CA . TYR A 1 227 ? 105.756 29.423 44.348 1.00 6.18 227 TYR A CA 1
ATOM 1452 C C . TYR A 1 227 ? 106.061 29.642 42.878 1.00 11.69 227 TYR A C 1
ATOM 1453 O O . TYR A 1 227 ? 106.018 30.770 42.379 1.00 13.61 227 TYR A O 1
ATOM 1462 N N . VAL A 1 228 ? 106.338 28.545 42.185 1.00 7.49 228 VAL A N 1
ATOM 1463 C CA . VAL A 1 228 ? 106.426 28.552 40.731 1.00 6.37 228 VAL A CA 1
ATOM 1464 C C . VAL A 1 228 ? 105.245 27.777 40.166 1.00 12.71 228 VAL A C 1
ATOM 1465 O O . VAL A 1 228 ? 104.621 26.946 40.843 1.00 10.34 228 VAL A O 1
ATOM 1469 N N . VAL A 1 229 ? 104.932 28.061 38.905 1.00 11.02 229 VAL A N 1
ATOM 1470 C CA . VAL A 1 229 ? 103.861 27.356 38.208 1.00 17.65 229 VAL A CA 1
ATOM 1471 C C . VAL A 1 229 ? 104.425 26.031 37.706 1.00 20.79 229 VAL A C 1
ATOM 1472 O O . VAL A 1 229 ? 105.301 26.006 36.837 1.00 15.78 229 VAL A O 1
ATOM 1476 N N . ALA A 1 230 ? 103.940 24.929 38.274 1.00 13.51 230 ALA A N 1
ATOM 1477 C CA . ALA A 1 230 ? 104.460 23.597 38.004 1.00 16.47 230 ALA A CA 1
ATOM 1478 C C . ALA A 1 230 ? 103.671 22.846 36.947 1.00 19.96 230 ALA A C 1
ATOM 1479 O O . ALA A 1 230 ? 104.251 22.042 36.211 1.00 20.28 230 ALA A O 1
ATOM 1481 N N . ASP A 1 231 ? 102.370 23.087 36.846 1.00 14.09 231 ASP A N 1
ATOM 1482 C CA . ASP A 1 231 ? 101.562 22.410 35.841 1.00 20.53 231 ASP A CA 1
ATOM 1483 C C . ASP A 1 231 ? 100.331 23.258 35.573 1.00 18.42 231 ASP A C 1
ATOM 1484 O O . ASP A 1 231 ? 99.814 23.919 36.476 1.00 18.32 231 ASP A O 1
ATOM 1489 N N . VAL A 1 232 ? 99.872 23.250 34.327 1.00 14.74 232 VAL A N 1
ATOM 1490 C CA . VAL A 1 232 ? 98.654 23.969 33.978 1.00 15.05 232 VAL A CA 1
ATOM 1491 C C . VAL A 1 232 ? 97.872 23.150 32.964 1.00 27.14 232 VAL A C 1
ATOM 1492 O O . VAL A 1 232 ? 98.435 22.651 31.983 1.00 20.93 232 VAL A O 1
ATOM 1496 N N . GLN A 1 233 ? 96.577 22.999 33.215 1.00 20.94 233 GLN A N 1
ATOM 1497 C CA . GLN A 1 233 ? 95.647 22.391 32.272 1.00 24.38 233 GLN A CA 1
ATOM 1498 C C . GLN A 1 233 ? 94.513 23.388 32.100 1.00 24.48 233 GLN A C 1
ATOM 1499 O O . GLN A 1 233 ? 93.711 23.571 33.022 1.00 17.31 233 GLN A O 1
ATOM 1505 N N . ALA A 1 234 ? 94.482 24.066 30.948 1.00 19.06 234 ALA A N 1
ATOM 1506 C CA . ALA A 1 234 ? 93.570 25.188 30.733 1.00 23.75 234 ALA A CA 1
ATOM 1507 C C . ALA A 1 234 ? 92.145 24.841 31.141 1.00 23.13 234 ALA A C 1
ATOM 1508 O O . ALA A 1 234 ? 91.628 23.774 30.800 1.00 25.02 234 ALA A O 1
ATOM 1510 N N . GLY A 1 235 ? 91.520 25.750 31.888 1.00 25.76 235 GLY A N 1
ATOM 1511 C CA . GLY A 1 235 ? 90.160 25.573 32.351 1.00 29.17 235 GLY A CA 1
ATOM 1512 C C . GLY A 1 235 ? 89.953 24.469 33.359 1.00 25.66 235 GLY A C 1
ATOM 1513 O O . GLY A 1 235 ? 88.806 24.209 33.741 1.00 31.27 235 GLY A O 1
ATOM 1514 N N . ALA A 1 236 ? 91.018 23.808 33.807 1.00 19.90 236 ALA A N 1
ATOM 1515 C CA . ALA A 1 236 ? 90.888 22.652 34.683 1.00 17.96 236 ALA A CA 1
ATOM 1516 C C . ALA A 1 236 ? 91.670 22.836 35.974 1.00 24.62 236 ALA A C 1
ATOM 1517 O O . ALA A 1 236 ? 91.077 22.775 37.057 1.00 18.10 236 ALA A O 1
ATOM 1519 N N . ARG A 1 237 ? 92.981 23.061 35.899 1.00 18.26 237 ARG A N 1
ATOM 1520 C CA . ARG A 1 237 ? 93.758 23.146 37.128 1.00 16.29 237 ARG A CA 1
ATOM 1521 C C . ARG A 1 237 ? 95.015 23.969 36.896 1.00 18.77 237 ARG A C 1
ATOM 1522 O O . ARG A 1 237 ? 95.550 24.026 35.786 1.00 15.87 237 ARG A O 1
ATOM 1530 N N . LEU A 1 238 ? 95.458 24.616 37.970 1.00 13.76 238 LEU A N 1
ATOM 1531 C CA . LEU A 1 238 ? 96.752 25.283 38.043 1.00 12.79 238 LEU A CA 1
ATOM 1532 C C . LEU A 1 238 ? 97.460 24.730 39.270 1.00 16.24 238 LEU A C 1
ATOM 1533 O O . LEU A 1 238 ? 96.908 24.781 40.373 1.00 17.50 238 LEU A O 1
ATOM 1538 N N . LEU A 1 239 ? 98.642 24.153 39.081 1.00 13.98 239 LEU A N 1
ATOM 1539 C CA . LEU A 1 239 ? 99.412 23.587 40.185 1.00 14.07 239 LEU A CA 1
ATOM 1540 C C . LEU A 1 239 ? 100.612 24.476 40.482 1.00 16.61 239 LEU A C 1
ATOM 1541 O O . LEU A 1 239 ? 101.457 24.711 39.607 1.00 14.80 239 LEU A O 1
ATOM 1546 N N . LEU A 1 240 ? 100.682 24.959 41.714 1.00 11.37 240 LEU A N 1
ATOM 1547 C CA . LEU A 1 240 ? 101.804 25.739 42.207 1.00 8.86 240 LEU A CA 1
ATOM 1548 C C . LEU A 1 240 ? 102.663 24.861 43.101 1.00 12.35 240 LEU A C 1
ATOM 1549 O O . LEU A 1 240 ? 102.143 24.072 43.889 1.00 11.38 240 LEU A O 1
ATOM 1554 N N . LYS A 1 241 ? 103.975 24.998 42.979 1.00 11.99 241 LYS A N 1
ATOM 1555 C CA . LYS A 1 241 ? 104.901 24.231 43.796 1.00 9.68 241 LYS A CA 1
ATOM 1556 C C . LYS A 1 241 ? 105.922 25.189 44.387 1.00 13.46 241 LYS A C 1
ATOM 1557 O O . LYS A 1 241 ? 106.394 26.099 43.701 1.00 11.96 241 LYS A O 1
ATOM 1563 N N . ARG A 1 242 ? 106.264 24.984 45.657 1.00 10.47 242 ARG A N 1
ATOM 1564 C CA . ARG A 1 242 ? 107.172 25.900 46.326 1.00 8.77 242 ARG A CA 1
ATOM 1565 C C . ARG A 1 242 ? 108.500 25.982 45.580 1.00 15.92 242 ARG A C 1
ATOM 1566 O O . ARG A 1 242 ? 109.006 24.979 45.069 1.00 11.06 242 ARG A O 1
ATOM 1574 N N . ASP A 1 243 ? 109.030 27.200 45.474 1.00 11.51 243 ASP A N 1
ATOM 1575 C CA . ASP A 1 243 ? 110.412 27.428 45.066 1.00 13.82 243 ASP A CA 1
ATOM 1576 C C . ASP A 1 243 ? 111.281 27.216 46.297 1.00 8.85 243 ASP A C 1
ATOM 1577 O O . ASP A 1 243 ? 111.234 28.028 47.224 1.00 9.49 243 ASP A O 1
ATOM 1582 N N . PRO A 1 244 ? 112.078 26.151 46.344 1.00 11.29 244 PRO A N 1
ATOM 1583 C CA . PRO A 1 244 ? 112.908 25.902 47.534 1.00 14.39 244 PRO A CA 1
ATOM 1584 C C . PRO A 1 244 ? 113.915 27.005 47.816 1.00 15.44 244 PRO A C 1
ATOM 1585 O O . PRO A 1 244 ? 114.452 27.074 48.927 1.00 15.92 244 PRO A O 1
ATOM 1589 N N . ASN A 1 245 ? 114.190 27.873 46.849 1.00 9.41 245 ASN A N 1
ATOM 1590 C CA . ASN A 1 245 ? 115.173 28.936 47.028 1.00 8.49 245 ASN A CA 1
ATOM 1591 C C . ASN A 1 245 ? 114.551 30.326 46.969 1.00 10.10 245 ASN A C 1
ATOM 1592 O O . ASN A 1 245 ? 115.261 31.314 46.738 1.00 12.20 245 ASN A O 1
ATOM 1597 N N . TYR A 1 246 ? 113.239 30.418 47.186 1.00 10.41 246 TYR A N 1
ATOM 1598 C CA . TYR A 1 246 ? 112.538 31.699 47.211 1.00 13.40 246 TYR A CA 1
ATOM 1599 C C . TYR A 1 246 ? 113.326 32.763 47.978 1.00 9.09 246 TYR A C 1
ATOM 1600 O O . TYR A 1 246 ? 113.666 32.581 49.150 1.00 9.49 246 TYR A O 1
ATOM 1609 N N . TRP A 1 247 ? 113.641 33.874 47.304 1.00 8.32 247 TRP A N 1
ATOM 1610 C CA . TRP A 1 247 ? 114.575 34.852 47.870 1.00 11.44 247 TRP A CA 1
ATOM 1611 C C . TRP A 1 247 ? 114.080 35.440 49.189 1.00 12.41 247 TRP A C 1
ATOM 1612 O O . TRP A 1 247 ? 114.891 35.784 50.064 1.00 10.60 247 TRP A O 1
ATOM 1623 N N . GLY A 1 248 ? 112.765 35.579 49.351 1.00 9.27 248 GLY A N 1
ATOM 1624 C CA . GLY A 1 248 ? 112.227 36.369 50.447 1.00 9.05 248 GLY A CA 1
ATOM 1625 C C . GLY A 1 248 ? 111.641 35.571 51.594 1.00 14.41 248 GLY A C 1
ATOM 1626 O O . GLY A 1 248 ? 110.866 36.103 52.392 1.00 11.86 248 GLY A O 1
ATOM 1627 N N . ALA A 1 249 ? 112.035 34.297 51.708 1.00 13.98 249 ALA A N 1
ATOM 1628 C CA . ALA A 1 249 ? 111.378 33.404 52.657 1.00 12.80 249 ALA A CA 1
ATOM 1629 C C . ALA A 1 249 ? 111.507 33.902 54.095 1.00 16.07 249 ALA A C 1
ATOM 1630 O O . ALA A 1 249 ? 110.631 33.619 54.920 1.00 19.63 249 ALA A O 1
ATOM 1632 N N . ASP A 1 250 ? 112.566 34.655 54.414 1.00 12.55 250 ASP A N 1
ATOM 1633 C CA . ASP A 1 250 ? 112.782 35.144 55.774 1.00 13.85 250 ASP A CA 1
ATOM 1634 C C . ASP A 1 250 ? 112.663 36.668 55.878 1.00 22.31 250 ASP A C 1
ATOM 1635 O O . ASP A 1 250 ? 113.112 37.268 56.862 1.00 19.88 250 ASP A O 1
ATOM 1640 N N . ILE A 1 251 ? 112.054 37.305 54.888 1.00 14.23 251 ILE A N 1
ATOM 1641 C CA . ILE A 1 251 ? 111.711 38.728 54.997 1.00 15.26 251 ILE A CA 1
ATOM 1642 C C . ILE A 1 251 ? 110.584 38.870 56.014 1.00 13.37 251 ILE A C 1
ATOM 1643 O O . ILE A 1 251 ? 109.685 38.013 56.042 1.00 11.73 251 ILE A O 1
ATOM 1648 N N . PRO A 1 252 ? 110.598 39.889 56.884 1.00 14.18 252 PRO A N 1
ATOM 1649 C CA . PRO A 1 252 ? 109.560 39.977 57.928 1.00 9.32 252 PRO A CA 1
ATOM 1650 C C . PRO A 1 252 ? 108.132 39.902 57.410 1.00 7.99 252 PRO A C 1
ATOM 1651 O O . PRO A 1 252 ? 107.311 39.180 57.990 1.00 11.14 252 PRO A O 1
ATOM 1655 N N . SER A 1 253 ? 107.817 40.611 56.321 1.00 10.35 253 SER A N 1
ATOM 1656 C CA . SER A 1 253 ? 106.463 40.601 55.767 1.00 10.62 253 SER A CA 1
ATOM 1657 C C . SER A 1 253 ? 106.064 39.257 55.173 1.00 12.99 253 SER A C 1
ATOM 1658 O O . SER A 1 253 ? 104.902 39.095 54.772 1.00 11.97 253 SER A O 1
ATOM 1661 N N . GLN A 1 254 ? 106.988 38.303 55.095 1.00 8.89 254 GLN A N 1
ATOM 1662 C CA . GLN A 1 254 ? 106.733 36.994 54.508 1.00 9.08 254 GLN A CA 1
ATOM 1663 C C . GLN A 1 254 ? 106.767 35.855 55.523 1.00 12.76 254 GLN A C 1
ATOM 1664 O O . GLN A 1 254 ? 106.378 34.731 55.179 1.00 10.33 254 GLN A O 1
ATOM 1670 N N . ARG A 1 255 ? 107.250 36.100 56.742 1.00 12.67 255 ARG A N 1
ATOM 1671 C CA . ARG A 1 255 ? 107.409 35.031 57.722 1.00 11.35 255 ARG A CA 1
ATOM 1672 C C . ARG A 1 255 ? 106.056 34.534 58.189 1.00 13.43 255 ARG A C 1
ATOM 1673 O O . ARG A 1 255 ? 105.180 35.333 58.537 1.00 12.18 255 ARG A O 1
ATOM 1681 N N . GLY A 1 256 ? 105.888 33.211 58.206 1.00 9.08 256 GLY A N 1
ATOM 1682 C CA . GLY A 1 256 ? 104.627 32.614 58.576 1.00 12.56 256 GLY A CA 1
ATOM 1683 C C . GLY A 1 256 ? 103.673 32.392 57.426 1.00 13.74 256 GLY A C 1
ATOM 1684 O O . GLY A 1 256 ? 102.644 31.732 57.615 1.00 13.46 256 GLY A O 1
ATOM 1685 N N . PHE A 1 257 ? 103.972 32.926 56.246 1.00 10.13 257 PHE A N 1
ATOM 1686 C CA . PHE A 1 257 ? 103.124 32.749 55.076 1.00 9.77 257 PHE A CA 1
ATOM 1687 C C . PHE A 1 257 ? 103.722 31.677 54.176 1.00 14.46 257 PHE A C 1
ATOM 1688 O O . PHE A 1 257 ? 104.910 31.365 54.260 1.00 13.68 257 PHE A O 1
ATOM 1696 N N . TYR A 1 258 ? 102.877 31.118 53.307 1.00 10.77 258 TYR A N 1
ATOM 1697 C CA . TYR A 1 258 ? 103.288 30.190 52.251 1.00 14.33 258 TYR A CA 1
ATOM 1698 C C . TYR A 1 258 ? 103.852 28.895 52.842 1.00 16.65 258 TYR A C 1
ATOM 1699 O O . TYR A 1 258 ? 105.024 28.549 52.693 1.00 14.65 258 TYR A O 1
ATOM 1708 N N . ASN A 1 259 ? 102.961 28.170 53.491 1.00 10.67 259 ASN A N 1
ATOM 1709 C CA . ASN A 1 259 ? 103.353 26.994 54.253 1.00 8.82 259 ASN A CA 1
ATOM 1710 C C . ASN A 1 259 ? 103.165 25.691 53.502 1.00 14.89 259 ASN A C 1
ATOM 1711 O O . ASN A 1 259 ? 103.955 24.755 53.700 1.00 11.89 259 ASN A O 1
ATOM 1716 N N . PHE A 1 260 ? 102.159 25.613 52.637 1.00 10.97 260 PHE A N 1
ATOM 1717 C CA . PHE A 1 260 ? 101.963 24.415 51.837 1.00 8.76 260 PHE A CA 1
ATOM 1718 C C . PHE A 1 260 ? 103.099 24.267 50.836 1.00 11.86 260 PHE A C 1
ATOM 1719 O O . PHE A 1 260 ? 103.598 25.255 50.288 1.00 13.99 260 PHE A O 1
ATOM 1727 N N . ASP A 1 261 ? 103.512 23.017 50.601 1.00 11.23 261 ASP A N 1
ATOM 1728 C CA . ASP A 1 261 ? 104.532 22.771 49.587 1.00 12.68 261 ASP A CA 1
ATOM 1729 C C . ASP A 1 261 ? 103.953 22.886 48.185 1.00 14.76 261 ASP A C 1
ATOM 1730 O O . ASP A 1 261 ? 104.675 23.231 47.242 1.00 15.86 261 ASP A O 1
ATOM 1735 N N . GLU A 1 262 ? 102.655 22.634 48.035 1.00 12.01 262 GLU A N 1
ATOM 1736 C CA . GLU A 1 262 ? 101.985 22.688 46.746 1.00 9.72 262 GLU A CA 1
ATOM 1737 C C . GLU A 1 262 ? 100.581 23.225 46.941 1.00 12.80 262 GLU A C 1
ATOM 1738 O O . GLU A 1 262 ? 99.941 22.961 47.961 1.00 11.84 262 GLU A O 1
ATOM 1744 N N . ILE A 1 263 ? 100.101 23.962 45.944 1.00 10.22 263 ILE A N 1
ATOM 1745 C CA . ILE A 1 263 ? 98.732 24.462 45.922 1.00 11.24 263 ILE A CA 1
ATOM 1746 C C . ILE A 1 263 ? 98.121 24.056 44.590 1.00 14.49 263 ILE A C 1
ATOM 1747 O O . ILE A 1 263 ? 98.618 24.464 43.534 1.00 12.92 263 ILE A O 1
ATOM 1752 N N . ASP A 1 264 ? 97.043 23.278 44.636 1.00 11.66 264 ASP A N 1
ATOM 1753 C CA . ASP A 1 264 ? 96.361 22.814 43.429 1.00 11.63 264 ASP A CA 1
ATOM 1754 C C . ASP A 1 264 ? 95.034 23.550 43.313 1.00 16.93 264 ASP A C 1
ATOM 1755 O O . ASP A 1 264 ? 94.112 23.312 44.105 1.00 14.92 264 ASP A O 1
ATOM 1760 N N . LEU A 1 265 ? 94.946 24.459 42.343 1.00 12.70 265 LEU A N 1
ATOM 1761 C CA . LEU A 1 265 ? 93.744 25.257 42.118 1.00 12.51 265 LEU A CA 1
ATOM 1762 C C . LEU A 1 265 ? 92.921 24.575 41.032 1.00 17.91 265 LEU A C 1
ATOM 1763 O O . LEU A 1 265 ? 93.313 24.576 39.862 1.00 18.61 265 LEU A O 1
ATOM 1768 N N . GLN A 1 266 ? 91.780 24.010 41.414 1.00 16.74 266 GLN A N 1
ATOM 1769 C CA . GLN A 1 266 ? 90.913 23.286 40.489 1.00 16.77 266 GLN A CA 1
ATOM 1770 C C . GLN A 1 266 ? 89.661 24.100 40.200 1.00 17.13 266 GLN A C 1
ATOM 1771 O O . GLN A 1 266 ? 89.060 24.672 41.115 1.00 16.64 266 GLN A O 1
ATOM 1777 N N . TYR A 1 267 ? 89.259 24.125 38.931 1.00 17.44 267 TYR A N 1
ATOM 1778 C CA . TYR A 1 267 ? 88.120 24.909 38.482 1.00 15.06 267 TYR A CA 1
ATOM 1779 C C . TYR A 1 267 ? 86.931 23.998 38.201 1.00 16.71 267 TYR A C 1
ATOM 1780 O O . TYR A 1 267 ? 87.093 22.895 37.669 1.00 16.06 267 TYR A O 1
ATOM 1789 N N . PHE A 1 268 ? 85.740 24.470 38.570 1.00 19.36 268 PHE A N 1
ATOM 1790 C CA . PHE A 1 268 ? 84.526 23.667 38.531 1.00 20.71 268 PHE A CA 1
ATOM 1791 C C . PHE A 1 268 ? 83.427 24.411 37.786 1.00 24.37 268 PHE A C 1
ATOM 1792 O O . PHE A 1 268 ? 83.250 25.619 37.968 1.00 25.21 268 PHE A O 1
ATOM 1800 N N . ARG A 1 269 ? 82.682 23.654 36.973 1.00 36.66 269 ARG A N 1
ATOM 1801 C CA . ARG A 1 269 ? 81.513 24.077 36.201 1.00 47.09 269 ARG A CA 1
ATOM 1802 C C . ARG A 1 269 ? 80.647 25.102 36.920 1.00 38.88 269 ARG A C 1
ATOM 1803 O O . ARG A 1 269 ? 80.506 26.241 36.463 1.00 38.09 269 ARG A O 1
ATOM 1811 N N . ASP A 1 270 ? 80.033 24.699 38.028 1.00 41.20 270 ASP A N 1
ATOM 1812 C CA . ASP A 1 270 ? 79.176 25.600 38.783 1.00 49.37 270 ASP A CA 1
ATOM 1813 C C . ASP A 1 270 ? 79.192 25.196 40.251 1.00 38.60 270 ASP A C 1
ATOM 1814 O O . ASP A 1 270 ? 79.897 24.265 40.658 1.00 30.88 270 ASP A O 1
ATOM 1819 N N . GLY A 1 271 ? 78.371 25.896 41.036 1.00 38.44 271 GLY A N 1
ATOM 1820 C CA . GLY A 1 271 ? 78.452 25.785 42.482 1.00 35.66 271 GLY A CA 1
ATOM 1821 C C . GLY A 1 271 ? 78.187 24.388 43.010 1.00 24.02 271 GLY A C 1
ATOM 1822 O O . GLY A 1 271 ? 78.814 23.961 43.981 1.00 26.66 271 GLY A O 1
ATOM 1823 N N . ASN A 1 272 ? 77.263 23.649 42.385 1.00 29.35 272 ASN A N 1
ATOM 1824 C CA A ASN A 1 272 ? 76.880 22.356 42.948 0.55 28.64 272 ASN A CA 1
ATOM 1825 C CA B ASN A 1 272 ? 76.873 22.354 42.935 0.45 28.87 272 ASN A CA 1
ATOM 1826 C C . ASN A 1 272 ? 78.009 21.340 42.841 1.00 28.94 272 ASN A C 1
ATOM 1827 O O . ASN A 1 272 ? 78.281 20.606 43.798 1.00 30.27 272 ASN A O 1
ATOM 1836 N N . SER A 1 273 ? 78.678 21.267 41.686 1.00 27.23 273 SER A N 1
ATOM 1837 C CA . SER A 1 273 ? 79.781 20.315 41.580 1.00 25.99 273 SER A CA 1
ATOM 1838 C C . SER A 1 273 ? 80.966 20.750 42.439 1.00 14.05 273 SER A C 1
ATOM 1839 O O . SER A 1 273 ? 81.698 19.901 42.960 1.00 22.05 273 SER A O 1
ATOM 1842 N N . LEU A 1 274 ? 81.162 22.058 42.597 1.00 17.65 274 LEU A N 1
ATOM 1843 C CA . LEU A 1 274 ? 82.184 22.553 43.517 1.00 18.70 274 LEU A CA 1
ATOM 1844 C C . LEU A 1 274 ? 81.864 22.138 44.950 1.00 21.22 274 LEU A C 1
ATOM 1845 O O . LEU A 1 274 ? 82.745 21.678 45.688 1.00 19.17 274 LEU A O 1
ATOM 1850 N N . PHE A 1 275 ? 80.593 22.268 45.350 1.00 19.72 275 PHE A N 1
ATOM 1851 C CA . PHE A 1 275 ? 80.178 21.863 46.692 1.00 20.44 275 PHE A CA 1
ATOM 1852 C C . PHE A 1 275 ? 80.303 20.358 46.882 1.00 16.09 275 PHE A C 1
ATOM 1853 O O . PHE A 1 275 ? 80.742 19.899 47.944 1.00 18.58 275 PHE A O 1
ATOM 1861 N N . GLU A 1 276 ? 79.926 19.568 45.866 1.00 19.78 276 GLU A N 1
ATOM 1862 C CA . GLU A 1 276 ? 80.054 18.119 45.985 1.00 23.97 276 GLU A CA 1
ATOM 1863 C C . GLU A 1 276 ? 81.508 17.703 46.169 1.00 19.94 276 GLU A C 1
ATOM 1864 O O . GLU A 1 276 ? 81.801 16.776 46.928 1.00 17.52 276 GLU A O 1
ATOM 1870 N N . ALA A 1 277 ? 82.436 18.371 45.479 1.00 24.15 277 ALA A N 1
ATOM 1871 C CA . ALA A 1 277 ? 83.848 18.034 45.652 1.00 23.16 277 ALA A CA 1
ATOM 1872 C C . ALA A 1 277 ? 84.308 18.309 47.080 1.00 21.36 277 ALA A C 1
ATOM 1873 O O . ALA A 1 277 ? 85.103 17.546 47.642 1.00 21.11 277 ALA A O 1
ATOM 1875 N N . PHE A 1 278 ? 83.812 19.391 47.687 1.00 18.03 278 PHE A N 1
ATOM 1876 C CA . PHE A 1 278 ? 84.122 19.655 49.091 1.00 14.59 278 PHE A CA 1
ATOM 1877 C C . PHE A 1 278 ? 83.570 18.553 49.992 1.00 17.67 278 PHE A C 1
ATOM 1878 O O . PHE A 1 278 ? 84.273 18.036 50.869 1.00 16.45 278 PHE A O 1
ATOM 1886 N N . LYS A 1 279 ? 82.303 18.184 49.796 1.00 13.94 279 LYS A N 1
ATOM 1887 C CA . LYS A 1 279 ? 81.719 17.141 50.632 1.00 21.88 279 LYS A CA 1
ATOM 1888 C C . LYS A 1 279 ? 82.466 15.818 50.488 1.00 21.83 279 LYS A C 1
ATOM 1889 O O . LYS A 1 279 ? 82.600 15.071 51.464 1.00 19.18 279 LYS A O 1
ATOM 1895 N N . ALA A 1 280 ? 82.987 15.528 49.298 1.00 23.11 280 ALA A N 1
ATOM 1896 C CA . ALA A 1 280 ? 83.737 14.301 49.074 1.00 25.32 280 ALA A CA 1
ATOM 1897 C C . ALA A 1 280 ? 85.162 14.365 49.606 1.00 26.86 280 ALA A C 1
ATOM 1898 O O . ALA A 1 280 ? 85.871 13.359 49.540 1.00 25.07 280 ALA A O 1
ATOM 1900 N N . GLY A 1 281 ? 85.606 15.508 50.127 1.00 22.45 281 GLY A N 1
ATOM 1901 C CA . GLY A 1 281 ? 86.952 15.593 50.663 1.00 26.55 281 GLY A CA 1
ATOM 1902 C C . GLY A 1 281 ? 88.036 15.851 49.639 1.00 24.28 281 GLY A C 1
ATOM 1903 O O . GLY A 1 281 ? 89.221 15.698 49.962 1.00 22.55 281 GLY A O 1
ATOM 1904 N N . LEU A 1 282 ? 87.665 16.240 48.419 1.00 17.69 282 LEU A N 1
ATOM 1905 C CA . LEU A 1 282 ? 88.616 16.545 47.357 1.00 18.08 282 LEU A CA 1
ATOM 1906 C C . LEU A 1 282 ? 89.060 17.998 47.357 1.00 21.08 282 LEU A C 1
ATOM 1907 O O . LEU A 1 282 ? 90.047 18.333 46.693 1.00 20.28 282 LEU A O 1
ATOM 1912 N N . ILE A 1 283 ? 88.339 18.864 48.059 1.00 14.70 283 ILE A N 1
ATOM 1913 C CA . ILE A 1 283 ? 88.649 20.284 48.153 1.00 11.11 283 ILE A CA 1
ATOM 1914 C C . ILE A 1 283 ? 88.685 20.635 49.631 1.00 13.93 283 ILE A C 1
ATOM 1915 O O . ILE A 1 283 ? 87.815 20.205 50.393 1.00 13.90 283 ILE A O 1
ATOM 1920 N N . ASP A 1 284 ? 89.680 21.428 50.036 1.00 13.75 284 ASP A N 1
ATOM 1921 C CA . ASP A 1 284 ? 89.983 21.627 51.448 1.00 11.23 284 ASP A CA 1
ATOM 1922 C C . ASP A 1 284 ? 89.281 22.827 52.082 1.00 14.78 284 ASP A C 1
ATOM 1923 O O . ASP A 1 284 ? 89.285 22.941 53.316 1.00 12.34 284 ASP A O 1
ATOM 1928 N N . TYR A 1 285 ? 88.673 23.705 51.291 1.00 10.06 285 TYR A N 1
ATOM 1929 C CA . TYR A 1 285 ? 88.207 25.002 51.769 1.00 8.84 285 TYR A CA 1
ATOM 1930 C C . TYR A 1 285 ? 87.142 25.526 50.817 1.00 12.99 285 TYR A C 1
ATOM 1931 O O . TYR A 1 285 ? 87.251 25.335 49.604 1.00 11.68 285 TYR A O 1
ATOM 1940 N N . ARG A 1 286 ? 86.132 26.204 51.361 1.00 9.34 286 ARG A N 1
ATOM 1941 C CA . ARG A 1 286 ? 85.171 26.904 50.519 1.00 11.59 286 ARG A CA 1
ATOM 1942 C C . ARG A 1 286 ? 84.595 28.101 51.264 1.00 14.85 286 ARG A C 1
ATOM 1943 O O . ARG A 1 286 ? 84.476 28.097 52.497 1.00 12.64 286 ARG A O 1
ATOM 1951 N N . ASP A 1 287 ? 84.277 29.143 50.494 1.00 9.26 287 ASP A N 1
ATOM 1952 C CA . ASP A 1 287 ? 83.431 30.246 50.936 1.00 11.72 287 ASP A CA 1
ATOM 1953 C C . ASP A 1 287 ? 81.998 29.976 50.491 1.00 17.60 287 ASP A C 1
ATOM 1954 O O . ASP A 1 287 ? 81.763 29.646 49.327 1.00 18.91 287 ASP A O 1
ATOM 1959 N N . GLU A 1 288 ? 81.042 30.128 51.404 1.00 15.11 288 GLU A N 1
ATOM 1960 C CA . GLU A 1 288 ? 79.637 29.919 51.092 1.00 12.55 288 GLU A CA 1
ATOM 1961 C C . GLU A 1 288 ? 78.972 31.258 50.809 1.00 17.55 288 GLU A C 1
ATOM 1962 O O . GLU A 1 288 ? 79.072 32.184 51.620 1.00 16.93 288 GLU A O 1
ATOM 1968 N N . THR A 1 289 ? 78.287 31.358 49.663 1.00 15.62 289 THR A N 1
ATOM 1969 C CA . THR A 1 289 ? 77.522 32.556 49.332 1.00 18.31 289 THR A CA 1
ATOM 1970 C C . THR A 1 289 ? 76.042 32.279 49.113 1.00 21.71 289 THR A C 1
ATOM 1971 O O . THR A 1 289 ? 75.281 33.226 48.885 1.00 18.74 289 THR A O 1
ATOM 1975 N N . SER A 1 290 ? 75.609 31.022 49.188 1.00 17.73 290 SER A N 1
ATOM 1976 C CA . SER A 1 290 ? 74.209 30.651 48.993 1.00 16.31 290 SER A CA 1
ATOM 1977 C C . SER A 1 290 ? 73.527 30.548 50.351 1.00 13.32 290 SER A C 1
ATOM 1978 O O . SER A 1 290 ? 73.936 29.731 51.182 1.00 13.51 290 SER A O 1
ATOM 1981 N N . THR A 1 291 ? 72.499 31.375 50.583 1.00 12.57 291 THR A N 1
ATOM 1982 C CA . THR A 1 291 ? 71.760 31.279 51.842 1.00 14.86 291 THR A CA 1
ATOM 1983 C C . THR A 1 291 ? 71.063 29.932 51.977 1.00 17.07 291 THR A C 1
ATOM 1984 O O . THR A 1 291 ? 70.965 29.388 53.083 1.00 12.72 291 THR A O 1
ATOM 1988 N N . THR A 1 292 ? 70.565 29.377 50.866 1.00 18.35 292 THR A N 1
ATOM 1989 C CA . THR A 1 292 ? 69.908 28.071 50.929 1.00 15.97 292 THR A CA 1
ATOM 1990 C C . THR A 1 292 ? 70.882 26.987 51.371 1.00 15.77 292 THR A C 1
ATOM 1991 O O . THR A 1 292 ? 70.561 26.156 52.230 1.00 16.10 292 THR A O 1
ATOM 1995 N N . ARG A 1 293 ? 72.082 26.972 50.782 1.00 14.66 293 ARG A N 1
ATOM 1996 C CA . ARG A 1 293 ? 73.043 25.930 51.116 1.00 17.55 293 ARG A CA 1
ATOM 1997 C C . ARG A 1 293 ? 73.560 26.109 52.535 1.00 15.72 293 ARG A C 1
ATOM 1998 O O . ARG A 1 293 ? 73.650 25.140 53.295 1.00 16.99 293 ARG A O 1
ATOM 2006 N N . TRP A 1 294 ? 73.889 27.347 52.912 1.00 14.52 294 TRP A N 1
ATOM 2007 C CA . TRP A 1 294 ? 74.311 27.613 54.284 1.00 12.30 294 TRP A CA 1
ATOM 2008 C C . TRP A 1 294 ? 73.235 27.182 55.262 1.00 17.24 294 TRP A C 1
ATOM 2009 O O . TRP A 1 294 ? 73.534 26.572 56.296 1.00 14.26 294 TRP A O 1
ATOM 2020 N N . SER A 1 295 ? 71.967 27.444 54.920 1.00 12.50 295 SER A N 1
ATOM 2021 C CA . SER A 1 295 ? 70.866 27.168 55.834 1.00 18.37 295 SER A CA 1
ATOM 2022 C C . SER A 1 295 ? 70.619 25.671 55.999 1.00 22.58 295 SER A C 1
ATOM 2023 O O . SER A 1 295 ? 70.383 25.204 57.118 1.00 25.18 295 SER A O 1
ATOM 2026 N N . THR A 1 296 ? 70.666 24.893 54.908 1.00 20.80 296 THR A N 1
ATOM 2027 C CA . THR A 1 296 ? 70.254 23.494 54.984 1.00 26.72 296 THR A CA 1
ATOM 2028 C C . THR A 1 296 ? 71.217 22.487 54.370 1.00 26.87 296 THR A C 1
ATOM 2029 O O . THR A 1 296 ? 70.954 21.283 54.463 1.00 29.60 296 THR A O 1
ATOM 2033 N N . GLY A 1 297 ? 72.307 22.919 53.747 1.00 18.77 297 GLY A N 1
ATOM 2034 C CA . GLY A 1 297 ? 73.151 21.989 53.027 1.00 15.35 297 GLY A CA 1
ATOM 2035 C C . GLY A 1 297 ? 74.336 21.413 53.774 1.00 16.74 297 GLY A C 1
ATOM 2036 O O . GLY A 1 297 ? 75.070 20.604 53.201 1.00 19.22 297 GLY A O 1
ATOM 2037 N N . TYR A 1 298 ? 74.553 21.789 55.028 1.00 14.27 298 TYR A N 1
ATOM 2038 C CA . TYR A 1 298 ? 75.744 21.346 55.756 1.00 19.16 298 TYR A CA 1
ATOM 2039 C C . TYR A 1 298 ? 75.411 20.262 56.772 1.00 30.64 298 TYR A C 1
ATOM 2040 O O . TYR A 1 298 ? 75.883 20.275 57.904 1.00 35.50 298 TYR A O 1
ATOM 2049 N N . ASP A 1 299 ? 74.598 19.293 56.357 1.00 31.42 299 ASP A N 1
ATOM 2050 C CA . ASP A 1 299 ? 74.270 18.164 57.214 1.00 30.09 299 ASP A CA 1
ATOM 2051 C C . ASP A 1 299 ? 74.791 16.881 56.583 1.00 32.86 299 ASP A C 1
ATOM 2052 O O . ASP A 1 299 ? 74.018 15.960 56.309 1.00 36.85 299 ASP A O 1
ATOM 2057 N N . PHE A 1 300 ? 76.089 16.817 56.321 1.00 26.26 300 PHE A N 1
ATOM 2058 C CA . PHE A 1 300 ? 76.690 15.622 55.760 1.00 23.68 300 PHE A CA 1
ATOM 2059 C C . PHE A 1 300 ? 77.689 15.027 56.752 1.00 25.56 300 PHE A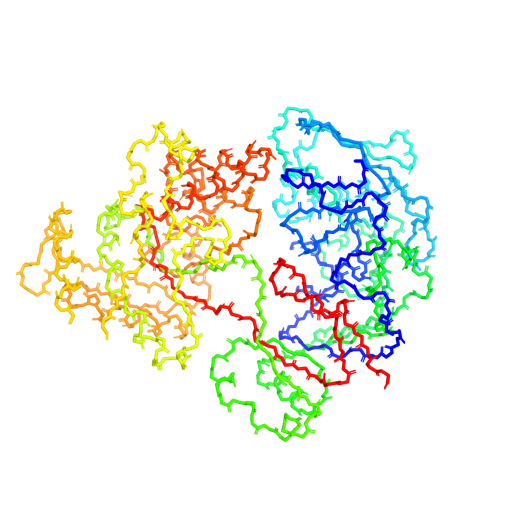 C 1
ATOM 2060 O O . PHE A 1 300 ? 78.117 15.706 57.694 1.00 28.10 300 PHE A O 1
ATOM 2068 N N . PRO A 1 301 ? 78.030 13.736 56.610 1.00 36.83 301 PRO A N 1
ATOM 2069 C CA . PRO A 1 301 ? 78.739 13.043 57.711 1.00 34.97 301 PRO A CA 1
ATOM 2070 C C . PRO A 1 301 ? 80.072 13.662 58.101 1.00 30.73 301 PRO A C 1
ATOM 2071 O O . PRO A 1 301 ? 80.350 13.811 59.300 1.00 29.77 301 PRO A O 1
ATOM 2075 N N . ALA A 1 302 ? 80.913 14.014 57.122 1.00 30.02 302 ALA A N 1
ATOM 2076 C CA . ALA A 1 302 ? 82.225 14.574 57.432 1.00 31.93 302 ALA A CA 1
ATOM 2077 C C . ALA A 1 302 ? 82.113 15.809 58.317 1.00 32.85 302 ALA A C 1
ATOM 2078 O O . ALA A 1 302 ? 83.003 16.076 59.136 1.00 28.83 302 ALA A O 1
ATOM 2080 N N . LEU A 1 303 ? 81.023 16.563 58.171 1.00 31.72 303 LEU A N 1
ATOM 2081 C CA . LEU A 1 303 ? 80.780 17.709 59.038 1.00 36.15 303 LEU A CA 1
ATOM 2082 C C . LEU A 1 303 ? 80.479 17.263 60.465 1.00 40.91 303 LEU A C 1
ATOM 2083 O O . LEU A 1 303 ? 80.889 17.919 61.430 1.00 38.67 303 LEU A O 1
ATOM 2088 N N . ARG A 1 304 ? 79.775 16.141 60.621 1.00 45.92 304 ARG A N 1
ATOM 2089 C CA . ARG A 1 304 ? 79.352 15.722 61.952 1.00 53.49 304 ARG A CA 1
ATOM 2090 C C . ARG A 1 304 ? 80.439 14.971 62.710 1.00 52.07 304 ARG A C 1
ATOM 2091 O O . ARG A 1 304 ? 80.495 15.067 63.941 1.00 57.46 304 ARG A O 1
ATOM 2099 N N . ASP A 1 305 ? 81.300 14.223 62.020 1.00 47.46 305 ASP A N 1
ATOM 2100 C CA . ASP A 1 305 ? 82.333 13.443 62.690 1.00 41.44 305 ASP A CA 1
ATOM 2101 C C . ASP A 1 305 ? 83.673 14.172 62.781 1.00 48.93 305 ASP A C 1
ATOM 2102 O O . ASP A 1 305 ? 84.693 13.536 63.065 1.00 49.94 305 ASP A O 1
ATOM 2107 N N . GLY A 1 306 ? 83.698 15.482 62.532 1.00 52.89 306 GLY A N 1
ATOM 2108 C CA . GLY A 1 306 ? 84.877 16.289 62.776 1.00 51.17 306 GLY A CA 1
ATOM 2109 C C . GLY A 1 306 ? 85.924 16.316 61.678 1.00 39.08 306 GLY A C 1
ATOM 2110 O O . GLY A 1 306 ? 86.962 16.965 61.860 1.00 37.87 306 GLY A O 1
ATOM 2111 N N . ARG A 1 307 ? 85.705 15.631 60.555 1.00 25.45 307 ARG A N 1
ATOM 2112 C CA . ARG A 1 307 ? 86.655 15.716 59.447 1.00 21.03 307 ARG A CA 1
ATOM 2113 C C . ARG A 1 307 ? 86.622 17.085 58.772 1.00 17.60 307 ARG A C 1
ATOM 2114 O O . ARG A 1 307 ? 87.614 17.502 58.162 1.00 17.76 307 ARG A O 1
ATOM 2122 N N . MET A 1 308 ? 85.486 17.771 58.829 1.00 17.08 308 MET A N 1
ATOM 2123 C CA . MET A 1 308 ? 85.346 19.113 58.281 1.00 19.51 308 MET A CA 1
ATOM 2124 C C . MET A 1 308 ? 84.570 19.965 59.272 1.00 24.64 308 MET A C 1
ATOM 2125 O O . MET A 1 308 ? 83.866 19.447 60.141 1.00 22.35 308 MET A O 1
ATOM 2130 N N . ALA A 1 309 ? 84.697 21.285 59.133 1.00 15.22 309 ALA A N 1
ATOM 2131 C CA . ALA A 1 309 ? 84.041 22.215 60.040 1.00 18.34 309 ALA A CA 1
ATOM 2132 C C . ALA A 1 309 ? 83.585 23.440 59.263 1.00 18.87 309 ALA A C 1
ATOM 2133 O O . ALA A 1 309 ? 84.175 23.798 58.245 1.00 15.54 309 ALA A O 1
ATOM 2135 N N . ARG A 1 310 ? 82.540 24.094 59.745 1.00 13.72 310 ARG A N 1
ATOM 2136 C CA . ARG A 1 310 ? 82.146 25.365 59.160 1.00 13.85 310 ARG A CA 1
ATOM 2137 C C . ARG A 1 310 ? 82.144 26.447 60.231 1.00 17.36 310 ARG A C 1
ATOM 2138 O O . ARG A 1 310 ? 82.002 26.164 61.426 1.00 17.36 310 ARG A O 1
ATOM 2146 N N . GLU A 1 311 ? 82.348 27.689 59.798 1.00 12.13 311 GLU A N 1
ATOM 2147 C CA . GLU A 1 311 ? 82.501 28.810 60.715 1.00 13.62 311 GLU A CA 1
ATOM 2148 C C . GLU A 1 311 ? 81.958 30.069 60.067 1.00 15.56 311 GLU A C 1
ATOM 2149 O O . GLU A 1 311 ? 81.964 30.199 58.838 1.00 16.17 311 GLU A O 1
ATOM 2155 N N . SER A 1 312 ? 81.541 31.019 60.906 1.00 11.55 312 SER A N 1
ATOM 2156 C CA . SER A 1 312 ? 81.260 32.387 60.472 1.00 9.48 312 SER A CA 1
ATOM 2157 C C . SER A 1 312 ? 82.315 33.301 61.074 1.00 17.79 312 SER A C 1
ATOM 2158 O O . SER A 1 312 ? 82.543 33.265 62.284 1.00 19.13 312 SER A O 1
ATOM 2161 N N . LEU A 1 313 ? 82.975 34.098 60.236 1.00 11.95 313 LEU A N 1
ATOM 2162 C CA . LEU A 1 313 ? 84.031 34.986 60.701 1.00 14.66 313 LEU A CA 1
ATOM 2163 C C . LEU A 1 313 ? 83.703 36.430 60.348 1.00 12.24 313 LEU A C 1
ATOM 2164 O O . LEU A 1 313 ? 83.082 36.716 59.321 1.00 13.18 313 LEU A O 1
ATOM 2169 N N . LYS A 1 314 ? 84.138 37.343 61.207 1.00 15.18 314 LYS A N 1
ATOM 2170 C CA . LYS A 1 314 ? 83.917 38.766 60.999 1.00 16.79 314 LYS A CA 1
ATOM 2171 C C . LYS A 1 314 ? 85.213 39.509 61.264 1.00 15.86 314 LYS A C 1
ATOM 2172 O O . LYS A 1 314 ? 85.956 39.159 62.187 1.00 14.00 314 LYS A O 1
ATOM 2178 N N . ASN A 1 315 ? 85.489 40.542 60.477 1.00 13.75 315 ASN A N 1
ATOM 2179 C CA . ASN A 1 315 ? 86.558 41.464 60.845 1.00 14.80 315 ASN A CA 1
ATOM 2180 C C . ASN A 1 315 ? 86.004 42.885 60.741 1.00 16.54 315 ASN A C 1
ATOM 2181 O O . ASN A 1 315 ? 84.791 43.130 60.800 1.00 14.23 315 ASN A O 1
ATOM 2186 N N . GLU A 1 316 ? 86.898 43.859 60.619 1.00 12.91 316 GLU A N 1
ATOM 2187 C CA . GLU A 1 316 ? 86.507 45.259 60.633 1.00 17.63 316 GLU A CA 1
ATOM 2188 C C . GLU A 1 316 ? 86.393 45.851 59.237 1.00 13.61 316 GLU A C 1
ATOM 2189 O O . GLU A 1 316 ? 86.260 47.070 59.105 1.00 10.52 316 GLU A O 1
ATOM 2195 N N . ASN A 1 317 ? 86.428 45.025 58.204 1.00 12.24 317 ASN A N 1
ATOM 2196 C CA . ASN A 1 317 ? 86.237 45.530 56.851 1.00 14.56 317 ASN A CA 1
ATOM 2197 C C . ASN A 1 317 ? 84.809 46.045 56.686 1.00 17.86 317 ASN A C 1
ATOM 2198 O O . ASN A 1 317 ? 83.865 45.362 57.087 1.00 12.92 317 ASN A O 1
ATOM 2203 N N . PRO A 1 318 ? 84.609 47.223 56.098 1.00 11.09 318 PRO A N 1
ATOM 2204 C CA . PRO A 1 318 ? 83.242 47.735 55.928 1.00 13.49 318 PRO A CA 1
ATOM 2205 C C . PRO A 1 318 ? 82.430 46.900 54.951 1.00 13.47 318 PRO A C 1
ATOM 2206 O O . PRO A 1 318 ? 82.965 46.247 54.051 1.00 12.50 318 PRO A O 1
ATOM 2210 N N . LYS A 1 319 ? 81.112 46.957 55.131 1.00 9.68 319 LYS A N 1
ATOM 2211 C CA . LYS A 1 319 ? 80.149 46.172 54.373 1.00 10.14 319 LYS A CA 1
ATOM 2212 C C . LYS A 1 319 ? 79.321 47.098 53.491 1.00 12.80 319 LYS A C 1
ATOM 2213 O O . LYS A 1 319 ? 79.301 48.320 53.684 1.00 13.05 319 LYS A O 1
ATOM 2219 N N . GLY A 1 320 ? 78.614 46.500 52.537 1.00 14.55 320 GLY A N 1
ATOM 2220 C CA . GLY A 1 320 ? 77.812 47.268 51.597 1.00 12.05 320 GLY A CA 1
ATOM 2221 C C . GLY A 1 320 ? 78.663 47.746 50.432 1.00 15.70 320 GLY A C 1
ATOM 2222 O O . GLY A 1 320 ? 79.850 47.434 50.378 1.00 12.58 320 GLY A O 1
ATOM 2223 N N . LEU A 1 321 ? 78.072 48.477 49.487 1.00 9.41 321 LEU A N 1
ATOM 2224 C CA . LEU A 1 321 ? 76.628 48.704 49.439 1.00 8.26 321 LEU A CA 1
ATOM 2225 C C . LEU A 1 321 ? 76.126 48.328 48.042 1.00 9.09 321 LEU A C 1
ATOM 2226 O O . LEU A 1 321 ? 76.695 48.762 47.030 1.00 11.57 321 LEU A O 1
ATOM 2231 N N . ASN A 1 322 ? 75.078 47.511 48.005 1.00 7.12 322 ASN A N 1
ATOM 2232 C CA . ASN A 1 322 ? 74.272 47.258 46.819 1.00 4.67 322 ASN A CA 1
ATOM 2233 C C . ASN A 1 322 ? 72.913 47.908 47.029 1.00 5.43 322 ASN A C 1
ATOM 2234 O O . ASN A 1 322 ? 72.465 48.065 48.167 1.00 7.04 322 ASN A O 1
ATOM 2239 N N . GLY A 1 323 ? 72.244 48.269 45.940 1.00 7.17 323 GLY A N 1
ATOM 2240 C CA . GLY A 1 323 ? 70.933 48.876 46.119 1.00 10.87 323 GLY A CA 1
ATOM 2241 C C . GLY A 1 323 ? 70.205 49.062 44.810 1.00 7.37 323 GLY A C 1
ATOM 2242 O O . GLY A 1 323 ? 70.785 48.938 43.727 1.00 8.05 323 GLY A O 1
ATOM 2243 N N . PHE A 1 324 ? 68.906 49.364 44.928 1.00 7.86 324 PHE A N 1
ATOM 2244 C CA . PHE A 1 324 ? 68.146 49.870 43.792 1.00 6.20 324 PHE A CA 1
ATOM 2245 C C . PHE A 1 324 ? 68.604 51.288 43.486 1.00 9.36 324 PHE A C 1
ATOM 2246 O O . PHE A 1 324 ? 68.482 52.173 44.335 1.00 10.72 324 PHE A O 1
ATOM 2254 N N . VAL A 1 325 ? 69.092 51.523 42.272 1.00 4.70 325 VAL A N 1
ATOM 2255 C CA . VAL A 1 325 ? 69.628 52.825 41.891 1.00 3.90 325 VAL A CA 1
ATOM 2256 C C . VAL A 1 325 ? 68.571 53.593 41.115 1.00 6.12 325 VAL A C 1
ATOM 2257 O O . VAL A 1 325 ? 68.041 53.082 40.123 1.00 9.40 325 VAL A O 1
ATOM 2261 N N . PHE A 1 326 ? 68.299 54.835 41.532 1.00 5.64 326 PHE A N 1
ATOM 2262 C CA . PHE A 1 326 ? 67.444 55.736 40.761 1.00 5.50 326 PHE A CA 1
ATOM 2263 C C . PHE A 1 326 ? 68.241 56.405 39.647 1.00 8.48 326 PHE A C 1
ATOM 2264 O O . PHE A 1 326 ? 69.349 56.898 39.870 1.00 9.18 326 PHE A O 1
ATOM 2272 N N . ASN A 1 327 ? 67.666 56.464 38.449 1.00 6.42 327 ASN A N 1
ATOM 2273 C CA . ASN A 1 327 ? 68.320 57.236 37.397 1.00 5.44 327 ASN A CA 1
ATOM 2274 C C . ASN A 1 327 ? 67.884 58.685 37.553 1.00 9.53 327 ASN A C 1
ATOM 2275 O O . ASN A 1 327 ? 66.849 59.105 37.022 1.00 10.69 327 ASN A O 1
ATOM 2280 N N . THR A 1 328 ? 68.694 59.473 38.281 1.00 7.42 328 THR A N 1
ATOM 2281 C CA . THR A 1 328 ? 68.264 60.837 38.573 1.00 9.56 328 THR A CA 1
ATOM 2282 C C . THR A 1 328 ? 68.394 61.751 37.363 1.00 10.47 328 THR A C 1
ATOM 2283 O O . THR A 1 328 ? 68.024 62.925 37.458 1.00 9.74 328 THR A O 1
ATOM 2287 N N . ARG A 1 329 ? 68.917 61.254 36.240 1.00 9.22 329 ARG A N 1
ATOM 2288 C CA . ARG A 1 329 ? 68.938 62.047 35.013 1.00 11.27 329 ARG A CA 1
ATOM 2289 C C . ARG A 1 329 ? 67.551 62.195 34.416 1.00 15.58 329 ARG A C 1
ATOM 2290 O O . ARG A 1 329 ? 67.330 63.089 33.586 1.00 11.37 329 ARG A O 1
ATOM 2298 N N . ARG A 1 330 ? 66.628 61.319 34.783 1.00 10.39 330 ARG A N 1
ATOM 2299 C CA . ARG A 1 330 ? 65.289 61.331 34.211 1.00 13.20 330 ARG A CA 1
ATOM 2300 C C . ARG A 1 330 ? 64.327 62.069 35.135 1.00 13.82 330 ARG A C 1
ATOM 2301 O O . ARG A 1 330 ? 64.392 61.926 36.357 1.00 10.58 330 ARG A O 1
ATOM 2309 N N . ALA A 1 331 ? 63.428 62.861 34.532 1.00 14.15 331 ALA A N 1
ATOM 2310 C CA . ALA A 1 331 ? 62.621 63.810 35.295 1.00 13.36 331 ALA A CA 1
ATOM 2311 C C . ALA A 1 331 ? 61.845 63.143 36.424 1.00 9.41 331 ALA A C 1
ATOM 2312 O O . ALA A 1 331 ? 61.667 63.737 37.493 1.00 10.54 331 ALA A O 1
ATOM 2314 N N . LEU A 1 332 ? 61.401 61.902 36.231 1.00 11.37 332 LEU A N 1
ATOM 2315 C CA . LEU A 1 332 ? 60.584 61.261 37.256 1.00 12.15 332 LEU A CA 1
ATOM 2316 C C . LEU A 1 332 ? 61.335 61.030 38.563 1.00 10.35 332 LEU A C 1
ATOM 2317 O O . LEU A 1 332 ? 60.686 60.890 39.606 1.00 8.54 332 LEU A O 1
ATOM 2322 N N . PHE A 1 333 ? 62.674 60.988 38.542 1.00 7.67 333 PHE A N 1
ATOM 2323 C CA . PHE A 1 333 ? 63.462 60.727 39.749 1.00 11.07 333 PHE A CA 1
ATOM 2324 C C . PHE A 1 333 ? 64.378 61.898 40.116 1.00 12.40 333 PHE A C 1
ATOM 2325 O O . PHE A 1 333 ? 65.392 61.706 40.795 1.00 9.56 333 PHE A O 1
ATOM 2333 N N . LYS A 1 334 ? 64.043 63.114 39.696 1.00 9.46 334 LYS A N 1
ATOM 2334 C CA . LYS A 1 334 ? 64.926 64.240 39.977 1.00 10.82 334 LYS A CA 1
ATOM 2335 C C . LYS A 1 334 ? 64.801 64.771 41.400 1.00 9.70 334 LYS A C 1
ATOM 2336 O O . LYS A 1 334 ? 65.719 65.449 41.872 1.00 16.10 334 LYS A O 1
ATOM 2342 N N . ASP A 1 335 ? 63.710 64.481 42.101 1.00 9.78 335 ASP A N 1
ATOM 2343 C CA . ASP A 1 335 ? 63.455 65.077 43.415 1.00 10.50 335 ASP A CA 1
ATOM 2344 C C . ASP A 1 335 ? 63.900 64.114 44.520 1.00 12.99 335 ASP A C 1
ATOM 2345 O O . ASP A 1 335 ? 63.372 63.003 44.627 1.00 12.15 335 ASP A O 1
ATOM 2350 N N . ALA A 1 336 ? 64.854 64.548 45.357 1.00 10.95 336 ALA A N 1
ATOM 2351 C CA . ALA A 1 336 ? 65.358 63.669 46.418 1.00 9.91 336 ALA A CA 1
ATOM 2352 C C . ALA A 1 336 ? 64.262 63.274 47.400 1.00 8.92 336 ALA A C 1
ATOM 2353 O O . ALA A 1 336 ? 64.365 62.228 48.058 1.00 9.17 336 ALA A O 1
ATOM 2355 N N . ARG A 1 337 ? 63.232 64.113 47.546 1.00 8.77 337 ARG A N 1
ATOM 2356 C CA . ARG A 1 337 ? 62.137 63.796 48.460 1.00 10.68 337 ARG A CA 1
ATOM 2357 C C . ARG A 1 337 ? 61.320 62.625 47.940 1.00 11.23 337 ARG A C 1
ATOM 2358 O O . ARG A 1 337 ? 60.878 61.771 48.723 1.00 9.75 337 ARG A O 1
ATOM 2366 N N . LEU A 1 338 ? 61.091 62.582 46.624 1.00 9.91 338 LEU A N 1
ATOM 2367 C CA . LEU A 1 338 ? 60.409 61.422 46.043 1.00 10.21 338 LEU A CA 1
ATOM 2368 C C . LEU A 1 338 ? 61.269 60.167 46.139 1.00 9.29 338 LEU A C 1
ATOM 2369 O O . LEU A 1 338 ? 60.750 59.073 46.389 1.00 8.09 338 LEU A O 1
ATOM 2374 N N . ARG A 1 339 ? 62.581 60.289 45.904 1.00 7.94 339 ARG A N 1
ATOM 2375 C CA . ARG A 1 339 ? 63.441 59.120 46.043 1.00 7.78 339 ARG A CA 1
ATOM 2376 C C . ARG A 1 339 ? 63.413 58.598 47.471 1.00 9.38 339 ARG A C 1
ATOM 2377 O O . ARG A 1 339 ? 63.345 57.381 47.688 1.00 11.83 339 ARG A O 1
ATOM 2385 N N . GLU A 1 340 ? 63.478 59.500 48.458 1.00 10.36 340 GLU A N 1
ATOM 2386 C CA . GLU A 1 340 ? 63.384 59.068 49.854 1.00 10.42 340 GLU A CA 1
ATOM 2387 C C . GLU A 1 340 ? 62.062 58.359 50.122 1.00 10.13 340 GLU A C 1
ATOM 2388 O O . GLU A 1 340 ? 62.028 57.300 50.766 1.00 9.29 340 GLU A O 1
ATOM 2394 N N . ALA A 1 341 ? 60.954 58.933 49.636 1.00 7.45 341 ALA A N 1
ATOM 2395 C CA . ALA A 1 341 ? 59.645 58.321 49.856 1.00 7.41 341 ALA A CA 1
ATOM 2396 C C . ALA A 1 341 ? 59.554 56.931 49.233 1.00 8.12 341 ALA A C 1
ATOM 2397 O O . ALA A 1 341 ? 59.022 55.998 49.851 1.00 9.84 341 ALA A O 1
ATOM 2399 N N . PHE A 1 342 ? 60.043 56.772 47.999 1.00 7.82 342 PHE A N 1
ATOM 2400 C CA . PHE A 1 342 ? 59.997 55.455 47.376 1.00 9.48 342 PHE A CA 1
ATOM 2401 C C . PHE A 1 342 ? 60.832 54.458 48.164 1.00 9.36 342 PHE A C 1
ATOM 2402 O O . PHE A 1 342 ? 60.459 53.284 48.294 1.00 9.95 342 PHE A O 1
ATOM 2410 N N . GLY A 1 343 ? 61.956 54.916 48.712 1.00 9.30 343 GLY A N 1
ATOM 2411 C CA . GLY A 1 343 ? 62.803 54.040 49.501 1.00 10.61 343 GLY A CA 1
ATOM 2412 C C . GLY A 1 343 ? 62.111 53.504 50.735 1.00 13.99 343 GLY A C 1
ATOM 2413 O O . GLY A 1 343 ? 62.401 52.392 51.177 1.00 16.08 343 GLY A O 1
ATOM 2414 N N . MET A 1 344 ? 61.184 54.279 51.302 1.00 9.50 344 MET A N 1
ATOM 2415 C CA . MET A 1 344 ? 60.442 53.842 52.481 1.00 9.31 344 MET A CA 1
ATOM 2416 C C . MET A 1 344 ? 59.605 52.608 52.219 1.00 14.19 344 MET A C 1
ATOM 2417 O O . MET A 1 344 ? 59.209 51.922 53.168 1.00 17.23 344 MET A O 1
ATOM 2422 N N . MET A 1 345 ? 59.285 52.333 50.964 1.00 10.81 345 MET A N 1
ATOM 2423 C CA . MET A 1 345 ? 58.353 51.261 50.673 1.00 15.42 345 MET A CA 1
ATOM 2424 C C . MET A 1 345 ? 59.027 49.911 50.492 1.00 17.41 345 MET A C 1
ATOM 2425 O O . MET A 1 345 ? 58.327 48.900 50.401 1.00 16.98 345 MET A O 1
ATOM 2430 N N . PHE A 1 346 ? 60.356 49.847 50.456 1.00 13.29 346 PHE A N 1
ATOM 2431 C CA . PHE A 1 346 ? 61.012 48.550 50.321 1.00 9.20 346 PHE A CA 1
ATOM 2432 C C . PHE A 1 346 ? 60.952 47.803 51.649 1.00 13.49 346 PHE A C 1
ATOM 2433 O O . PHE A 1 346 ? 61.423 48.310 52.668 1.00 16.08 346 PHE A O 1
ATOM 2441 N N . ASP A 1 347 ? 60.399 46.587 51.637 1.00 12.91 347 ASP A N 1
ATOM 2442 C CA . ASP A 1 347 ? 60.191 45.809 52.863 1.00 12.89 347 ASP A CA 1
ATOM 2443 C C . ASP A 1 347 ? 61.273 44.735 52.954 1.00 10.31 347 ASP A C 1
ATOM 2444 O O . ASP A 1 347 ? 61.107 43.613 52.471 1.00 10.60 347 ASP A O 1
ATOM 2449 N N . PHE A 1 348 ? 62.393 45.081 53.592 1.00 8.93 348 PHE A N 1
ATOM 2450 C CA . PHE A 1 348 ? 63.503 44.134 53.657 1.00 13.13 348 PHE A CA 1
ATOM 2451 C C . PHE A 1 348 ? 63.165 42.928 54.523 1.00 11.33 348 PHE A C 1
ATOM 2452 O O . PHE A 1 348 ? 63.559 41.802 54.207 1.00 13.37 348 PHE A O 1
ATOM 2460 N N . GLU A 1 349 ? 62.474 43.151 55.641 1.00 13.89 349 GLU A N 1
ATOM 2461 C CA . GLU A 1 349 ? 62.177 42.053 56.554 1.00 16.52 349 GLU A CA 1
ATOM 2462 C C . GLU A 1 349 ? 61.429 40.931 55.839 1.00 17.04 349 GLU A C 1
ATOM 2463 O O . GLU A 1 349 ? 61.718 39.745 56.050 1.00 14.55 349 GLU A O 1
ATOM 2469 N N . TRP A 1 350 ? 60.504 41.286 54.946 1.00 13.27 350 TRP A N 1
ATOM 2470 C CA . TRP A 1 350 ? 59.777 40.271 54.189 1.00 15.34 350 TRP A CA 1
ATOM 2471 C C . TRP A 1 350 ? 60.707 39.485 53.263 1.00 15.06 350 TRP A C 1
ATOM 2472 O O . TRP A 1 350 ? 60.631 38.250 53.207 1.00 13.69 350 TRP A O 1
ATOM 2483 N N . VAL A 1 351 ? 61.584 40.164 52.509 1.00 10.87 351 VAL A N 1
ATOM 2484 C CA . VAL A 1 351 ? 62.438 39.396 51.605 1.00 9.43 351 VAL A CA 1
ATOM 2485 C C . VAL A 1 351 ? 63.431 38.553 52.400 1.00 11.76 351 VAL A C 1
ATOM 2486 O O . VAL A 1 351 ? 63.715 37.407 52.034 1.00 11.38 351 VAL A O 1
ATOM 2490 N N . ASN A 1 352 ? 63.963 39.094 53.502 1.00 13.77 352 ASN A N 1
ATOM 2491 C CA . ASN A 1 352 ? 64.934 38.336 54.290 1.00 14.25 352 ASN A CA 1
ATOM 2492 C C . ASN A 1 352 ? 64.322 37.036 54.802 1.00 12.64 352 ASN A C 1
ATOM 2493 O O . ASN A 1 352 ? 64.946 35.972 54.733 1.00 13.87 352 ASN A O 1
ATOM 2498 N N . ALA A 1 353 ? 63.088 37.101 55.288 1.00 15.61 353 ALA A N 1
ATOM 2499 C CA . ALA A 1 353 ? 62.438 35.905 55.814 1.00 19.51 353 ALA A CA 1
ATOM 2500 C C . ALA A 1 353 ? 61.994 34.960 54.705 1.00 23.56 353 ALA A C 1
ATOM 2501 O O . ALA A 1 353 ? 61.981 33.740 54.904 1.00 22.11 353 ALA A O 1
ATOM 2503 N N . ASN A 1 354 ? 61.630 35.488 53.533 1.00 16.67 354 ASN A N 1
ATOM 2504 C CA . ASN A 1 354 ? 61.039 34.635 52.507 1.00 16.48 354 ASN A CA 1
ATOM 2505 C C . ASN A 1 354 ? 62.048 34.077 51.517 1.00 18.25 354 ASN A C 1
ATOM 2506 O O . ASN A 1 354 ? 61.793 33.023 50.923 1.00 20.19 354 ASN A O 1
ATOM 2511 N N . TYR A 1 355 ? 63.177 34.747 51.296 1.00 14.17 355 TYR A N 1
ATOM 2512 C CA . TYR A 1 355 ? 64.150 34.231 50.340 1.00 8.48 355 TYR A CA 1
ATOM 2513 C C . TYR A 1 355 ? 65.483 33.841 50.952 1.00 12.56 355 TYR A C 1
ATOM 2514 O O . TYR A 1 355 ? 66.182 32.999 50.378 1.00 13.97 355 TYR A O 1
ATOM 2523 N N . TYR A 1 356 ? 65.873 34.426 52.081 1.00 12.76 356 TYR A N 1
ATOM 2524 C CA . TYR A 1 356 ? 67.263 34.308 52.511 1.00 15.53 356 TYR A CA 1
ATOM 2525 C C . TYR A 1 356 ? 67.408 33.674 53.886 1.00 16.42 356 TYR A C 1
ATOM 2526 O O . TYR A 1 356 ? 68.473 33.799 54.504 1.00 12.90 356 TYR A O 1
ATOM 2535 N N . ALA A 1 357 ? 66.367 32.988 54.361 1.00 13.16 357 ALA A N 1
ATOM 2536 C CA . ALA A 1 357 ? 66.393 32.262 55.632 1.00 23.97 357 ALA A CA 1
ATOM 2537 C C . ALA A 1 357 ? 66.752 33.179 56.795 1.00 21.91 357 ALA A C 1
ATOM 2538 O O . ALA A 1 357 ? 67.306 32.732 57.805 1.00 17.91 357 ALA A O 1
ATOM 2540 N N . GLY A 1 358 ? 66.437 34.467 56.658 1.00 13.87 358 GLY A N 1
ATOM 2541 C CA . GLY A 1 358 ? 66.727 35.442 57.696 1.00 12.41 358 GLY A CA 1
ATOM 2542 C C . GLY A 1 358 ? 68.195 35.718 57.931 1.00 16.08 358 GLY A C 1
ATOM 2543 O O . GLY A 1 358 ? 68.548 36.311 58.954 1.00 16.55 358 GLY A O 1
ATOM 2544 N N . LEU A 1 359 ? 69.062 35.346 56.994 1.00 11.08 359 LEU A N 1
ATOM 2545 C CA . LEU A 1 359 ? 70.499 35.379 57.245 1.00 7.27 359 LEU A CA 1
ATOM 2546 C C . LEU A 1 359 ? 71.153 36.724 56.958 1.00 13.16 359 LEU A C 1
ATOM 2547 O O . LEU A 1 359 ? 72.300 36.938 57.370 1.00 13.70 359 LEU A O 1
ATOM 2552 N N . TYR A 1 360 ? 70.486 37.623 56.250 1.00 13.59 360 TYR A N 1
ATOM 2553 C CA . TYR A 1 360 ? 71.112 38.880 55.879 1.00 10.67 360 TYR A CA 1
ATOM 2554 C C . TYR A 1 360 ? 70.757 39.990 56.859 1.00 10.48 360 TYR A C 1
ATOM 2555 O O . TYR A 1 360 ? 69.871 39.857 57.704 1.00 11.34 360 TYR A O 1
ATOM 2564 N N . THR A 1 361 ? 71.471 41.110 56.728 1.00 9.56 361 THR A N 1
ATOM 2565 C CA . THR A 1 361 ? 71.195 42.296 57.522 1.00 7.70 361 THR A CA 1
ATOM 2566 C C . THR A 1 361 ? 71.099 43.501 56.591 1.00 10.26 361 THR A C 1
ATOM 2567 O O . THR A 1 361 ? 71.790 43.564 55.570 1.00 9.52 361 THR A O 1
ATOM 2571 N N . ARG A 1 362 ? 70.219 44.444 56.925 1.00 12.22 362 ARG A N 1
ATOM 2572 C CA . ARG A 1 362 ? 70.034 45.608 56.059 1.00 8.32 362 ARG A CA 1
ATOM 2573 C C . ARG A 1 362 ? 71.324 46.414 55.971 1.00 9.48 362 ARG A C 1
ATOM 2574 O O . ARG A 1 362 ? 72.006 46.625 56.975 1.00 8.66 362 ARG A O 1
ATOM 2582 N N . THR A 1 363 ? 71.662 46.860 54.757 1.00 9.47 363 THR A N 1
ATOM 2583 C CA . THR A 1 363 ? 72.761 47.803 54.577 1.00 9.96 363 THR A CA 1
ATOM 2584 C C . THR A 1 363 ? 72.299 49.224 54.904 1.00 12.01 363 THR A C 1
ATOM 2585 O O . THR A 1 363 ? 71.314 49.717 54.336 1.00 9.83 363 THR A O 1
ATOM 2589 N N . LYS A 1 364 ? 73.005 49.882 55.828 1.00 9.41 364 LYS A N 1
ATOM 2590 C CA . LYS A 1 364 ? 72.572 51.182 56.336 1.00 8.95 364 LYS A CA 1
ATOM 2591 C C . LYS A 1 364 ? 73.517 52.315 55.981 1.00 13.54 364 LYS A C 1
ATOM 2592 O O . LYS A 1 364 ? 73.242 53.463 56.343 1.00 13.52 364 LYS A O 1
ATOM 2598 N N . SER A 1 365 ? 74.612 52.031 55.284 1.00 7.62 365 SER A N 1
ATOM 2599 C CA . SER A 1 365 ? 75.669 53.007 55.075 1.00 10.58 365 SER A CA 1
ATOM 2600 C C . SER A 1 365 ? 76.474 52.555 53.870 1.00 7.00 365 SER A C 1
ATOM 2601 O O . SER A 1 365 ? 76.488 51.366 53.537 1.00 8.50 365 SER A O 1
ATOM 2604 N N . PHE A 1 366 ? 77.122 53.512 53.204 1.00 8.29 366 PHE A N 1
ATOM 2605 C CA . PHE A 1 366 ? 78.059 53.134 52.152 1.00 8.98 366 PHE A CA 1
ATOM 2606 C C . PHE A 1 366 ? 79.341 52.530 52.703 1.00 10.80 366 PHE A C 1
ATOM 2607 O O . PHE A 1 366 ? 80.113 51.961 51.929 1.00 11.03 366 PHE A O 1
ATOM 2615 N N . PHE A 1 367 ? 79.575 52.627 54.011 1.00 12.24 367 PHE A N 1
ATOM 2616 C CA . PHE A 1 367 ? 80.728 52.006 54.665 1.00 11.90 367 PHE A CA 1
ATOM 2617 C C . PHE A 1 367 ? 80.234 51.333 55.943 1.00 12.59 367 PHE A C 1
ATOM 2618 O O . PHE A 1 367 ? 80.669 51.639 57.050 1.00 14.68 367 PHE A O 1
ATOM 2626 N N . ASP A 1 368 ? 79.309 50.387 55.778 1.00 9.08 368 ASP A N 1
ATOM 2627 C CA . ASP A 1 368 ? 78.523 49.902 56.905 1.00 10.21 368 ASP A CA 1
ATOM 2628 C C . ASP A 1 368 ? 79.361 49.016 57.827 1.00 11.51 368 ASP A C 1
ATOM 2629 O O . ASP A 1 368 ? 80.346 48.398 57.411 1.00 12.41 368 ASP A O 1
ATOM 2634 N N . GLU A 1 369 ? 78.949 48.965 59.096 1.00 9.11 369 GLU A N 1
ATOM 2635 C CA . GLU A 1 369 ? 79.565 48.109 60.113 1.00 13.14 369 GLU A CA 1
ATOM 2636 C C . GLU A 1 369 ? 81.065 48.369 60.231 1.00 19.10 369 GLU A C 1
ATOM 2637 O O . GLU A 1 369 ? 81.884 47.447 60.226 1.00 18.03 369 GLU A O 1
ATOM 2643 N N . SER A 1 370 ? 81.433 49.642 60.327 1.00 10.33 370 SER A N 1
ATOM 2644 C CA . SER A 1 370 ? 82.849 49.971 60.402 1.00 17.61 370 SER A CA 1
ATOM 2645 C C . SER A 1 370 ? 82.999 51.356 60.999 1.00 14.95 370 SER A C 1
ATOM 2646 O O . SER A 1 370 ? 82.022 52.092 61.180 1.00 13.54 370 SER A O 1
ATOM 2649 N N . GLU A 1 371 ? 84.254 51.701 61.300 1.00 13.76 371 GLU A N 1
ATOM 2650 C CA . GLU A 1 371 ? 84.551 53.005 61.870 1.00 18.54 371 GLU A CA 1
ATOM 2651 C C . GLU A 1 371 ? 84.268 54.134 60.890 1.00 14.30 371 GLU A C 1
ATOM 2652 O O . GLU A 1 371 ? 84.168 55.289 61.317 1.00 15.19 371 GLU A O 1
ATOM 2658 N N . LEU A 1 372 ? 84.180 53.834 59.589 1.00 10.41 372 LEU A N 1
ATOM 2659 C CA . LEU A 1 372 ? 83.932 54.855 58.578 1.00 10.82 372 LEU A CA 1
ATOM 2660 C C . LEU A 1 372 ? 82.463 55.213 58.446 1.00 11.29 372 LEU A C 1
ATOM 2661 O O . LEU A 1 372 ? 82.142 56.183 57.752 1.00 12.67 372 LEU A O 1
ATOM 2666 N N . SER A 1 373 ? 81.580 54.462 59.091 1.00 13.36 373 SER A N 1
ATOM 2667 C CA . SER A 1 373 ? 80.145 54.611 58.894 1.00 11.16 373 SER A CA 1
ATOM 2668 C C . SER A 1 373 ? 79.600 55.833 59.623 1.00 13.91 373 SER A C 1
ATOM 2669 O O . SER A 1 373 ? 79.990 56.115 60.761 1.00 13.67 373 SER A O 1
ATOM 2672 N N . SER A 1 374 ? 78.672 56.553 58.972 1.00 9.87 374 SER A N 1
ATOM 2673 C CA . SER A 1 374 ? 77.924 57.595 59.674 1.00 11.50 374 SER A CA 1
ATOM 2674 C C . SER A 1 374 ? 76.749 57.045 60.474 1.00 14.28 374 SER A C 1
ATOM 2675 O O . SER A 1 374 ? 76.132 57.798 61.228 1.00 15.18 374 SER A O 1
ATOM 2678 N N . SER A 1 375 ? 76.447 55.752 60.349 1.00 13.65 375 SER A N 1
ATOM 2679 C CA . SER A 1 375 ? 75.210 55.197 60.883 1.00 16.31 375 SER A CA 1
ATOM 2680 C C . SER A 1 375 ? 75.204 55.252 62.410 1.00 18.92 375 SER A C 1
ATOM 2681 O O . SER A 1 375 ? 76.124 54.748 63.060 1.00 17.19 375 SER A O 1
ATOM 2684 N N . GLY A 1 376 ? 74.174 55.874 62.979 1.00 15.74 376 GLY A N 1
ATOM 2685 C CA . GLY A 1 376 ? 74.020 55.925 64.421 1.00 21.21 376 GLY A CA 1
ATOM 2686 C C . GLY A 1 376 ? 75.019 56.793 65.152 1.00 27.78 376 GLY A C 1
ATOM 2687 O O . GLY A 1 376 ? 75.131 56.693 66.378 1.00 25.96 376 GLY A O 1
ATOM 2688 N N . ARG A 1 377 ? 75.751 57.646 64.438 1.00 15.71 377 ARG A N 1
ATOM 2689 C CA . ARG A 1 377 ? 76.739 58.541 65.030 1.00 16.78 377 ARG A CA 1
ATOM 2690 C C . ARG A 1 377 ? 76.382 59.975 64.670 1.00 16.60 377 ARG A C 1
ATOM 2691 O O . ARG A 1 377 ? 76.198 60.289 63.488 1.00 11.26 377 ARG A O 1
ATOM 2699 N N . GLY A 1 378 ? 76.277 60.840 65.676 1.00 19.28 378 GLY A N 1
ATOM 2700 C CA . GLY A 1 378 ? 76.088 62.255 65.400 1.00 20.26 378 GLY A CA 1
ATOM 2701 C C . GLY A 1 378 ? 77.339 62.846 64.768 1.00 20.46 378 GLY A C 1
ATOM 2702 O O . GLY A 1 378 ? 78.464 62.456 65.086 1.00 17.42 378 GLY A O 1
ATOM 2703 N N . ALA A 1 379 ? 77.138 63.780 63.840 1.00 13.39 379 ALA A N 1
ATOM 2704 C CA . ALA A 1 379 ? 78.275 64.415 63.193 1.00 13.64 379 ALA A CA 1
ATOM 2705 C C . ALA A 1 379 ? 79.114 65.160 64.222 1.00 16.69 379 ALA A C 1
ATOM 2706 O O . ALA A 1 379 ? 78.590 65.872 65.083 1.00 16.73 379 ALA A O 1
ATOM 2708 N N . SER A 1 380 ? 80.425 64.997 64.129 1.00 12.75 380 SER A N 1
ATOM 2709 C CA . SER A 1 380 ? 81.297 65.694 65.058 1.00 16.71 380 SER A CA 1
ATOM 2710 C C . SER A 1 380 ? 81.421 67.168 64.674 1.00 17.04 380 SER A C 1
ATOM 2711 O O . SER A 1 380 ? 80.979 67.601 63.609 1.00 13.24 380 SER A O 1
ATOM 2714 N N . GLU A 1 381 ? 82.046 67.948 65.557 1.00 17.77 381 GLU A N 1
ATOM 2715 C CA . GLU A 1 381 ? 82.309 69.345 65.224 1.00 17.92 381 GLU A CA 1
ATOM 2716 C C . GLU A 1 381 ? 83.227 69.457 64.013 1.00 11.10 381 GLU A C 1
ATOM 2717 O O . GLU A 1 381 ? 83.059 70.359 63.183 1.00 16.15 381 GLU A O 1
ATOM 2723 N N . LYS A 1 382 ? 84.182 68.534 63.878 1.00 10.73 382 LYS A N 1
ATOM 2724 C CA . LYS A 1 382 ? 85.062 68.547 62.712 1.00 14.30 382 LYS A CA 1
ATOM 2725 C C . LYS A 1 382 ? 84.297 68.173 61.447 1.00 10.84 382 LYS A C 1
ATOM 2726 O O . LYS A 1 382 ? 84.570 68.716 60.372 1.00 13.08 382 LYS A O 1
ATOM 2732 N N . GLU A 1 383 ? 83.363 67.221 61.548 1.00 13.52 383 GLU A N 1
ATOM 2733 C CA . GLU A 1 383 ? 82.517 66.905 60.399 1.00 14.60 383 GLU A CA 1
ATOM 2734 C C . GLU A 1 383 ? 81.691 68.114 59.990 1.00 14.42 383 GLU A C 1
ATOM 2735 O O . GLU A 1 383 ? 81.552 68.415 58.798 1.00 13.33 383 GLU A O 1
ATOM 2741 N N . ARG A 1 384 ? 81.113 68.806 60.968 1.00 10.41 384 ARG A N 1
ATOM 2742 C CA . ARG A 1 384 ? 80.275 69.957 60.650 1.00 15.32 384 ARG A CA 1
ATOM 2743 C C . ARG A 1 384 ? 81.093 71.065 60.001 1.00 12.61 384 ARG A C 1
ATOM 2744 O O . ARG A 1 384 ? 80.605 71.754 59.101 1.00 14.35 384 ARG A O 1
ATOM 2752 N N . ALA A 1 385 ? 82.356 71.209 60.396 1.00 13.99 385 ALA A N 1
ATOM 2753 C CA . ALA A 1 385 ? 83.215 72.189 59.751 1.00 17.02 385 ALA A CA 1
ATOM 2754 C C . ALA A 1 385 ? 83.482 71.812 58.296 1.00 16.06 385 ALA A C 1
ATOM 2755 O O . ALA A 1 385 ? 83.490 72.687 57.423 1.00 15.53 385 ALA A O 1
ATOM 2757 N N . LEU A 1 386 ? 83.699 70.517 58.015 1.00 13.24 386 LEU A N 1
ATOM 2758 C CA . LEU A 1 386 ? 83.871 70.072 56.630 1.00 13.44 386 LEU A CA 1
ATOM 2759 C C . LEU A 1 386 ? 82.633 70.361 55.798 1.00 13.18 386 LEU A C 1
ATOM 2760 O O . LEU A 1 386 ? 82.732 70.688 54.606 1.00 13.84 386 LEU A O 1
ATOM 2765 N N . LEU A 1 387 ? 81.456 70.209 56.401 1.00 11.02 387 LEU A N 1
ATOM 2766 C CA . LEU A 1 387 ? 80.192 70.379 55.700 1.00 12.62 387 LEU A CA 1
ATOM 2767 C C . LEU A 1 387 ? 79.733 71.831 55.623 1.00 15.71 387 LEU A C 1
ATOM 2768 O O . LEU A 1 387 ? 78.745 72.101 54.934 1.00 16.65 387 LEU A O 1
ATOM 2773 N N . ALA A 1 388 ? 80.420 72.758 56.298 1.00 13.52 388 ALA A N 1
ATOM 2774 C CA . ALA A 1 388 ? 79.939 74.137 56.384 1.00 18.82 388 ALA A CA 1
ATOM 2775 C C . ALA A 1 388 ? 79.683 74.803 55.035 1.00 16.56 388 ALA A C 1
ATOM 2776 O O . ALA A 1 388 ? 78.681 75.532 54.927 1.00 15.95 388 ALA A O 1
ATOM 2778 N N . PRO A 1 389 ? 80.509 74.626 53.996 1.00 16.67 389 PRO A N 1
ATOM 2779 C CA . PRO A 1 389 ? 80.218 75.297 52.718 1.00 16.56 389 PRO A CA 1
ATOM 2780 C C . PRO A 1 389 ? 78.977 74.766 52.017 1.00 14.99 389 PRO A C 1
ATOM 2781 O O . PRO A 1 389 ? 78.526 75.396 51.051 1.00 12.99 389 PRO A O 1
ATOM 2785 N N . TRP A 1 390 ? 78.401 73.660 52.492 1.00 9.88 390 TRP A N 1
ATOM 2786 C CA . TRP A 1 390 ? 77.329 72.936 51.808 1.00 10.35 390 TRP A CA 1
ATOM 2787 C C . TRP A 1 390 ? 76.125 72.779 52.735 1.00 12.93 390 TRP A C 1
ATOM 2788 O O . TRP A 1 390 ? 75.772 71.655 53.119 1.00 10.84 390 TRP A O 1
ATOM 2799 N N . PRO A 1 391 ? 75.449 73.877 53.090 1.00 13.74 391 PRO A N 1
ATOM 2800 C CA . PRO A 1 391 ? 74.385 73.776 54.105 1.00 16.40 391 PRO A CA 1
ATOM 2801 C C . PRO A 1 391 ? 73.176 72.968 53.664 1.00 15.92 391 PRO A C 1
ATOM 2802 O O . PRO A 1 391 ? 72.396 72.553 54.528 1.00 19.47 391 PRO A O 1
ATOM 2806 N N . ASP A 1 392 ? 72.985 72.729 52.368 1.00 11.68 392 ASP A N 1
ATOM 2807 C CA . ASP A 1 392 ? 71.840 71.948 51.909 1.00 18.74 392 ASP A CA 1
ATOM 2808 C C . ASP A 1 392 ? 72.159 70.472 51.709 1.00 17.26 392 ASP A C 1
ATOM 2809 O O . ASP A 1 392 ? 71.272 69.706 51.319 1.00 18.02 392 ASP A O 1
ATOM 2814 N N . ALA A 1 393 ? 73.392 70.048 51.970 1.00 11.69 393 ALA A N 1
ATOM 2815 C CA . ALA A 1 393 ? 73.809 68.730 51.505 1.00 13.02 393 ALA A CA 1
ATOM 2816 C C . ALA A 1 393 ? 73.313 67.584 52.385 1.00 17.27 393 ALA A C 1
ATOM 2817 O O . ALA A 1 393 ? 73.122 66.480 51.877 1.00 15.31 393 ALA A O 1
ATOM 2819 N N . VAL A 1 394 ? 73.128 67.783 53.688 1.00 9.68 394 VAL A N 1
ATOM 2820 C CA . VAL A 1 394 ? 72.846 66.668 54.594 1.00 9.73 394 VAL A CA 1
ATOM 2821 C C . VAL A 1 394 ? 71.519 66.910 55.305 1.00 12.18 394 VAL A C 1
ATOM 2822 O O . VAL A 1 394 ? 71.308 67.981 55.878 1.00 13.23 394 VAL A O 1
ATOM 2826 N N . ARG A 1 395 ? 70.639 65.909 55.284 1.00 12.22 395 ARG A N 1
ATOM 2827 C CA . ARG A 1 395 ? 69.379 66.005 56.014 1.00 9.46 395 ARG A CA 1
ATOM 2828 C C . ARG A 1 395 ? 69.622 65.912 57.522 1.00 10.77 395 ARG A C 1
ATOM 2829 O O . ARG A 1 395 ? 70.500 65.172 57.982 1.00 12.04 395 ARG A O 1
ATOM 2837 N N . ALA A 1 396 ? 68.815 66.651 58.301 1.00 13.65 396 ALA A N 1
ATOM 2838 C CA . ALA A 1 396 ? 69.010 66.683 59.752 1.00 14.49 396 ALA A CA 1
ATOM 2839 C C . ALA A 1 396 ? 68.977 65.284 60.357 1.00 13.12 396 ALA A C 1
ATOM 2840 O O . ALA A 1 396 ? 69.754 64.981 61.271 1.00 12.79 396 ALA A O 1
ATOM 2842 N N . GLU A 1 397 ? 68.084 64.418 59.858 1.00 14.02 397 GLU A N 1
ATOM 2843 C CA . GLU A 1 397 ? 67.964 63.063 60.398 1.00 12.24 397 GLU A CA 1
ATOM 2844 C C . GLU A 1 397 ? 69.271 62.295 60.230 1.00 16.28 397 GLU A C 1
ATOM 2845 O O . GLU A 1 397 ? 69.661 61.497 61.092 1.00 15.59 397 GLU A O 1
ATOM 2851 N N . ILE A 1 398 ? 69.983 62.555 59.139 1.00 12.14 398 ILE A N 1
ATOM 2852 C CA . ILE A 1 398 ? 71.255 61.884 58.895 1.00 10.76 398 ILE A CA 1
ATOM 2853 C C . ILE A 1 398 ? 72.400 62.598 59.610 1.00 8.47 398 ILE A C 1
ATOM 2854 O O . ILE A 1 398 ? 73.331 61.953 60.118 1.00 9.77 398 ILE A O 1
ATOM 2859 N N . LEU A 1 399 ? 72.339 63.929 59.689 1.00 7.95 399 LEU A N 1
ATOM 2860 C CA . LEU A 1 399 ? 73.390 64.686 60.367 1.00 8.26 399 LEU A CA 1
ATOM 2861 C C . LEU A 1 399 ? 73.500 64.274 61.833 1.00 12.46 399 LEU A C 1
ATOM 2862 O O . LEU A 1 399 ? 74.602 64.182 62.379 1.00 15.46 399 LEU A O 1
ATOM 2867 N N . GLU A 1 400 ? 72.371 63.985 62.475 1.00 14.17 400 GLU A N 1
ATOM 2868 C CA . GLU A 1 400 ? 72.387 63.662 63.897 1.00 19.22 400 GLU A CA 1
ATOM 2869 C C . GLU A 1 400 ? 72.542 62.167 64.180 1.00 15.13 400 GLU A C 1
ATOM 2870 O O . GLU A 1 400 ? 72.577 61.773 65.352 1.00 17.77 400 GLU A O 1
ATOM 2876 N N . GLY A 1 401 ? 72.673 61.335 63.150 1.00 14.55 401 GLY A N 1
ATOM 2877 C CA . GLY A 1 401 ? 72.843 59.907 63.348 1.00 17.90 401 GLY A CA 1
ATOM 2878 C C . GLY A 1 401 ? 71.591 59.166 63.773 1.00 19.73 401 GLY A C 1
ATOM 2879 O O . GLY A 1 401 ? 71.693 58.108 64.392 1.00 20.04 401 GLY A O 1
ATOM 2880 N N . GLU A 1 402 ? 70.409 59.704 63.478 1.00 14.50 402 GLU A N 1
ATOM 2881 C CA . GLU A 1 402 ? 69.147 59.057 63.808 1.00 14.57 402 GLU A CA 1
ATOM 2882 C C . GLU A 1 402 ? 68.548 58.276 62.649 1.00 21.53 402 GLU A C 1
ATOM 2883 O O . GLU A 1 402 ? 67.572 57.546 62.859 1.00 29.46 402 GLU A O 1
ATOM 2889 N N . TRP A 1 403 ? 69.081 58.418 61.442 1.00 17.10 403 TRP A N 1
ATOM 2890 C CA . TRP A 1 403 ? 68.452 57.823 60.272 1.00 14.30 403 TRP A CA 1
ATOM 2891 C C . TRP A 1 403 ? 68.903 56.380 60.064 1.00 19.09 403 TRP A C 1
ATOM 2892 O O . TRP A 1 403 ? 70.055 56.021 60.318 1.00 15.90 403 TRP A O 1
ATOM 2903 N N . ARG A 1 404 ? 67.976 55.559 59.575 1.00 18.19 404 ARG A N 1
ATOM 2904 C CA . ARG A 1 404 ? 68.229 54.211 59.092 1.00 14.44 404 ARG A CA 1
ATOM 2905 C C . ARG A 1 404 ? 67.267 53.965 57.942 1.00 12.76 404 ARG A C 1
ATOM 2906 O O . ARG A 1 404 ? 66.206 54.600 57.890 1.00 11.27 404 ARG A O 1
ATOM 2914 N N . PRO A 1 405 ? 67.586 53.057 57.019 1.00 15.80 405 PRO A N 1
ATOM 2915 C CA . PRO A 1 405 ? 66.576 52.624 56.055 1.00 12.56 405 PRO A CA 1
ATOM 2916 C C . PRO A 1 405 ? 65.351 52.139 56.805 1.00 13.56 405 PRO A C 1
ATOM 2917 O O . PRO A 1 405 ? 65.484 51.411 57.797 1.00 13.78 405 PRO A O 1
ATOM 2921 N N . PRO A 1 406 ? 64.159 52.577 56.409 1.00 14.36 406 PRO A N 1
ATOM 2922 C CA . PRO A 1 406 ? 62.960 52.276 57.193 1.00 18.57 406 PRO A CA 1
ATOM 2923 C C . PRO A 1 406 ? 62.792 50.784 57.429 1.00 23.37 406 PRO A C 1
ATOM 2924 O O . PRO A 1 406 ? 63.068 49.956 56.558 1.00 20.97 406 PRO A O 1
ATOM 2928 N N . VAL A 1 407 ? 62.389 50.453 58.648 1.00 18.67 407 VAL A N 1
ATOM 2929 C CA . VAL A 1 407 ? 62.104 49.085 59.053 1.00 16.66 407 VAL A CA 1
ATOM 2930 C C . VAL A 1 407 ? 60.595 48.891 59.012 1.00 23.23 407 VAL A C 1
ATOM 2931 O O . VAL A 1 407 ? 59.839 49.699 59.566 1.00 19.53 407 VAL A O 1
ATOM 2935 N N . SER A 1 408 ? 60.153 47.836 58.350 1.00 22.03 408 SER A N 1
ATOM 2936 C CA . SER A 1 408 ? 58.729 47.555 58.281 1.00 34.04 408 SER A CA 1
ATOM 2937 C C . SER A 1 408 ? 58.329 46.605 59.404 1.00 32.75 408 SER A C 1
ATOM 2938 O O . SER A 1 408 ? 59.171 45.960 60.032 1.00 34.27 408 SER A O 1
ATOM 2941 N N . ASP A 1 409 ? 57.025 46.513 59.645 1.00 37.09 409 ASP A N 1
ATOM 2942 C CA . ASP A 1 409 ? 56.525 45.463 60.529 1.00 41.76 409 ASP A CA 1
ATOM 2943 C C . ASP A 1 409 ? 56.656 44.114 59.818 1.00 37.96 409 ASP A C 1
ATOM 2944 O O . ASP A 1 409 ? 56.364 43.064 60.383 1.00 42.02 409 ASP A O 1
ATOM 2949 N N . ASP A 1 414 ? 50.729 48.231 57.176 1.00 52.10 414 ASP A N 1
ATOM 2950 C CA . ASP A 1 414 ? 51.793 49.192 56.901 1.00 50.37 414 ASP A CA 1
ATOM 2951 C C . ASP A 1 414 ? 51.282 50.582 56.571 1.00 50.94 414 ASP A C 1
ATOM 2952 O O . ASP A 1 414 ? 51.901 51.295 55.781 1.00 58.80 414 ASP A O 1
ATOM 2957 N N . ARG A 1 415 ? 50.159 50.984 57.170 1.00 42.05 415 ARG A N 1
ATOM 2958 C CA . ARG A 1 415 ? 49.610 52.285 56.814 1.00 41.12 415 ARG A CA 1
ATOM 2959 C C . ARG A 1 415 ? 50.508 53.426 57.275 1.00 32.75 415 ARG A C 1
ATOM 2960 O O . ARG A 1 415 ? 50.567 54.458 56.603 1.00 26.09 415 ARG A O 1
ATOM 2968 N N . ASP A 1 416 ? 51.214 53.266 58.405 1.00 35.17 416 ASP A N 1
ATOM 2969 C CA . ASP A 1 416 ? 52.108 54.329 58.862 1.00 36.61 416 ASP A CA 1
ATOM 2970 C C . ASP A 1 416 ? 53.230 54.576 57.863 1.00 25.67 416 ASP A C 1
ATOM 2971 O O . ASP A 1 416 ? 53.586 55.728 57.593 1.00 27.30 416 ASP A O 1
ATOM 2976 N N . MET A 1 417 ? 53.817 53.505 57.328 1.00 23.81 417 MET A N 1
ATOM 2977 C CA . MET A 1 417 ? 54.908 53.659 56.371 1.00 26.04 417 MET A CA 1
ATOM 2978 C C . MET A 1 417 ? 54.402 54.240 55.058 1.00 30.32 417 MET A C 1
ATOM 2979 O O . MET A 1 417 ? 55.014 55.155 54.494 1.00 21.03 417 MET A O 1
ATOM 2984 N N . ALA A 1 418 ? 53.297 53.699 54.541 1.00 20.88 418 ALA A N 1
ATOM 2985 C CA . ALA A 1 418 ? 52.669 54.295 53.369 1.00 17.50 418 ALA A CA 1
ATOM 2986 C C . ALA A 1 418 ? 52.280 55.745 53.637 1.00 16.69 418 ALA A C 1
ATOM 2987 O O . ALA A 1 418 ? 52.385 56.597 52.748 1.00 18.01 418 ALA A O 1
ATOM 2989 N N . ARG A 1 419 ? 51.835 56.052 54.861 1.00 17.38 419 ARG A N 1
ATOM 2990 C CA . ARG A 1 419 ? 51.468 57.429 55.184 1.00 17.41 419 ARG A CA 1
ATOM 2991 C C . ARG A 1 419 ? 52.687 58.345 55.195 1.00 15.09 419 ARG A C 1
ATOM 2992 O O . ARG A 1 419 ? 52.615 59.491 54.732 1.00 15.26 419 ARG A O 1
ATOM 3000 N N . ARG A 1 420 ? 53.811 57.872 55.738 1.00 10.47 420 ARG A N 1
ATOM 3001 C CA . ARG A 1 420 ? 55.018 58.690 55.705 1.00 16.61 420 ARG A CA 1
ATOM 3002 C C . ARG A 1 420 ? 55.451 58.958 54.273 1.00 16.33 420 ARG A C 1
ATOM 3003 O O . ARG A 1 420 ? 55.841 60.083 53.932 1.00 11.14 420 ARG A O 1
ATOM 3011 N N . ALA A 1 421 ? 55.392 57.932 53.424 1.00 14.15 421 ALA A N 1
ATOM 3012 C CA . ALA A 1 421 ? 55.778 58.099 52.026 1.00 13.39 421 ALA A CA 1
ATOM 3013 C C . ALA A 1 421 ? 54.857 59.080 51.308 1.00 11.53 421 ALA A C 1
ATOM 3014 O O . ALA A 1 421 ? 55.319 59.973 50.590 1.00 10.80 421 ALA A O 1
ATOM 3016 N N . LEU A 1 422 ? 53.545 58.929 51.485 1.00 11.43 422 LEU A N 1
ATOM 3017 C CA . LEU A 1 422 ? 52.606 59.812 50.794 1.00 14.62 422 LEU A CA 1
ATOM 3018 C C . LEU A 1 422 ? 52.736 61.255 51.262 1.00 16.08 422 LEU A C 1
ATOM 3019 O O . LEU A 1 422 ? 52.581 62.184 50.458 1.00 13.35 422 LEU A O 1
ATOM 3024 N N . ASP A 1 423 ? 53.020 61.475 52.550 1.00 17.18 423 ASP A N 1
ATOM 3025 C CA . ASP A 1 423 ? 53.212 62.843 53.022 1.00 21.58 423 ASP A CA 1
ATOM 3026 C C . ASP A 1 423 ? 54.428 63.482 52.367 1.00 18.97 423 ASP A C 1
ATOM 3027 O O . ASP A 1 423 ? 54.382 64.649 51.960 1.00 20.68 423 ASP A O 1
ATOM 3032 N N . LEU A 1 424 ? 55.533 62.739 52.262 1.00 14.02 424 LEU A N 1
ATOM 3033 C CA . LEU A 1 424 ? 56.708 63.255 51.564 1.00 12.24 424 LEU A CA 1
ATOM 3034 C C . LEU A 1 424 ? 56.402 63.522 50.099 1.00 14.78 424 LEU A C 1
ATOM 3035 O O . LEU A 1 424 ? 56.810 64.550 49.541 1.00 18.93 424 LEU A O 1
ATOM 3040 N N . LEU A 1 425 ? 55.727 62.574 49.443 1.00 13.78 425 LEU A N 1
ATOM 3041 C CA . LEU A 1 425 ? 55.372 62.750 48.039 1.00 13.87 425 LEU A CA 1
ATOM 3042 C C . LEU A 1 425 ? 54.501 63.984 47.844 1.00 16.80 425 LEU A C 1
ATOM 3043 O O . LEU A 1 425 ? 54.680 64.732 46.877 1.00 15.60 425 LEU A O 1
ATOM 3048 N N . ALA A 1 426 ? 53.552 64.216 48.756 1.00 13.65 426 ALA A N 1
ATOM 3049 C CA . ALA A 1 426 ? 52.715 65.414 48.662 1.00 19.25 426 ALA A CA 1
ATOM 3050 C C . ALA A 1 426 ? 53.562 66.682 48.687 1.00 26.82 426 ALA A C 1
ATOM 3051 O O . ALA A 1 426 ? 53.322 67.616 47.912 1.00 23.40 426 ALA A O 1
ATOM 3053 N N . ALA A 1 427 ? 54.588 66.713 49.544 1.00 26.71 427 ALA A N 1
ATOM 3054 C CA . ALA A 1 427 ? 55.514 67.840 49.562 1.00 30.70 427 ALA A CA 1
ATOM 3055 C C . ALA A 1 427 ? 56.281 67.969 48.251 1.00 32.54 427 ALA A C 1
ATOM 3056 O O . ALA A 1 427 ? 56.629 69.084 47.842 1.00 33.59 427 ALA A O 1
ATOM 3058 N N . ALA A 1 428 ? 56.557 66.857 47.576 1.00 26.64 428 ALA A N 1
ATOM 3059 C CA . ALA A 1 428 ? 57.201 66.925 46.272 1.00 21.13 428 ALA A CA 1
ATOM 3060 C C . ALA A 1 428 ? 56.212 67.166 45.146 1.00 22.15 428 ALA A C 1
ATOM 3061 O O . ALA A 1 428 ? 56.603 67.097 43.978 1.00 25.83 428 ALA A O 1
ATOM 3063 N N . GLY A 1 429 ? 54.951 67.441 45.464 1.00 26.31 429 GLY A N 1
ATOM 3064 C CA . GLY A 1 429 ? 53.958 67.757 44.459 1.00 26.83 429 GLY A CA 1
ATOM 3065 C C . GLY A 1 429 ? 53.259 66.575 43.828 1.00 29.43 429 GLY A C 1
ATOM 3066 O O . GLY A 1 429 ? 52.615 66.749 42.788 1.00 32.48 429 GLY A O 1
ATOM 3067 N N . CYS A 1 430 ? 53.351 65.385 44.423 1.00 19.58 430 CYS A N 1
ATOM 3068 C CA . CYS A 1 430 ? 52.749 64.169 43.881 1.00 22.24 430 CYS A CA 1
ATOM 3069 C C . CYS A 1 430 ? 51.631 63.703 44.801 1.00 31.68 430 CYS A C 1
ATOM 3070 O O . CYS A 1 430 ? 51.883 63.387 45.971 1.00 28.89 430 CYS A O 1
ATOM 3073 N N . ARG A 1 431 ? 50.410 63.626 44.266 1.00 29.84 431 ARG A N 1
ATOM 3074 C CA . ARG A 1 431 ? 49.255 63.222 45.052 1.00 33.44 431 ARG A CA 1
ATOM 3075 C C . ARG A 1 431 ? 48.510 62.091 44.359 1.00 27.29 431 ARG A C 1
ATOM 3076 O O . ARG A 1 431 ? 48.527 61.973 43.134 1.00 22.77 431 ARG A O 1
ATOM 3084 N N . VAL A 1 432 ? 47.877 61.241 45.161 1.00 33.80 432 VAL A N 1
ATOM 3085 C CA . VAL A 1 432 ? 47.111 60.118 44.629 1.00 37.41 432 VAL A CA 1
ATOM 3086 C C . VAL A 1 432 ? 45.734 60.626 44.218 1.00 41.82 432 VAL A C 1
ATOM 3087 O O . VAL A 1 432 ? 44.997 61.184 45.039 1.00 43.22 432 VAL A O 1
ATOM 3091 N N . ASP A 1 433 ? 45.390 60.449 42.942 1.00 47.63 433 ASP A N 1
ATOM 3092 C CA . ASP A 1 433 ? 44.074 60.850 42.459 1.00 59.79 433 ASP A CA 1
ATOM 3093 C C . ASP A 1 433 ? 43.032 59.809 42.845 1.00 67.10 433 ASP A C 1
ATOM 3094 O O . ASP A 1 433 ? 42.360 59.947 43.872 1.00 78.88 433 ASP A O 1
ATOM 3099 N N . GLY A 1 434 ? 42.886 58.768 42.034 1.00 59.84 434 GLY A N 1
ATOM 3100 C CA . GLY A 1 434 ? 41.984 57.671 42.314 1.00 58.92 434 GLY A CA 1
ATOM 3101 C C . GLY A 1 434 ? 42.737 56.540 42.966 1.00 56.21 434 GLY A C 1
ATOM 3102 O O . GLY A 1 434 ? 42.894 56.497 44.209 1.00 56.47 434 GLY A O 1
ATOM 3103 N N . ASP A 1 435 ? 43.228 55.601 42.171 1.00 43.49 435 ASP A N 1
ATOM 3104 C CA . ASP A 1 435 ? 44.110 54.548 42.633 1.00 42.47 435 ASP A CA 1
ATOM 3105 C C . ASP A 1 435 ? 45.550 54.781 42.200 1.00 27.00 435 ASP A C 1
ATOM 3106 O O . ASP A 1 435 ? 46.369 53.861 42.292 1.00 33.14 435 ASP A O 1
ATOM 3111 N N . ARG A 1 436 ? 45.877 55.977 41.709 1.00 19.40 436 ARG A N 1
ATOM 3112 C CA . ARG A 1 436 ? 47.173 56.216 41.084 1.00 20.41 436 ARG A CA 1
ATOM 3113 C C . ARG A 1 436 ? 47.855 57.441 41.670 1.00 26.32 436 ARG A C 1
ATOM 3114 O O . ARG A 1 436 ? 47.227 58.489 41.855 1.00 25.94 436 ARG A O 1
ATOM 3122 N N . LEU A 1 437 ? 49.150 57.306 41.935 1.00 16.22 437 LEU A N 1
ATOM 3123 C CA . LEU A 1 437 ? 49.982 58.461 42.247 1.00 15.57 437 LEU A CA 1
ATOM 3124 C C . LEU A 1 437 ? 50.184 59.301 40.989 1.00 19.23 437 LEU A C 1
ATOM 3125 O O . LEU A 1 437 ? 50.599 58.781 39.951 1.00 16.59 437 LEU A O 1
ATOM 3130 N N . MET A 1 438 ? 49.912 60.601 41.078 1.00 15.80 438 MET A N 1
ATOM 3131 C CA . MET A 1 438 ? 50.017 61.492 39.929 1.00 21.15 438 MET A CA 1
ATOM 3132 C C . MET A 1 438 ? 51.226 62.405 40.079 1.00 20.28 438 MET A C 1
ATOM 3133 O O . MET A 1 438 ? 51.466 62.957 41.158 1.00 22.22 438 MET A O 1
ATOM 3138 N N . LYS A 1 439 ? 51.991 62.558 38.994 1.00 21.70 439 LYS A N 1
ATOM 3139 C CA . LYS A 1 439 ? 53.064 63.547 38.922 1.00 21.86 439 LYS A CA 1
ATOM 3140 C C . LYS A 1 439 ? 52.965 64.277 37.590 1.00 22.55 439 LYS A C 1
ATOM 3141 O O . LYS A 1 439 ? 52.905 63.639 36.532 1.00 19.46 439 LYS A O 1
ATOM 3147 N N . ASP A 1 440 ? 52.939 65.609 37.646 1.00 24.72 440 ASP A N 1
ATOM 3148 C CA . ASP A 1 440 ? 52.790 66.443 36.448 1.00 26.28 440 ASP A CA 1
ATOM 3149 C C . ASP A 1 440 ? 51.571 66.029 35.624 1.00 24.95 440 ASP A C 1
ATOM 3150 O O . ASP A 1 440 ? 51.611 65.984 34.393 1.00 31.15 440 ASP A O 1
ATOM 3155 N N . GLY A 1 441 ? 50.484 65.688 36.307 1.00 29.20 441 GLY A N 1
ATOM 3156 C CA . GLY A 1 441 ? 49.245 65.356 35.631 1.00 32.50 441 GLY A CA 1
ATOM 3157 C C . GLY A 1 441 ? 49.152 63.973 35.017 1.00 31.54 441 GLY A C 1
ATOM 3158 O O . GLY A 1 441 ? 48.147 63.682 34.364 1.00 30.26 441 GLY A O 1
ATOM 3159 N N . GLU A 1 442 ? 50.149 63.108 35.209 1.00 23.66 442 GLU A N 1
ATOM 3160 C CA . GLU A 1 442 ? 50.178 61.764 34.649 1.00 24.46 442 GLU A CA 1
ATOM 3161 C C . GLU A 1 442 ? 50.402 60.731 35.746 1.00 20.31 442 GLU A C 1
ATOM 3162 O O . GLU A 1 442 ? 51.070 61.018 36.741 1.00 19.18 442 GLU A O 1
ATOM 3168 N N . PRO A 1 443 ? 49.873 59.516 35.582 1.00 21.31 443 PRO A N 1
ATOM 3169 C CA . PRO A 1 443 ? 50.109 58.472 36.588 1.00 21.29 443 PRO A CA 1
ATOM 3170 C C . PRO A 1 443 ? 51.584 58.102 36.645 1.00 19.41 443 PRO A C 1
ATOM 3171 O O . PRO A 1 443 ? 52.274 58.074 35.623 1.00 16.34 443 PRO A O 1
ATOM 3175 N N . PHE A 1 444 ? 52.074 57.836 37.852 1.00 13.96 444 PHE A N 1
ATOM 3176 C CA . PHE A 1 444 ? 53.499 57.556 38.014 1.00 14.48 444 PHE A CA 1
ATOM 3177 C C . PHE A 1 444 ? 53.763 56.095 37.665 1.00 11.57 444 PHE A C 1
ATOM 3178 O O . PHE A 1 444 ? 53.137 55.190 38.240 1.00 12.34 444 PHE A O 1
ATOM 3186 N N . SER A 1 445 ? 54.673 55.859 36.719 1.00 10.99 445 SER A N 1
ATOM 3187 C CA . SER A 1 445 ? 55.062 54.489 36.416 1.00 14.44 445 SER A CA 1
ATOM 3188 C C . SER A 1 445 ? 56.505 54.458 35.930 1.00 16.97 445 SER A C 1
ATOM 3189 O O . SER A 1 445 ? 57.005 55.423 35.347 1.00 14.64 445 SER A O 1
ATOM 3192 N N . PHE A 1 446 ? 57.177 53.341 36.196 1.00 9.99 446 PHE A N 1
ATOM 3193 C CA . PHE A 1 446 ? 58.577 53.212 35.811 1.00 9.03 446 PHE A CA 1
ATOM 3194 C C . PHE A 1 446 ? 58.932 51.739 35.713 1.00 12.31 446 PHE A C 1
ATOM 3195 O O . PHE A 1 446 ? 58.157 50.861 36.095 1.00 13.52 446 PHE A O 1
ATOM 3203 N N . GLU A 1 447 ? 60.127 51.480 35.199 1.00 7.85 447 GLU A N 1
ATOM 3204 C CA . GLU A 1 447 ? 60.588 50.122 34.964 1.00 5.47 447 GLU A CA 1
ATOM 3205 C C . GLU A 1 447 ? 61.849 49.861 35.774 1.00 9.34 447 GLU A C 1
ATOM 3206 O O . GLU A 1 447 ? 62.750 50.706 35.808 1.00 11.16 447 GLU A O 1
ATOM 3212 N N . ILE A 1 448 ? 61.922 48.693 36.418 1.00 8.41 448 ILE A N 1
ATOM 3213 C CA . ILE A 1 448 ? 63.162 48.210 37.031 1.00 6.90 448 ILE A CA 1
ATOM 3214 C C . ILE A 1 448 ? 63.780 47.193 36.089 1.00 12.73 448 ILE A C 1
ATOM 3215 O O . ILE A 1 448 ? 63.196 46.130 35.848 1.00 9.17 448 ILE A O 1
ATOM 3220 N N . MET A 1 449 ? 64.972 47.485 35.579 1.00 7.88 449 MET A N 1
ATOM 3221 C CA . MET A 1 449 ? 65.662 46.543 34.707 1.00 8.08 449 MET A CA 1
ATOM 3222 C C . MET A 1 449 ? 66.480 45.583 35.562 1.00 8.62 449 MET A C 1
ATOM 3223 O O . MET A 1 449 ? 67.244 46.021 36.426 1.00 10.54 449 MET A O 1
ATOM 3228 N N . VAL A 1 450 ? 66.322 44.274 35.329 1.00 8.58 450 VAL A N 1
ATOM 3229 C CA . VAL A 1 450 ? 67.042 43.272 36.106 1.00 7.61 450 VAL A CA 1
ATOM 3230 C C . VAL A 1 450 ? 67.750 42.295 35.172 1.00 10.87 450 VAL A C 1
ATOM 3231 O O . VAL A 1 450 ? 67.406 42.150 34.000 1.00 11.31 450 VAL A O 1
ATOM 3235 N N . LYS A 1 451 ? 68.760 41.614 35.720 1.00 13.17 451 LYS A N 1
ATOM 3236 C CA . LYS A 1 451 ? 69.599 40.734 34.916 1.00 19.31 451 LYS A CA 1
ATOM 3237 C C . LYS A 1 451 ? 69.479 39.255 35.254 1.00 21.91 451 LYS A C 1
ATOM 3238 O O . LYS A 1 451 ? 69.928 38.428 34.456 1.00 16.04 451 LYS A O 1
ATOM 3244 N N . ASP A 1 452 ? 68.887 38.888 36.391 1.00 14.07 452 ASP A N 1
ATOM 3245 C CA . ASP A 1 452 ? 68.743 37.469 36.707 1.00 14.47 452 ASP A CA 1
ATOM 3246 C C . ASP A 1 452 ? 67.522 37.268 37.599 1.00 18.62 452 ASP A C 1
ATOM 3247 O O . ASP A 1 452 ? 66.836 38.224 37.960 1.00 11.24 452 ASP A O 1
ATOM 3252 N N . ARG A 1 453 ? 67.261 36.000 37.956 1.00 15.64 453 ARG A N 1
ATOM 3253 C CA . ARG A 1 453 ? 66.049 35.641 38.699 1.00 18.86 453 ARG A CA 1
ATOM 3254 C C . ARG A 1 453 ? 66.074 36.173 40.122 1.00 13.32 453 ARG A C 1
ATOM 3255 O O . ARG A 1 453 ? 65.026 36.541 40.669 1.00 14.49 453 ARG A O 1
ATOM 3263 N N . ASP A 1 454 ? 67.241 36.154 40.768 1.00 11.10 454 ASP A N 1
ATOM 3264 C CA . ASP A 1 454 ? 67.325 36.698 42.119 1.00 15.47 454 ASP A CA 1
ATOM 3265 C C . ASP A 1 454 ? 66.967 38.182 42.127 1.00 17.93 454 ASP A C 1
ATOM 3266 O O . ASP A 1 454 ? 66.164 38.634 42.952 1.00 11.31 454 ASP A O 1
ATOM 3271 N N . GLN A 1 455 ? 67.545 38.957 41.201 1.00 9.05 455 GLN A N 1
ATOM 3272 C CA . GLN A 1 455 ? 67.178 40.367 41.089 1.00 10.31 455 GLN A CA 1
ATOM 3273 C C . GLN A 1 455 ? 65.700 40.533 40.764 1.00 10.03 455 GLN A C 1
ATOM 3274 O O . GLN A 1 455 ? 65.041 41.440 41.287 1.00 11.10 455 GLN A O 1
ATOM 3280 N N . GLU A 1 456 ? 65.178 39.706 39.860 1.00 7.14 456 GLU A N 1
ATOM 3281 C CA . GLU A 1 456 ? 63.777 39.836 39.472 1.00 6.54 456 GLU A CA 1
ATOM 3282 C C . GLU A 1 456 ? 62.852 39.628 40.667 1.00 10.62 456 GLU A C 1
ATOM 3283 O O . GLU A 1 456 ? 61.871 40.362 40.836 1.00 9.47 456 GLU A O 1
ATOM 3289 N N . ARG A 1 457 ? 63.154 38.652 41.526 1.00 11.59 457 ARG A N 1
ATOM 3290 C CA . ARG A 1 457 ? 62.296 38.438 42.694 1.00 8.58 457 ARG A CA 1
ATOM 3291 C C . ARG A 1 457 ? 62.356 39.618 43.653 1.00 8.32 457 ARG A C 1
ATOM 3292 O O . ARG A 1 457 ? 61.328 40.018 44.213 1.00 8.24 457 ARG A O 1
ATOM 3300 N N . LEU A 1 458 ? 63.554 40.171 43.872 1.00 7.65 458 LEU A N 1
ATOM 3301 C CA . LEU A 1 458 ? 63.668 41.369 44.703 1.00 8.67 458 LEU A CA 1
ATOM 3302 C C . LEU A 1 458 ? 62.857 42.517 44.116 1.00 10.32 458 LEU A C 1
ATOM 3303 O O . LEU A 1 458 ? 62.168 43.245 44.841 1.00 8.81 458 LEU A O 1
ATOM 3308 N N . ALA A 1 459 ? 62.945 42.708 42.802 1.00 8.75 459 ALA A N 1
ATOM 3309 C CA . ALA A 1 459 ? 62.258 43.831 42.177 1.00 7.20 459 ALA A CA 1
ATOM 3310 C C . ALA A 1 459 ? 60.748 43.634 42.187 1.00 5.59 459 ALA A C 1
ATOM 3311 O O . ALA A 1 459 ? 59.989 44.604 42.338 1.00 9.58 459 ALA A O 1
ATOM 3313 N N . LEU A 1 460 ? 60.293 42.386 42.021 1.00 5.42 460 LEU A N 1
ATOM 3314 C CA . LEU A 1 460 ? 58.860 42.102 42.059 1.00 9.80 460 LEU A CA 1
ATOM 3315 C C . LEU A 1 460 ? 58.290 42.347 43.449 1.00 10.32 460 LEU A C 1
ATOM 3316 O O . LEU A 1 460 ? 57.145 42.794 43.589 1.00 8.06 460 LEU A O 1
ATOM 3321 N N . ALA A 1 461 ? 59.057 42.027 44.491 1.00 7.41 461 ALA A N 1
ATOM 3322 C CA . ALA A 1 461 ? 58.600 42.340 45.843 1.00 10.96 461 ALA A CA 1
ATOM 3323 C C . ALA A 1 461 ? 58.458 43.844 46.023 1.00 11.40 461 ALA A C 1
ATOM 3324 O O . ALA A 1 461 ? 57.446 44.334 46.545 1.00 9.81 461 ALA A O 1
ATOM 3326 N N . TYR A 1 462 ? 59.470 44.594 45.586 1.00 10.36 462 TYR A N 1
ATOM 3327 C CA . TYR A 1 462 ? 59.423 46.048 45.663 1.00 8.56 462 TYR A CA 1
ATOM 3328 C C . TYR A 1 462 ? 58.260 46.600 44.852 1.00 10.65 462 TYR A C 1
ATOM 3329 O O . TYR A 1 462 ? 57.548 47.504 45.310 1.00 9.91 462 TYR A O 1
ATOM 3338 N N . ALA A 1 463 ? 58.027 46.047 43.652 1.00 6.64 463 ALA A N 1
ATOM 3339 C CA . ALA A 1 463 ? 56.930 46.537 42.818 1.00 7.62 463 ALA A CA 1
ATOM 3340 C C . ALA A 1 463 ? 55.595 46.360 43.522 1.00 9.53 463 ALA A C 1
ATOM 3341 O O . ALA A 1 463 ? 54.727 47.245 43.480 1.00 10.30 463 ALA A O 1
ATOM 3343 N N . SER A 1 464 ? 55.423 45.218 44.181 1.00 10.20 464 SER A N 1
ATOM 3344 C CA . SER A 1 464 ? 54.190 44.943 44.908 1.00 14.53 464 SER A CA 1
ATOM 3345 C C . SER A 1 464 ? 53.981 45.942 46.040 1.00 11.23 464 SER A C 1
ATOM 3346 O O . SER A 1 464 ? 52.852 46.370 46.301 1.00 12.71 464 SER A O 1
ATOM 3349 N N . SER A 1 465 ? 55.058 46.326 46.727 1.00 11.15 465 SER A N 1
ATOM 3350 C CA . SER A 1 465 ? 54.950 47.333 47.784 1.00 11.00 465 SER A CA 1
ATOM 3351 C C . SER A 1 465 ? 54.607 48.709 47.228 1.00 12.80 465 SER A C 1
ATOM 3352 O O . SER A 1 465 ? 53.788 49.435 47.807 1.00 12.73 465 SER A O 1
ATOM 3355 N N . LEU A 1 466 ? 55.252 49.104 46.129 1.00 11.20 466 LEU A N 1
ATOM 3356 C CA . LEU A 1 466 ? 54.995 50.421 45.557 1.00 10.79 466 LEU A CA 1
ATOM 3357 C C . LEU A 1 466 ? 53.583 50.529 45.009 1.00 11.27 466 LEU A C 1
ATOM 3358 O O . LEU A 1 466 ? 53.007 51.623 44.998 1.00 10.38 466 LEU A O 1
ATOM 3363 N N . ALA A 1 467 ? 53.010 49.416 44.546 1.00 11.41 467 ALA A N 1
ATOM 3364 C CA . ALA A 1 467 ? 51.623 49.442 44.093 1.00 10.57 467 ALA A CA 1
ATOM 3365 C C . ALA A 1 467 ? 50.691 49.951 45.185 1.00 14.66 467 ALA A C 1
ATOM 3366 O O . ALA A 1 467 ? 49.641 50.534 44.883 1.00 13.82 467 ALA A O 1
ATOM 3368 N N . ARG A 1 468 ? 51.056 49.743 46.451 1.00 13.52 468 ARG A N 1
ATOM 3369 C CA . ARG A 1 468 ? 50.210 50.171 47.563 1.00 20.16 468 ARG A CA 1
ATOM 3370 C C . ARG A 1 468 ? 50.135 51.687 47.707 1.00 24.54 468 ARG A C 1
ATOM 3371 O O . ARG A 1 468 ? 49.208 52.174 48.359 1.00 20.96 468 ARG A O 1
ATOM 3379 N N . ILE A 1 469 ? 51.052 52.448 47.100 1.00 11.96 469 ILE A N 1
ATOM 3380 C CA . ILE A 1 469 ? 50.910 53.906 47.098 1.00 13.90 469 ILE A CA 1
ATOM 3381 C C . ILE A 1 469 ? 50.630 54.391 45.679 1.00 13.01 469 ILE A C 1
ATOM 3382 O O . ILE A 1 469 ? 50.934 55.537 45.330 1.00 15.12 469 ILE A O 1
ATOM 3387 N N . GLY A 1 470 ? 50.042 53.525 44.852 1.00 14.99 470 GLY A N 1
ATOM 3388 C CA . GLY A 1 470 ? 49.568 53.945 43.544 1.00 10.60 470 GLY A CA 1
ATOM 3389 C C . GLY A 1 470 ? 50.618 54.059 42.460 1.00 13.90 470 GLY A C 1
ATOM 3390 O O . GLY A 1 470 ? 50.396 54.768 41.472 1.00 13.01 470 GLY A O 1
ATOM 3391 N N . VAL A 1 471 ? 51.750 53.376 42.600 1.00 11.12 471 VAL A N 1
ATOM 3392 C CA . VAL A 1 471 ? 52.866 53.494 41.665 1.00 10.12 471 VAL A CA 1
ATOM 3393 C C . VAL A 1 471 ? 52.937 52.222 40.831 1.00 10.42 471 VAL A C 1
ATOM 3394 O O . VAL A 1 471 ? 53.003 51.118 41.382 1.00 13.04 471 VAL A O 1
ATOM 3398 N N . GLU A 1 472 ? 52.927 52.377 39.510 1.00 13.58 472 GLU A N 1
ATOM 3399 C CA . GLU A 1 472 ? 53.008 51.249 38.590 1.00 10.24 472 GLU A CA 1
ATOM 3400 C C . GLU A 1 472 ? 54.476 50.936 38.310 1.00 14.27 472 GLU A C 1
ATOM 3401 O O . GLU A 1 472 ? 55.219 51.806 37.855 1.00 17.38 472 GLU A O 1
ATOM 3407 N N . VAL A 1 473 ? 54.901 49.706 38.593 1.00 11.33 473 VAL A N 1
ATOM 3408 C CA . VAL A 1 473 ? 56.304 49.321 38.428 1.00 8.54 473 VAL A CA 1
ATOM 3409 C C . VAL A 1 473 ? 56.369 48.096 37.529 1.00 12.77 473 VAL A C 1
ATOM 3410 O O . VAL A 1 473 ? 55.835 47.039 37.878 1.00 12.56 473 VAL A O 1
ATOM 3414 N N . ARG A 1 474 ? 57.040 48.221 36.391 1.00 9.21 474 ARG A N 1
ATOM 3415 C CA . ARG A 1 474 ? 57.259 47.083 35.514 1.00 9.44 474 ARG A CA 1
ATOM 3416 C C . ARG A 1 474 ? 58.652 46.511 35.752 1.00 10.98 474 ARG A C 1
ATOM 3417 O O . ARG A 1 474 ? 59.644 47.244 35.702 1.00 13.67 474 ARG A O 1
ATOM 3425 N N . VAL A 1 475 ? 58.727 45.208 36.008 1.00 8.15 475 VAL A N 1
ATOM 3426 C CA . VAL A 1 475 ? 60.004 44.532 36.242 1.00 6.70 475 VAL A CA 1
ATOM 3427 C C . VAL A 1 475 ? 60.346 43.774 34.969 1.00 15.33 475 VAL A C 1
ATOM 3428 O O . VAL A 1 475 ? 59.591 42.884 34.553 1.00 15.39 475 VAL A O 1
ATOM 3432 N N . ARG A 1 476 ? 61.462 44.123 34.326 1.00 10.22 476 ARG A N 1
ATOM 3433 C CA . ARG A 1 476 ? 61.820 43.475 33.065 1.00 13.09 476 ARG A CA 1
ATOM 3434 C C . ARG A 1 476 ? 63.207 42.857 33.143 1.00 14.91 476 ARG A C 1
ATOM 3435 O O . ARG A 1 476 ? 64.209 43.561 33.333 1.00 9.51 476 ARG A O 1
ATOM 3443 N N . LEU A 1 477 ? 63.247 41.540 32.978 1.00 11.27 477 LEU A N 1
ATOM 3444 C CA . LEU A 1 477 ? 64.486 40.780 32.913 1.00 10.54 477 LEU A CA 1
ATOM 3445 C C . LEU A 1 477 ? 65.022 40.859 31.487 1.00 15.40 477 LEU A C 1
ATOM 3446 O O . LEU A 1 477 ? 64.316 40.495 30.544 1.00 15.59 477 LEU A O 1
ATOM 3451 N N . VAL A 1 478 ? 66.241 41.357 31.313 1.00 14.95 478 VAL A N 1
ATOM 3452 C CA . VAL A 1 478 ? 66.782 41.521 29.967 1.00 15.18 478 VAL A CA 1
ATOM 3453 C C . VAL A 1 478 ? 68.038 40.668 29.838 1.00 11.91 478 VAL A C 1
ATOM 3454 O O . VAL A 1 478 ? 68.727 40.393 30.826 1.00 19.05 478 VAL A O 1
ATOM 3458 N N . ASP A 1 479 ? 68.325 40.231 28.611 1.00 13.86 479 ASP A N 1
ATOM 3459 C CA . ASP A 1 479 ? 69.467 39.350 28.411 1.00 15.89 479 ASP A CA 1
ATOM 3460 C C . ASP A 1 479 ? 70.771 40.105 28.644 1.00 19.05 479 ASP A C 1
ATOM 3461 O O . ASP A 1 479 ? 70.807 41.336 28.696 1.00 18.11 479 ASP A O 1
ATOM 3466 N N . GLU A 1 480 ? 71.853 39.330 28.765 1.00 20.04 480 GLU A N 1
ATOM 3467 C CA . GLU A 1 480 ? 73.159 39.861 29.144 1.00 23.02 480 GLU A CA 1
ATOM 3468 C C . GLU A 1 480 ? 73.612 41.003 28.239 1.00 18.09 480 GLU A C 1
ATOM 3469 O O . GLU A 1 480 ? 74.150 42.008 28.720 1.00 18.00 480 GLU A O 1
ATOM 3475 N N . VAL A 1 481 ? 73.437 40.855 26.926 1.00 19.45 481 VAL A N 1
ATOM 3476 C CA . VAL A 1 481 ? 73.958 41.853 25.997 1.00 24.17 481 VAL A CA 1
ATOM 3477 C C . VAL A 1 481 ? 73.190 43.163 26.135 1.00 23.12 481 VAL A C 1
ATOM 3478 O O . VAL A 1 481 ? 73.784 44.245 26.201 1.00 14.23 481 VAL A O 1
ATOM 3482 N N . GLN A 1 482 ? 71.858 43.081 26.177 1.00 12.74 482 GLN A N 1
ATOM 3483 C CA . GLN A 1 482 ? 71.029 44.276 26.324 1.00 13.92 482 GLN A CA 1
ATOM 3484 C C . GLN A 1 482 ? 71.229 44.935 27.686 1.00 11.61 482 GLN A C 1
ATOM 3485 O O . GLN A 1 482 ? 71.241 46.170 27.788 1.00 15.16 482 GLN A O 1
ATOM 3491 N N . TYR A 1 483 ? 71.349 44.129 28.742 1.00 13.57 483 TYR A N 1
ATOM 3492 C CA . TYR A 1 483 ? 71.570 44.669 30.083 1.00 15.71 483 TYR A CA 1
ATOM 3493 C C . TYR A 1 483 ? 72.862 45.471 30.149 1.00 16.00 483 TYR A C 1
ATOM 3494 O O . TYR A 1 483 ? 72.894 46.589 30.680 1.00 13.38 483 TYR A O 1
ATOM 3503 N N . GLN A 1 484 ? 73.948 44.902 29.629 1.00 12.21 484 GLN A N 1
ATOM 3504 C CA . GLN A 1 484 ? 75.227 45.603 29.655 1.00 14.67 484 GLN A CA 1
ATOM 3505 C C . GLN A 1 484 ? 75.173 46.872 28.813 1.00 9.42 484 GLN A C 1
ATOM 3506 O O . GLN A 1 484 ? 75.668 47.925 29.231 1.00 17.27 484 GLN A O 1
ATOM 3512 N N . ARG A 1 485 ? 74.584 46.796 27.617 1.00 11.47 485 ARG A N 1
ATOM 3513 C CA . ARG A 1 485 ? 74.494 47.992 26.783 1.00 13.84 485 ARG A CA 1
ATOM 3514 C C . ARG A 1 485 ? 73.632 49.068 27.439 1.00 16.57 485 ARG A C 1
ATOM 3515 O O . ARG A 1 485 ? 73.966 50.262 27.395 1.00 12.40 485 ARG A O 1
ATOM 3523 N N . ARG A 1 486 ? 72.504 48.674 28.022 1.00 16.05 486 ARG A N 1
ATOM 3524 C CA . ARG A 1 486 ? 71.630 49.668 28.633 1.00 14.67 486 ARG A CA 1
ATOM 3525 C C . ARG A 1 486 ? 72.240 50.246 29.902 1.00 11.38 486 ARG A C 1
ATOM 3526 O O . ARG A 1 486 ? 72.045 51.432 30.199 1.00 13.70 486 ARG A O 1
ATOM 3534 N N . ARG A 1 487 ? 72.993 49.444 30.654 1.00 10.04 487 ARG A N 1
ATOM 3535 C CA . ARG A 1 487 ? 73.674 49.996 31.817 1.00 10.72 487 ARG A CA 1
ATOM 3536 C C . ARG A 1 487 ? 74.721 51.021 31.391 1.00 17.34 487 ARG A C 1
ATOM 3537 O O . ARG A 1 487 ? 74.851 52.084 32.014 1.00 13.31 487 ARG A O 1
ATOM 3545 N N . GLN A 1 488 ? 75.457 50.723 30.312 1.00 13.91 488 GLN A N 1
ATOM 3546 C CA . GLN A 1 488 ? 76.508 51.617 29.829 1.00 13.55 488 GLN A CA 1
ATOM 3547 C C . GLN A 1 488 ? 75.948 52.945 29.341 1.00 15.22 488 GLN A C 1
ATOM 3548 O O . GLN A 1 488 ? 76.585 53.993 29.506 1.00 12.33 488 GLN A O 1
ATOM 3554 N N . LYS A 1 489 ? 74.777 52.919 28.708 1.00 8.88 489 LYS A N 1
ATOM 3555 C CA . LYS A 1 489 ? 74.144 54.117 28.184 1.00 10.54 489 LYS A CA 1
ATOM 3556 C C . LYS A 1 489 ? 73.195 54.774 29.178 1.00 13.24 489 LYS A C 1
ATOM 3557 O O . LYS A 1 489 ? 72.597 55.804 28.843 1.00 12.11 489 LYS A O 1
ATOM 3563 N N . PHE A 1 490 ? 73.054 54.208 30.383 1.00 10.69 490 PHE A N 1
ATOM 3564 C CA . PHE A 1 490 ? 72.111 54.695 31.395 1.00 11.29 490 PHE A CA 1
ATOM 3565 C C . PHE A 1 490 ? 70.673 54.688 30.871 1.00 12.88 490 PHE A C 1
ATOM 3566 O O . PHE A 1 490 ? 69.874 55.583 31.170 1.00 11.60 490 PHE A O 1
ATOM 3574 N N . ASP A 1 491 ? 70.329 53.653 30.101 1.00 8.04 491 ASP A N 1
ATOM 3575 C CA . ASP A 1 491 ? 68.984 53.528 29.540 1.00 10.31 491 ASP A CA 1
ATOM 3576 C C . ASP A 1 491 ? 68.132 52.655 30.466 1.00 14.55 491 ASP A C 1
ATOM 3577 O O . ASP A 1 491 ? 67.796 51.499 30.179 1.00 10.89 491 ASP A O 1
ATOM 3582 N N . PHE A 1 492 ? 67.788 53.245 31.608 1.00 8.51 492 PHE A N 1
ATOM 3583 C CA . PHE A 1 492 ? 66.955 52.577 32.603 1.00 7.39 492 PHE A CA 1
ATOM 3584 C C . PHE A 1 492 ? 66.323 53.646 33.487 1.00 13.88 492 PHE A C 1
ATOM 3585 O O . PHE A 1 492 ? 66.826 54.773 33.579 1.00 7.99 492 PHE A O 1
ATOM 3593 N N . ASP A 1 493 ? 65.186 53.290 34.103 1.00 7.64 493 ASP A N 1
ATOM 3594 C CA . ASP A 1 493 ? 64.628 54.123 35.170 1.00 9.20 493 ASP A CA 1
ATOM 3595 C C . ASP A 1 493 ? 65.266 53.773 36.505 1.00 13.31 493 ASP A C 1
ATOM 3596 O O . ASP A 1 493 ? 65.634 54.664 37.286 1.00 9.81 493 ASP A O 1
ATOM 3601 N N . MET A 1 494 ? 65.385 52.473 36.773 1.00 7.62 494 MET A N 1
ATOM 3602 C CA . MET A 1 494 ? 65.946 51.935 38.003 1.00 10.23 494 MET A CA 1
ATOM 3603 C C . MET A 1 494 ? 66.616 50.610 37.676 1.00 8.78 494 MET A C 1
ATOM 3604 O O . MET A 1 494 ? 66.148 49.865 36.811 1.00 8.20 494 MET A O 1
ATOM 3609 N N . MET A 1 495 ? 67.718 50.327 38.355 1.00 5.46 495 MET A N 1
ATOM 3610 C CA . MET A 1 495 ? 68.372 49.036 38.213 1.00 6.90 495 MET A CA 1
ATOM 3611 C C . MET A 1 495 ? 69.071 48.768 39.529 1.00 8.94 495 MET A C 1
ATOM 3612 O O . MET A 1 495 ? 69.092 49.621 40.419 1.00 14.09 495 MET A O 1
ATOM 3617 N N . ILE A 1 496 ? 69.632 47.576 39.671 1.00 7.21 496 ILE A N 1
ATOM 3618 C CA . ILE A 1 496 ? 70.363 47.232 40.889 1.00 6.57 496 ILE A CA 1
ATOM 3619 C C . ILE A 1 496 ? 71.842 47.455 40.621 1.00 13.05 496 ILE A C 1
ATOM 3620 O O . ILE A 1 496 ? 72.369 46.989 39.605 1.00 13.53 496 ILE A O 1
ATOM 3625 N N . GLY A 1 497 ? 72.505 48.207 41.505 1.00 10.73 497 GLY A N 1
ATOM 3626 C CA . GLY A 1 497 ? 73.893 48.554 41.306 1.00 9.84 497 GLY A CA 1
ATOM 3627 C C . GLY A 1 497 ? 74.711 48.226 42.537 1.00 12.72 497 GLY A C 1
ATOM 3628 O O . GLY A 1 497 ? 74.181 48.054 43.633 1.00 9.87 497 GLY A O 1
ATOM 3629 N N . GLN A 1 498 ? 76.026 48.157 42.340 1.00 8.29 498 GLN A N 1
ATOM 3630 C CA . GLN A 1 498 ? 76.956 47.805 43.404 1.00 12.76 498 GLN A CA 1
ATOM 3631 C C . GLN A 1 498 ? 77.985 48.913 43.604 1.00 10.44 498 GLN A C 1
ATOM 3632 O O . GLN A 1 498 ? 78.547 49.432 42.631 1.00 10.34 498 GLN A O 1
ATOM 3638 N N . TYR A 1 499 ? 78.228 49.273 44.873 1.00 7.10 499 TYR A N 1
ATOM 3639 C CA . TYR A 1 499 ? 79.233 50.270 45.282 1.00 5.37 499 TYR A CA 1
ATOM 3640 C C . TYR A 1 499 ? 80.016 49.636 46.434 1.00 9.28 499 TYR A C 1
ATOM 3641 O O . TYR A 1 499 ? 79.737 49.919 47.595 1.00 9.64 499 TYR A O 1
ATOM 3650 N N . VAL A 1 500 ? 80.964 48.753 46.107 1.00 8.64 500 VAL A N 1
ATOM 3651 C CA . VAL A 1 500 ? 81.615 47.942 47.139 1.00 11.88 500 VAL A CA 1
ATOM 3652 C C . VAL A 1 500 ? 82.415 48.832 48.081 1.00 11.58 500 VAL A C 1
ATOM 3653 O O . VAL A 1 500 ? 83.264 49.615 47.641 1.00 12.87 500 VAL A O 1
ATOM 3657 N N . ALA A 1 501 ? 82.152 48.709 49.386 1.00 10.73 501 ALA A N 1
ATOM 3658 C CA . ALA A 1 501 ? 82.875 49.495 50.382 1.00 10.12 501 ALA A CA 1
ATOM 3659 C C . ALA A 1 501 ? 84.305 48.997 50.537 1.00 16.32 501 ALA A C 1
ATOM 3660 O O . ALA A 1 501 ? 84.588 47.803 50.441 1.00 14.16 501 ALA A O 1
ATOM 3662 N N . SER A 1 502 ? 85.208 49.926 50.807 1.00 17.38 502 SER A N 1
ATOM 3663 C CA . SER A 1 502 ? 86.592 49.593 51.086 1.00 23.37 502 SER A CA 1
ATOM 3664 C C . SER A 1 502 ? 86.980 50.254 52.399 1.00 17.02 502 SER A C 1
ATOM 3665 O O . SER A 1 502 ? 86.372 51.244 52.808 1.00 13.16 502 SER A O 1
ATOM 3668 N N . ALA A 1 503 ? 87.973 49.676 53.079 1.00 14.42 503 ALA A N 1
ATOM 3669 C CA . ALA A 1 503 ? 88.465 50.271 54.314 1.00 16.63 503 ALA A CA 1
ATOM 3670 C C . ALA A 1 503 ? 89.276 51.536 54.075 1.00 11.76 503 ALA A C 1
ATOM 3671 O O . ALA A 1 503 ? 89.577 52.244 55.038 1.00 11.88 503 ALA A O 1
ATOM 3673 N N . SER A 1 504 ? 89.656 51.833 52.833 1.00 10.87 504 SER A N 1
ATOM 3674 C CA . SER A 1 504 ? 90.424 53.041 52.526 1.00 15.96 504 SER A CA 1
ATOM 3675 C C . SER A 1 504 ? 89.915 53.621 51.218 1.00 11.92 504 SER A C 1
ATOM 3676 O O . SER A 1 504 ? 90.598 53.568 50.193 1.00 12.18 504 SER A O 1
ATOM 3679 N N . PRO A 1 505 ? 88.708 54.195 51.219 1.00 10.14 505 PRO A N 1
ATOM 3680 C CA . PRO A 1 505 ? 88.156 54.747 49.976 1.00 12.43 505 PRO A CA 1
ATOM 3681 C C . PRO A 1 505 ? 89.056 55.827 49.402 1.00 13.60 505 PRO A C 1
ATOM 3682 O O . PRO A 1 505 ? 89.647 56.628 50.132 1.00 12.95 505 PRO A O 1
ATOM 3686 N N . GLY A 1 506 ? 89.182 55.823 48.084 1.00 12.11 506 GLY A N 1
ATOM 3687 C CA . GLY A 1 506 ? 90.138 56.687 47.402 1.00 15.81 506 GLY A CA 1
ATOM 3688 C C . GLY A 1 506 ? 89.635 57.142 46.064 1.00 15.28 506 GLY A C 1
ATOM 3689 O O . GLY A 1 506 ? 88.454 57.492 45.919 1.00 11.34 506 GLY A O 1
ATOM 3690 N N . ASN A 1 507 ? 90.526 57.143 45.068 1.00 13.39 507 ASN A N 1
ATOM 3691 C CA . ASN A 1 507 ? 90.197 57.724 43.772 1.00 20.13 507 ASN A CA 1
ATOM 3692 C C . ASN A 1 507 ? 89.025 57.017 43.097 1.00 12.83 507 ASN A C 1
ATOM 3693 O O . ASN A 1 507 ? 88.349 57.629 42.264 1.00 16.42 507 ASN A O 1
ATOM 3698 N N . GLU A 1 508 ? 88.743 55.759 43.449 1.00 15.04 508 GLU A N 1
ATOM 3699 C CA . GLU A 1 508 ? 87.604 55.082 42.842 1.00 20.89 508 GLU A CA 1
ATOM 3700 C C . GLU A 1 508 ? 86.279 55.742 43.208 1.00 22.09 508 GLU A C 1
ATOM 3701 O O . GLU A 1 508 ? 85.284 55.541 42.502 1.00 14.77 508 GLU A O 1
ATOM 3707 N N . GLN A 1 509 ? 86.236 56.528 44.288 1.00 12.66 509 GLN A N 1
ATOM 3708 C CA . GLN A 1 509 ? 84.997 57.228 44.615 1.00 13.56 509 GLN A CA 1
ATOM 3709 C C . GLN A 1 509 ? 84.636 58.248 43.546 1.00 14.00 509 GLN A C 1
ATOM 3710 O O . GLN A 1 509 ? 83.449 58.515 43.318 1.00 11.84 509 GLN A O 1
ATOM 3716 N N . ARG A 1 510 ? 85.636 58.843 42.890 1.00 14.57 510 ARG A N 1
ATOM 3717 C CA . ARG A 1 510 ? 85.329 59.783 41.813 1.00 15.36 510 ARG A CA 1
ATOM 3718 C C . ARG A 1 510 ? 84.614 59.089 40.661 1.00 13.51 510 ARG A C 1
ATOM 3719 O O . ARG A 1 510 ? 83.694 59.654 40.060 1.00 12.30 510 ARG A O 1
ATOM 3727 N N . MET A 1 511 ? 85.038 57.875 40.316 1.00 10.61 511 MET A N 1
ATOM 3728 C CA . MET A 1 511 ? 84.396 57.186 39.203 1.00 14.24 511 MET A CA 1
ATOM 3729 C C . MET A 1 511 ? 82.934 56.906 39.516 1.00 13.58 511 MET A C 1
ATOM 3730 O O . MET A 1 511 ? 82.075 57.007 38.636 1.00 15.03 511 MET A O 1
ATOM 3735 N N . ARG A 1 512 ? 82.635 56.568 40.771 1.00 8.96 512 ARG A N 1
ATOM 3736 C CA . ARG A 1 512 ? 81.282 56.164 41.154 1.00 6.68 512 ARG A CA 1
ATOM 3737 C C . ARG A 1 512 ? 80.339 57.338 41.405 1.00 10.20 512 ARG A C 1
ATOM 3738 O O . ARG A 1 512 ? 79.120 57.172 41.281 1.00 8.61 512 ARG A O 1
ATOM 3746 N N . TRP A 1 513 ? 80.858 58.495 41.834 1.00 7.61 513 TRP A N 1
ATOM 3747 C CA . TRP A 1 513 ? 79.974 59.533 42.372 1.00 8.17 513 TRP A CA 1
ATOM 3748 C C . TRP A 1 513 ? 80.266 60.958 41.913 1.00 9.08 513 TRP A C 1
ATOM 3749 O O . TRP A 1 513 ? 79.480 61.842 42.257 1.00 10.66 513 TRP A O 1
ATOM 3760 N N . SER A 1 514 ? 81.338 61.227 41.166 1.00 15.51 514 SER A N 1
ATOM 3761 C CA . SER A 1 514 ? 81.670 62.610 40.834 1.00 12.64 514 SER A CA 1
ATOM 3762 C C . SER A 1 514 ? 80.766 63.144 39.728 1.00 11.93 514 SER A C 1
ATOM 3763 O O . SER A 1 514 ? 80.282 62.397 38.870 1.00 9.68 514 SER A O 1
ATOM 3766 N N . SER A 1 515 ? 80.546 64.464 39.761 1.00 8.29 515 SER A N 1
ATOM 3767 C CA . SER A 1 515 ? 79.793 65.126 38.694 1.00 8.78 515 SER A CA 1
ATOM 3768 C C . SER A 1 515 ? 80.418 64.850 37.332 1.00 10.19 515 SER A C 1
ATOM 3769 O O . SER A 1 515 ? 79.709 64.728 36.325 1.00 11.87 515 SER A O 1
ATOM 3772 N N . ALA A 1 516 ? 81.751 64.779 37.285 1.00 8.38 516 ALA A N 1
ATOM 3773 C CA . ALA A 1 516 ? 82.460 64.593 36.017 1.00 10.48 516 ALA A CA 1
ATOM 3774 C C . ALA A 1 516 ? 82.086 63.280 35.332 1.00 11.73 516 ALA A C 1
ATOM 3775 O O . ALA A 1 516 ? 82.116 63.199 34.098 1.00 12.62 516 ALA A O 1
ATOM 3777 N N . THR A 1 517 ? 81.725 62.249 36.095 1.00 9.52 517 THR A N 1
ATOM 3778 C CA . THR A 1 517 ? 81.388 60.963 35.497 1.00 9.86 517 THR A CA 1
ATOM 3779 C C . THR A 1 517 ? 79.892 60.708 35.435 1.00 7.57 517 THR A C 1
ATOM 3780 O O . THR A 1 517 ? 79.483 59.648 34.948 1.00 10.40 517 THR A O 1
ATOM 3784 N N . ALA A 1 518 ? 79.070 61.649 35.911 1.00 7.70 518 ALA A N 1
ATOM 3785 C CA . ALA A 1 518 ? 77.628 61.418 35.961 1.00 9.16 518 ALA A CA 1
ATOM 3786 C C . ALA A 1 518 ? 77.020 61.204 34.576 1.00 11.50 518 ALA A C 1
ATOM 3787 O O . ALA A 1 518 ? 75.978 60.548 34.456 1.00 10.10 518 ALA A O 1
ATOM 3789 N N . ASN A 1 519 ? 77.625 61.758 33.530 1.00 9.76 519 ASN A N 1
ATOM 3790 C CA . ASN A 1 519 ? 77.071 61.640 32.181 1.00 8.77 519 ASN A CA 1
ATOM 3791 C C . ASN A 1 519 ? 78.124 61.162 31.199 1.00 13.12 519 ASN A C 1
ATOM 3792 O O . ASN A 1 519 ? 78.158 61.567 30.031 1.00 14.47 519 ASN A O 1
ATOM 3797 N N . GLN A 1 520 ? 78.962 60.246 31.659 1.00 12.01 520 GLN A N 1
ATOM 3798 C CA . GLN A 1 520 ? 80.017 59.623 30.870 1.00 12.81 520 GLN A CA 1
ATOM 3799 C C . GLN A 1 520 ? 79.633 58.162 30.646 1.00 13.33 520 GLN A C 1
ATOM 3800 O O . GLN A 1 520 ? 79.493 57.404 31.610 1.00 11.90 520 GLN A O 1
ATOM 3806 N N . GLU A 1 521 ? 79.442 57.773 29.385 1.00 14.18 521 GLU A N 1
ATOM 3807 C CA . GLU A 1 521 ? 79.019 56.407 29.087 1.00 14.04 521 GLU A CA 1
ATOM 3808 C C . GLU A 1 521 ? 79.968 55.394 29.713 1.00 12.53 521 GLU A C 1
ATOM 3809 O O . GLU A 1 521 ? 81.183 55.605 29.768 1.00 13.53 521 GLU A O 1
ATOM 3815 N N . SER A 1 522 ? 79.386 54.310 30.234 1.00 9.66 522 SER A N 1
ATOM 3816 C CA . SER A 1 522 ? 80.057 53.186 30.879 1.00 12.67 522 SER A CA 1
ATOM 3817 C C . SER A 1 522 ? 80.634 53.513 32.247 1.00 17.19 522 SER A C 1
ATOM 3818 O O . SER A 1 522 ? 81.320 52.670 32.822 1.00 13.94 522 SER A O 1
ATOM 3821 N N . SER A 1 523 ? 80.374 54.694 32.802 1.00 14.81 523 SER A N 1
ATOM 3822 C CA . SER A 1 523 ? 80.964 54.957 34.105 1.00 10.18 523 SER A CA 1
ATOM 3823 C C . SER A 1 523 ? 80.191 54.217 35.194 1.00 13.78 523 SER A C 1
ATOM 3824 O O . SER A 1 523 ? 79.073 53.738 34.986 1.00 13.86 523 SER A O 1
ATOM 3827 N N . PHE A 1 524 ? 80.804 54.142 36.377 1.00 9.58 524 PHE A N 1
ATOM 3828 C CA . PHE A 1 524 ? 80.200 53.531 37.559 1.00 7.79 524 PHE A CA 1
ATOM 3829 C C . PHE A 1 524 ? 79.165 54.416 38.235 1.00 9.19 524 PHE A C 1
ATOM 3830 O O . PHE A 1 524 ? 78.521 53.967 39.190 1.00 8.97 524 PHE A O 1
ATOM 3838 N N . ASN A 1 525 ? 78.989 55.646 37.770 1.00 7.16 525 ASN A N 1
ATOM 3839 C CA . ASN A 1 525 ? 78.061 56.580 38.409 1.00 7.17 525 ASN A CA 1
ATOM 3840 C C . ASN A 1 525 ? 76.655 56.339 37.853 1.00 8.34 525 ASN A C 1
ATOM 3841 O O . ASN A 1 525 ? 76.117 57.109 37.054 1.00 7.06 525 ASN A O 1
ATOM 3846 N N . LEU A 1 526 ? 76.059 55.222 38.294 1.00 8.21 526 LEU A N 1
ATOM 3847 C CA . LEU A 1 526 ? 74.801 54.780 37.691 1.00 7.05 526 LEU A CA 1
ATOM 38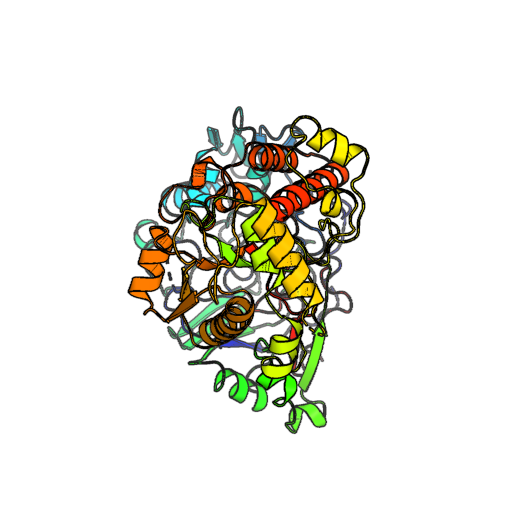48 C C . LEU A 1 526 ? 73.657 55.747 37.973 1.00 5.99 526 LEU A C 1
ATOM 3849 O O . LEU A 1 526 ? 72.771 55.921 37.130 1.00 8.77 526 LEU A O 1
ATOM 3854 N N . ALA A 1 527 ? 73.649 56.370 39.151 1.00 4.36 527 ALA A N 1
ATOM 3855 C CA . ALA A 1 527 ? 72.554 57.265 39.506 1.00 7.07 527 ALA A CA 1
ATOM 3856 C C . ALA A 1 527 ? 72.636 58.609 38.794 1.00 9.44 527 ALA A C 1
ATOM 3857 O O . ALA A 1 527 ? 71.631 59.331 38.739 1.00 9.73 527 ALA A O 1
ATOM 3859 N N . GLY A 1 528 ? 73.798 58.966 38.251 1.00 8.82 528 GLY A N 1
ATOM 3860 C CA . GLY A 1 528 ? 73.948 60.297 37.690 1.00 8.69 528 GLY A CA 1
ATOM 3861 C C . GLY A 1 528 ? 74.084 61.378 38.740 1.00 9.33 528 GLY A C 1
ATOM 3862 O O . GLY A 1 528 ? 73.648 62.510 38.514 1.00 8.14 528 GLY A O 1
ATOM 3863 N N . ALA A 1 529 ? 74.686 61.059 39.882 1.00 8.63 529 ALA A N 1
ATOM 3864 C CA . ALA A 1 529 ? 74.881 62.050 40.933 1.00 9.62 529 ALA A CA 1
ATOM 3865 C C . ALA A 1 529 ? 75.837 63.129 40.451 1.00 10.48 529 ALA A C 1
ATOM 3866 O O . ALA A 1 529 ? 76.920 62.823 39.950 1.00 10.83 529 ALA A O 1
ATOM 3868 N N . ALA A 1 530 ? 75.440 64.401 40.602 1.00 9.26 530 ALA A N 1
ATOM 3869 C CA . ALA A 1 530 ? 76.282 65.526 40.170 1.00 7.73 530 ALA A CA 1
ATOM 3870 C C . ALA A 1 530 ? 76.079 66.650 41.186 1.00 14.49 530 ALA A C 1
ATOM 3871 O O . ALA A 1 530 ? 75.327 67.600 40.958 1.00 14.60 530 ALA A O 1
ATOM 3873 N N . SER A 1 531 ? 76.784 66.539 42.313 1.00 11.36 531 SER A N 1
ATOM 3874 C CA . SER A 1 531 ? 76.579 67.404 43.470 1.00 10.57 531 SER A CA 1
ATOM 3875 C C . SER A 1 531 ? 77.905 68.051 43.845 1.00 11.19 531 SER A C 1
ATOM 3876 O O . SER A 1 531 ? 78.897 67.340 44.060 1.00 9.85 531 SER A O 1
ATOM 3879 N N . PRO A 1 532 ? 77.972 69.379 43.941 1.00 11.45 532 PRO A N 1
ATOM 3880 C CA . PRO A 1 532 ? 79.225 69.994 44.406 1.00 8.66 532 PRO A CA 1
ATOM 3881 C C . PRO A 1 532 ? 79.634 69.524 45.787 1.00 8.39 532 PRO A C 1
ATOM 3882 O O . PRO A 1 532 ? 80.834 69.474 46.079 1.00 11.68 532 PRO A O 1
ATOM 3886 N N . ALA A 1 533 ? 78.667 69.188 46.654 1.00 10.33 533 ALA A N 1
ATOM 3887 C CA . ALA A 1 533 ? 79.007 68.725 47.998 1.00 14.96 533 ALA A CA 1
ATOM 3888 C C . ALA A 1 533 ? 79.609 67.325 47.973 1.00 9.38 533 ALA A C 1
ATOM 3889 O O . ALA A 1 533 ? 80.522 67.018 48.751 1.00 9.49 533 ALA A O 1
ATOM 3891 N N . ILE A 1 534 ? 79.120 66.447 47.095 1.00 8.86 534 ILE A N 1
ATOM 3892 C CA . ILE A 1 534 ? 79.788 65.154 46.932 1.00 9.93 534 ILE A CA 1
ATOM 3893 C C . ILE A 1 534 ? 81.218 65.359 46.459 1.00 11.91 534 ILE A C 1
ATOM 3894 O O . ILE A 1 534 ? 82.167 64.777 47.005 1.00 8.78 534 ILE A O 1
ATOM 3899 N N . ASP A 1 535 ? 81.386 66.164 45.403 1.00 9.87 535 ASP A N 1
ATOM 3900 C CA . ASP A 1 535 ? 82.719 66.413 44.865 1.00 14.84 535 ASP A CA 1
ATOM 3901 C C . ASP A 1 535 ? 83.632 67.012 45.927 1.00 13.85 535 ASP A C 1
ATOM 3902 O O . ASP A 1 535 ? 84.818 66.667 46.006 1.00 11.24 535 ASP A O 1
ATOM 3907 N N . GLY A 1 536 ? 83.095 67.932 46.736 1.00 10.88 536 GLY A N 1
ATOM 3908 C CA . GLY A 1 536 ? 83.899 68.547 47.782 1.00 14.10 536 GLY A CA 1
ATOM 3909 C C . GLY A 1 536 ? 84.304 67.571 48.874 1.00 8.62 536 GLY A C 1
ATOM 3910 O O . GLY A 1 536 ? 85.425 67.630 49.383 1.00 9.00 536 GLY A O 1
ATOM 3911 N N . MET A 1 537 ? 83.401 66.665 49.260 1.00 10.38 537 MET A N 1
ATOM 3912 C CA . MET A 1 537 ? 83.790 65.674 50.261 1.00 5.55 537 MET A CA 1
ATOM 3913 C C . MET A 1 537 ? 84.744 64.626 49.707 1.00 8.95 537 MET A C 1
ATOM 3914 O O . MET A 1 537 ? 85.597 64.126 50.453 1.00 10.41 537 MET A O 1
ATOM 3919 N N . ILE A 1 538 ? 84.630 64.275 48.426 1.00 10.94 538 ILE A N 1
ATOM 3920 C CA . ILE A 1 538 ? 85.636 63.399 47.833 1.00 9.30 538 ILE A CA 1
ATOM 3921 C C . ILE A 1 538 ? 87.003 64.076 47.877 1.00 11.80 538 ILE A C 1
ATOM 3922 O O . ILE A 1 538 ? 88.007 63.464 48.258 1.00 12.28 538 ILE A O 1
ATOM 3927 N N . SER A 1 539 ? 87.055 65.360 47.513 1.00 14.98 539 SER A N 1
ATOM 3928 C CA . SER A 1 539 ? 88.318 66.085 47.616 1.00 18.46 539 SER A CA 1
ATOM 3929 C C . SER A 1 539 ? 88.840 66.070 49.044 1.00 12.27 539 SER A C 1
ATOM 3930 O O . SER A 1 539 ? 90.047 65.924 49.269 1.00 15.86 539 SER A O 1
ATOM 3933 N N . ALA A 1 540 ? 87.943 66.190 50.028 1.00 12.49 540 ALA A N 1
ATOM 3934 C CA . ALA A 1 540 ? 88.386 66.255 51.417 1.00 13.59 540 ALA A CA 1
ATOM 3935 C C . ALA A 1 540 ? 88.914 64.910 51.902 1.00 16.12 540 ALA A C 1
ATOM 3936 O O . ALA A 1 540 ? 89.906 64.857 52.638 1.00 14.79 540 ALA A O 1
ATOM 3938 N N . LEU A 1 541 ? 88.266 63.808 51.518 1.00 11.55 541 LEU A N 1
ATOM 3939 C CA . LEU A 1 541 ? 88.805 62.518 51.940 1.00 13.32 541 LEU A CA 1
ATOM 3940 C C . LEU A 1 541 ? 90.080 62.177 51.180 1.00 15.55 541 LEU A C 1
ATOM 3941 O O . LEU A 1 541 ? 90.928 61.452 51.703 1.00 16.51 541 LEU A O 1
ATOM 3946 N N . LEU A 1 542 ? 90.245 62.698 49.959 1.00 15.48 542 LEU A N 1
ATOM 3947 C CA . LEU A 1 542 ? 91.472 62.415 49.209 1.00 17.20 542 LEU A CA 1
ATOM 3948 C C . LEU A 1 542 ? 92.669 63.206 49.723 1.00 28.24 542 LEU A C 1
ATOM 3949 O O . LEU A 1 542 ? 93.813 62.779 49.535 1.00 27.53 542 LEU A O 1
ATOM 3954 N N . SER A 1 543 ? 92.435 64.351 50.360 1.00 24.56 543 SER A N 1
ATOM 3955 C CA . SER A 1 543 ? 93.516 65.199 50.846 1.00 26.02 543 SER A CA 1
ATOM 3956 C C . SER A 1 543 ? 93.786 65.042 52.333 1.00 21.02 543 SER A C 1
ATOM 3957 O O . SER A 1 543 ? 94.794 65.563 52.817 1.00 24.26 543 SER A O 1
ATOM 3960 N N . ALA A 1 544 ? 92.909 64.364 53.073 1.00 18.12 544 ALA A N 1
ATOM 3961 C CA . ALA A 1 544 ? 93.156 64.126 54.490 1.00 20.34 544 ALA A CA 1
ATOM 3962 C C . ALA A 1 544 ? 94.502 63.449 54.667 1.00 26.68 544 ALA A C 1
ATOM 3963 O O . ALA A 1 544 ? 94.866 62.561 53.895 1.00 22.23 544 ALA A O 1
ATOM 3965 N N . ARG A 1 545 ? 95.253 63.872 55.681 1.00 20.76 545 ARG A N 1
ATOM 3966 C CA . ARG A 1 545 ? 96.547 63.251 55.934 1.00 22.31 545 ARG A CA 1
ATOM 3967 C C . ARG A 1 545 ? 96.528 62.314 57.130 1.00 20.02 545 ARG A C 1
ATOM 3968 O O . ARG A 1 545 ? 97.022 61.187 57.027 1.00 26.35 545 ARG A O 1
ATOM 3976 N N . SER A 1 546 ? 95.959 62.734 58.257 1.00 20.92 546 SER A N 1
ATOM 3977 C CA . SER A 1 546 ? 95.927 61.880 59.434 1.00 18.18 546 SER A CA 1
ATOM 3978 C C . SER A 1 546 ? 94.773 60.894 59.346 1.00 18.38 546 SER A C 1
ATOM 3979 O O . SER A 1 546 ? 93.770 61.137 58.670 1.00 20.46 546 SER A O 1
ATOM 3982 N N . GLN A 1 547 ? 94.920 59.768 60.044 1.00 17.19 547 GLN A N 1
ATOM 3983 C CA . GLN A 1 547 ? 93.853 58.772 60.039 1.00 20.06 547 GLN A CA 1
ATOM 3984 C C . GLN A 1 547 ? 92.573 59.349 60.636 1.00 22.85 547 GLN A C 1
ATOM 3985 O O . GLN A 1 547 ? 91.465 59.054 60.166 1.00 19.51 547 GLN A O 1
ATOM 3991 N N . GLU A 1 548 ? 92.710 60.198 61.658 1.00 19.47 548 GLU A N 1
ATOM 3992 C CA . GLU A 1 548 ? 91.538 60.798 62.287 1.00 20.06 548 GLU A CA 1
ATOM 3993 C C . GLU A 1 548 ? 90.821 61.742 61.331 1.00 16.61 548 GLU A C 1
ATOM 3994 O O . GLU A 1 548 ? 89.583 61.739 61.254 1.00 20.75 548 GLU A O 1
ATOM 4000 N N . ASP A 1 549 ? 91.574 62.556 60.591 1.00 16.98 549 ASP A N 1
ATOM 4001 C CA . ASP A 1 549 ? 90.942 63.438 59.616 1.00 19.25 549 ASP A CA 1
ATOM 4002 C C . ASP A 1 549 ? 90.333 62.653 58.463 1.00 18.68 549 ASP A C 1
ATOM 4003 O O . ASP A 1 549 ? 89.322 63.080 57.896 1.00 12.44 549 ASP A O 1
ATOM 4008 N N . PHE A 1 550 ? 90.939 61.520 58.097 1.00 14.80 550 PHE A N 1
ATOM 4009 C CA . PHE A 1 550 ? 90.363 60.668 57.057 1.00 13.01 550 PHE A CA 1
ATOM 4010 C C . PHE A 1 550 ? 89.021 60.095 57.492 1.00 13.67 550 PHE A C 1
ATOM 4011 O O . PHE A 1 550 ? 88.043 60.148 56.740 1.00 14.05 550 PHE A O 1
ATOM 4019 N N . VAL A 1 551 ? 88.952 59.547 58.707 1.00 13.15 551 VAL A N 1
ATOM 4020 C CA . VAL A 1 551 ? 87.686 59.009 59.201 1.00 16.97 551 VAL A CA 1
ATOM 4021 C C . VAL A 1 551 ? 86.621 60.099 59.228 1.00 20.90 551 VAL A C 1
ATOM 4022 O O . VAL A 1 551 ? 85.480 59.886 58.794 1.00 13.43 551 VAL A O 1
ATOM 4026 N N . THR A 1 552 ? 86.985 61.289 59.718 1.00 15.92 552 THR A N 1
ATOM 4027 C CA . THR A 1 552 ? 86.065 62.424 59.723 1.00 13.96 552 THR A CA 1
ATOM 4028 C C . THR A 1 552 ? 85.492 62.677 58.334 1.00 13.76 552 THR A C 1
ATOM 4029 O O . THR A 1 552 ? 84.271 62.809 58.160 1.00 11.20 552 THR A O 1
ATOM 4033 N N . ALA A 1 553 ? 86.367 62.747 57.329 1.00 11.39 553 ALA A N 1
ATOM 4034 C CA . ALA A 1 553 ? 85.919 63.073 55.980 1.00 14.75 553 ALA A CA 1
ATOM 4035 C C . ALA A 1 553 ? 85.033 61.977 55.399 1.00 13.36 553 ALA A C 1
ATOM 4036 O O . ALA A 1 553 ? 84.056 62.273 54.700 1.00 9.73 553 ALA A O 1
ATOM 4038 N N . VAL A 1 554 ? 85.361 60.708 55.645 1.00 10.67 554 VAL A N 1
ATOM 4039 C CA . VAL A 1 554 ? 84.551 59.635 55.064 1.00 7.97 554 VAL A CA 1
ATOM 4040 C C . VAL A 1 554 ? 83.174 59.592 55.715 1.00 8.10 554 VAL A C 1
ATOM 4041 O O . VAL A 1 554 ? 82.165 59.356 55.040 1.00 9.89 554 VAL A O 1
ATOM 4045 N N . ARG A 1 555 ? 83.107 59.788 57.032 1.00 7.60 555 ARG A N 1
ATOM 4046 C CA . ARG A 1 555 ? 81.802 59.865 57.691 1.00 12.39 555 ARG A CA 1
ATOM 4047 C C . ARG A 1 555 ? 80.958 60.999 57.115 1.00 11.30 555 ARG A C 1
ATOM 4048 O O . ARG A 1 555 ? 79.773 60.816 56.824 1.00 12.06 555 ARG A O 1
ATOM 4056 N N . ALA A 1 556 ? 81.550 62.183 56.944 1.00 10.82 556 ALA A N 1
ATOM 4057 C CA . ALA A 1 556 ? 80.798 63.286 56.341 1.00 11.08 556 ALA A CA 1
ATOM 4058 C C . ALA A 1 556 ? 80.390 62.953 54.911 1.00 9.99 556 ALA A C 1
ATOM 4059 O O . ALA A 1 556 ? 79.276 63.270 54.479 1.00 9.26 556 ALA A O 1
ATOM 4061 N N . TYR A 1 557 ? 81.295 62.338 54.155 1.00 8.71 557 TYR A N 1
ATOM 4062 C CA . TYR A 1 557 ? 80.985 61.890 52.799 1.00 8.84 557 TYR A CA 1
ATOM 4063 C C . TYR A 1 557 ? 79.808 60.911 52.789 1.00 8.26 557 TYR A C 1
ATOM 4064 O O . TYR A 1 557 ? 78.891 61.024 51.963 1.00 8.55 557 TYR A O 1
ATOM 4073 N N . ASP A 1 558 ? 79.815 59.947 53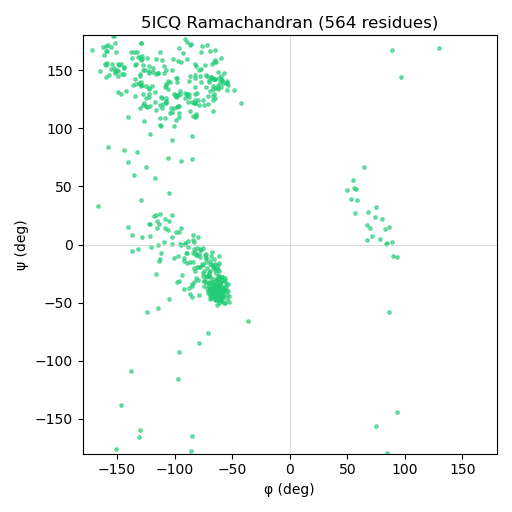.712 1.00 8.45 558 ASP A N 1
ATOM 4074 C CA . ASP A 1 558 ? 78.706 59.003 53.853 1.00 8.36 558 ASP A CA 1
ATOM 4075 C C . ASP A 1 558 ? 77.385 59.743 54.044 1.00 12.56 558 ASP A C 1
ATOM 4076 O O . ASP A 1 558 ? 76.387 59.435 53.382 1.00 8.45 558 ASP A O 1
ATOM 4081 N N . ARG A 1 559 ? 77.372 60.742 54.937 1.00 7.83 559 ARG A N 1
ATOM 4082 C CA . ARG A 1 559 ? 76.149 61.511 55.177 1.00 7.87 559 ARG A CA 1
ATOM 4083 C C . ARG A 1 559 ? 75.651 62.198 53.914 1.00 10.79 559 ARG A C 1
ATOM 4084 O O . ARG A 1 559 ? 74.440 62.257 53.676 1.00 8.45 559 ARG A O 1
ATOM 4092 N N . VAL A 1 560 ? 76.563 62.758 53.115 1.00 5.84 560 VAL A N 1
ATOM 4093 C CA . VAL A 1 560 ? 76.140 63.445 51.892 1.00 6.75 560 VAL A CA 1
ATOM 4094 C C . VAL A 1 560 ? 75.569 62.453 50.886 1.00 7.33 560 VAL A C 1
ATOM 4095 O O . VAL A 1 560 ? 74.525 62.702 50.272 1.00 6.49 560 VAL A O 1
ATOM 4099 N N . LEU A 1 561 ? 76.235 61.312 50.698 1.00 9.58 561 LEU A N 1
ATOM 4100 C CA . LEU A 1 561 ? 75.706 60.298 49.785 1.00 10.42 561 LEU A CA 1
ATOM 4101 C C . LEU A 1 561 ? 74.334 59.819 50.232 1.00 8.89 561 LEU A C 1
ATOM 4102 O O . LEU A 1 561 ? 73.403 59.723 49.423 1.00 8.47 561 LEU A O 1
ATOM 4107 N N . LEU A 1 562 ? 74.200 59.470 51.512 1.00 4.45 562 LEU A N 1
ATOM 4108 C CA . LEU A 1 562 ? 72.920 58.954 51.993 1.00 6.28 562 LEU A CA 1
ATOM 4109 C C . LEU A 1 562 ? 71.821 59.998 51.857 1.00 7.99 562 LEU A C 1
ATOM 4110 O O . LEU A 1 562 ? 70.670 59.654 51.559 1.00 6.43 562 LEU A O 1
ATOM 4115 N N . SER A 1 563 ? 72.151 61.275 52.100 1.00 8.64 563 SER A N 1
ATOM 4116 C CA . SER A 1 563 ? 71.156 62.342 52.071 1.00 7.99 563 SER A CA 1
ATOM 4117 C C . SER A 1 563 ? 70.634 62.623 50.675 1.00 9.48 563 SER A C 1
ATOM 4118 O O . SER A 1 563 ? 69.620 63.316 50.546 1.00 9.20 563 SER A O 1
ATOM 4121 N N . GLY A 1 564 ? 71.303 62.125 49.641 1.00 8.58 564 GLY A N 1
ATOM 4122 C CA . GLY A 1 564 ? 70.794 62.258 48.292 1.00 7.96 564 GLY A CA 1
ATOM 4123 C C . GLY A 1 564 ? 69.783 61.208 47.892 1.00 12.09 564 GLY A C 1
ATOM 4124 O O . GLY A 1 564 ? 69.081 61.392 46.892 1.00 7.90 564 GLY A O 1
ATOM 4125 N N . PHE A 1 565 ? 69.680 60.115 48.650 1.00 6.28 565 PHE A N 1
ATOM 4126 C CA . PHE A 1 565 ? 68.754 59.033 48.321 1.00 8.52 565 PHE A CA 1
ATOM 4127 C C . PHE A 1 565 ? 68.906 58.623 46.859 1.00 9.71 565 PHE A C 1
ATOM 4128 O O . PHE A 1 565 ? 67.929 58.474 46.116 1.00 7.43 565 PHE A O 1
ATOM 4136 N N . TYR A 1 566 ? 70.167 58.453 46.448 1.00 7.24 566 TYR A N 1
ATOM 4137 C CA . TYR A 1 566 ? 70.456 57.988 45.098 1.00 7.58 566 TYR A CA 1
ATOM 4138 C C . TYR A 1 566 ? 70.161 56.511 44.941 1.00 5.57 566 TYR A C 1
ATOM 4139 O O . TYR A 1 566 ? 69.959 56.039 43.812 1.00 7.44 566 TYR A O 1
ATOM 4148 N N . VAL A 1 567 ? 70.161 55.770 46.045 1.00 5.20 567 VAL A N 1
ATOM 4149 C CA . VAL A 1 567 ? 69.977 54.326 46.020 1.00 7.10 567 VAL A CA 1
ATOM 4150 C C . VAL A 1 567 ? 68.985 53.971 47.115 1.00 16.21 567 VAL A C 1
ATOM 4151 O O . VAL A 1 567 ? 68.822 54.707 48.092 1.00 22.48 567 VAL A O 1
ATOM 4155 N N . VAL A 1 568 ? 68.296 52.849 46.933 1.00 8.77 568 VAL A N 1
ATOM 4156 C CA . VAL A 1 568 ? 67.583 52.192 48.024 1.00 7.82 568 VAL A CA 1
ATOM 4157 C C . VAL A 1 568 ? 68.484 51.068 48.515 1.00 7.72 568 VAL A C 1
ATOM 4158 O O . VAL A 1 568 ? 68.656 50.068 47.796 1.00 8.47 568 VAL A O 1
ATOM 4162 N N . PRO A 1 569 ? 69.100 51.187 49.686 1.00 8.52 569 PRO A N 1
ATOM 4163 C CA . PRO A 1 569 ? 70.111 50.202 50.084 1.00 10.90 569 PRO A CA 1
ATOM 4164 C C . PRO A 1 569 ? 69.468 48.839 50.253 1.00 9.45 569 PRO A C 1
ATOM 4165 O O . PRO A 1 569 ? 68.341 48.725 50.742 1.00 10.20 569 PRO A O 1
ATOM 4169 N N . LEU A 1 570 ? 70.203 47.804 49.847 1.00 10.14 570 LEU A N 1
ATOM 4170 C CA . LEU A 1 570 ? 69.730 46.438 50.011 1.00 11.74 570 LEU A CA 1
ATOM 4171 C C . LEU A 1 570 ? 70.345 45.836 51.277 1.00 10.08 570 LEU A C 1
ATOM 4172 O O . LEU A 1 570 ? 70.059 46.318 52.378 1.00 10.01 570 LEU A O 1
ATOM 4177 N N . PHE A 1 571 ? 71.177 44.804 51.163 1.00 7.10 571 PHE A N 1
ATOM 4178 C CA . PHE A 1 571 ? 71.512 44.025 52.357 1.00 9.02 571 PHE A CA 1
ATOM 4179 C C . PHE A 1 571 ? 72.815 43.262 52.145 1.00 10.35 571 PHE A C 1
ATOM 4180 O O . PHE A 1 571 ? 73.302 43.126 51.020 1.00 10.46 571 PHE A O 1
ATOM 4188 N N . HIS A 1 572 ? 73.368 42.748 53.250 1.00 8.60 572 HIS A N 1
ATOM 4189 C CA . HIS A 1 572 ? 74.656 42.072 53.215 1.00 11.57 572 HIS A CA 1
ATOM 4190 C C . HIS A 1 572 ? 74.696 41.033 54.326 1.00 10.05 572 HIS A C 1
ATOM 4191 O O . HIS A 1 572 ? 73.852 41.020 55.220 1.00 9.38 572 HIS A O 1
ATOM 4198 N N . ALA A 1 573 ? 75.686 40.136 54.247 1.00 10.20 573 ALA A N 1
ATOM 4199 C CA . ALA A 1 573 ? 75.975 39.209 55.331 1.00 12.96 573 ALA A CA 1
ATOM 4200 C C . ALA A 1 573 ? 76.969 39.869 56.284 1.00 9.99 573 ALA A C 1
ATOM 4201 O O . ALA A 1 573 ? 78.000 40.393 55.846 1.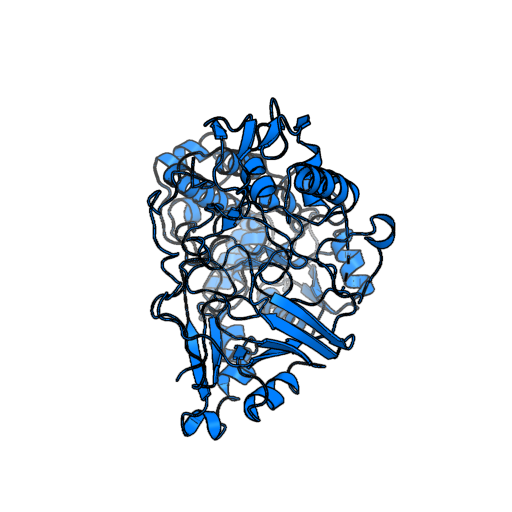00 12.54 573 ALA A O 1
ATOM 4203 N N . SER A 1 574 ? 76.648 39.871 57.580 1.00 10.06 574 SER A N 1
ATOM 4204 C CA . SER A 1 574 ? 77.544 40.511 58.538 1.00 14.25 574 SER A CA 1
ATOM 4205 C C . SER A 1 574 ? 78.827 39.724 58.703 1.00 15.58 574 SER A C 1
ATOM 4206 O O . SER A 1 574 ? 79.852 40.295 59.083 1.00 12.59 574 SER A O 1
ATOM 4209 N N . GLU A 1 575 ? 78.788 38.421 58.437 1.00 11.74 575 GLU A N 1
ATOM 4210 C CA . GLU A 1 575 ? 79.950 37.560 58.577 1.00 11.19 575 GLU A CA 1
ATOM 4211 C C . GLU A 1 575 ? 80.241 36.835 57.273 1.00 15.19 575 GLU A C 1
ATOM 4212 O O . GLU A 1 575 ? 79.376 36.690 56.403 1.00 13.68 575 GLU A O 1
ATOM 4218 N N . GLN A 1 576 ? 81.479 36.363 57.160 1.00 11.97 576 GLN A N 1
ATOM 4219 C CA . GLN A 1 576 ? 81.881 35.484 56.073 1.00 10.27 576 GLN A CA 1
ATOM 4220 C C . GLN A 1 576 ? 81.649 34.031 56.473 1.00 12.26 576 GLN A C 1
ATOM 4221 O O . GLN A 1 576 ? 82.059 33.608 57.558 1.00 14.53 576 GLN A O 1
ATOM 4227 N N . TRP A 1 577 ? 80.971 33.277 55.609 1.00 11.73 577 TRP A N 1
ATOM 4228 C CA . TRP A 1 577 ? 80.623 31.882 55.867 1.00 9.78 577 TRP A CA 1
ATOM 4229 C C . TRP A 1 577 ? 81.646 30.996 55.163 1.00 14.42 577 TRP A C 1
ATOM 4230 O O . TRP A 1 577 ? 81.789 31.066 53.935 1.00 13.44 577 TRP A O 1
ATOM 4241 N N . ILE A 1 578 ? 82.384 30.193 55.936 1.00 8.69 578 ILE A N 1
ATOM 4242 C CA . ILE A 1 578 ? 83.407 29.326 55.363 1.00 9.94 578 ILE A CA 1
ATOM 4243 C C . ILE A 1 578 ? 83.244 27.903 55.885 1.00 13.97 578 ILE A C 1
ATOM 4244 O O . ILE A 1 578 ? 82.593 27.650 56.901 1.00 15.31 578 ILE A O 1
ATOM 4249 N N . ALA A 1 579 ? 83.848 26.962 55.164 1.00 9.96 579 ALA A N 1
ATOM 4250 C CA . ALA A 1 579 ? 83.955 25.587 55.625 1.00 10.56 579 ALA A CA 1
ATOM 4251 C C . ALA A 1 579 ? 85.296 25.046 55.169 1.00 12.73 579 ALA A C 1
ATOM 4252 O O . ALA A 1 579 ? 85.835 25.485 54.150 1.00 11.35 579 ALA A O 1
ATOM 4254 N N . HIS A 1 580 ? 85.837 24.094 55.929 1.00 12.00 580 HIS A N 1
ATOM 4255 C CA . HIS A 1 580 ? 87.178 23.624 55.621 1.00 14.61 580 HIS A CA 1
ATOM 4256 C C . HIS A 1 580 ? 87.425 22.263 56.255 1.00 15.34 580 HIS A C 1
ATOM 4257 O O . HIS A 1 580 ? 86.799 21.899 57.255 1.00 14.96 580 HIS A O 1
ATOM 4264 N N . SER A 1 581 ? 88.348 21.517 55.654 1.00 12.78 581 SER A N 1
ATOM 4265 C CA . SER A 1 581 ? 88.876 20.320 56.294 1.00 13.41 581 SER A CA 1
ATOM 4266 C C . SER A 1 581 ? 89.520 20.684 57.627 1.00 13.65 581 SER A C 1
ATOM 4267 O O . SER A 1 581 ? 90.128 21.746 57.777 1.00 13.37 581 SER A O 1
ATOM 4270 N N . THR A 1 582 ? 89.399 19.787 58.610 1.00 14.19 582 THR A N 1
ATOM 4271 C CA . THR A 1 582 ? 90.077 20.038 59.878 1.00 16.00 582 THR A CA 1
ATOM 4272 C C . THR A 1 582 ? 91.550 19.676 59.827 1.00 18.89 582 THR A C 1
ATOM 4273 O O . THR A 1 582 ? 92.263 19.906 60.811 1.00 20.32 582 THR A O 1
ATOM 4277 N N . ASP A 1 583 ? 92.017 19.132 58.705 1.00 19.12 583 ASP A N 1
ATOM 4278 C CA . ASP A 1 583 ? 93.431 18.857 58.516 1.00 20.03 583 ASP A CA 1
ATOM 4279 C C . ASP A 1 583 ? 94.235 20.102 58.170 1.00 18.46 583 ASP A C 1
ATOM 4280 O O . ASP A 1 583 ? 95.469 20.036 58.156 1.00 19.36 583 ASP A O 1
ATOM 4285 N N . ILE A 1 584 ? 93.585 21.219 57.860 1.00 13.28 584 ILE A N 1
ATOM 4286 C CA . ILE A 1 584 ? 94.304 22.477 57.689 1.00 12.77 584 ILE A CA 1
ATOM 4287 C C . ILE A 1 584 ? 93.868 23.434 58.785 1.00 12.41 584 ILE A C 1
ATOM 4288 O O . ILE A 1 584 ? 92.731 23.385 59.265 1.00 15.13 584 ILE A O 1
ATOM 4293 N N . VAL A 1 585 ? 94.796 24.294 59.211 1.00 10.75 585 VAL A N 1
ATOM 4294 C CA . VAL A 1 585 ? 94.561 25.201 60.329 1.00 13.36 585 VAL A CA 1
ATOM 4295 C C . VAL A 1 585 ? 95.071 26.591 59.967 1.00 16.17 585 VAL A C 1
ATOM 4296 O O . VAL A 1 585 ? 95.835 26.775 59.016 1.00 12.83 585 VAL A O 1
ATOM 4300 N N . ARG A 1 586 ? 94.661 27.571 60.757 1.00 19.12 586 ARG A N 1
ATOM 4301 C CA . ARG A 1 586 ? 95.000 28.966 60.523 1.00 19.32 586 ARG A CA 1
ATOM 4302 C C . ARG A 1 586 ? 95.474 29.606 61.816 1.00 22.20 586 ARG A C 1
ATOM 4303 O O . ARG A 1 586 ? 95.298 29.031 62.895 1.00 19.02 586 ARG A O 1
ATOM 4311 N N . PRO A 1 587 ? 96.106 30.783 61.747 1.00 16.13 587 PRO A N 1
ATOM 4312 C CA . PRO A 1 587 ? 96.561 31.433 62.982 1.00 14.82 587 PRO A CA 1
ATOM 4313 C C . PRO A 1 587 ? 95.389 31.816 63.871 1.00 20.79 587 PRO A C 1
ATOM 4314 O O . PRO A 1 587 ? 94.256 31.984 63.415 1.00 18.12 587 PRO A O 1
ATOM 4318 N N . GLU A 1 588 ? 95.683 31.955 65.168 1.00 23.00 588 GLU A N 1
ATOM 4319 C CA . GLU A 1 588 ? 94.646 32.335 66.121 1.00 20.86 588 GLU A CA 1
ATOM 4320 C C . GLU A 1 588 ? 94.091 33.714 65.815 1.00 24.71 588 GLU A C 1
ATOM 4321 O O . GLU A 1 588 ? 92.921 33.992 66.093 1.00 22.38 588 GLU A O 1
ATOM 4327 N N . ARG A 1 589 ? 94.906 34.584 65.242 1.00 21.47 589 ARG A N 1
ATOM 4328 C CA . ARG A 1 589 ? 94.504 35.956 64.971 1.00 25.35 589 ARG A CA 1
ATOM 4329 C C . ARG A 1 589 ? 94.348 36.147 63.465 1.00 24.09 589 ARG A C 1
ATOM 4330 O O . ARG A 1 589 ? 95.308 35.961 62.712 1.00 21.80 589 ARG A O 1
ATOM 4338 N N . SER A 1 590 ? 93.153 36.529 63.040 1.00 17.80 590 SER A N 1
ATOM 4339 C CA . SER A 1 590 ? 92.851 36.795 61.643 1.00 23.45 590 SER A CA 1
ATOM 4340 C C . SER A 1 590 ? 93.018 38.281 61.335 1.00 15.57 590 SER A C 1
ATOM 4341 O O . SER A 1 590 ? 92.971 39.122 62.240 1.00 19.13 590 SER A O 1
ATOM 4344 N N . PRO A 1 591 ? 93.234 38.644 60.068 1.00 16.92 591 PRO A N 1
ATOM 4345 C CA . PRO A 1 591 ? 93.481 40.058 59.746 1.00 19.89 591 PRO A CA 1
ATOM 4346 C C . PRO A 1 591 ? 92.256 40.920 60.005 1.00 11.82 591 PRO A C 1
ATOM 4347 O O . PRO A 1 591 ? 91.123 40.503 59.754 1.00 13.86 591 PRO A O 1
ATOM 4351 N N . ARG A 1 592 ? 92.499 42.142 60.500 1.00 13.97 592 ARG A N 1
ATOM 4352 C CA . ARG A 1 592 ? 91.402 43.051 60.836 1.00 16.86 592 ARG A CA 1
ATOM 4353 C C . ARG A 1 592 ? 90.667 43.573 59.604 1.00 13.53 592 ARG A C 1
ATOM 4354 O O . ARG A 1 592 ? 89.509 44.007 59.720 1.00 13.10 592 ARG A O 1
ATOM 4362 N N . TYR A 1 593 ? 91.312 43.581 58.441 1.00 12.27 593 TYR A N 1
ATOM 4363 C CA . TYR A 1 593 ? 90.721 44.177 57.252 1.00 17.13 593 TYR A CA 1
ATOM 4364 C C . TYR A 1 593 ? 90.781 43.196 56.090 1.00 19.79 593 TYR A C 1
ATOM 4365 O O . TYR A 1 593 ? 91.353 42.105 56.188 1.00 13.73 593 TYR A O 1
ATOM 4374 N N . GLY A 1 594 ? 90.148 43.596 54.989 1.00 18.54 594 GLY A N 1
ATOM 4375 C CA . GLY A 1 594 ? 90.105 42.774 53.800 1.00 24.14 594 GLY A CA 1
ATOM 4376 C C . GLY A 1 594 ? 88.844 41.948 53.661 1.00 20.36 594 GLY A C 1
ATOM 4377 O O . GLY A 1 594 ? 88.287 41.461 54.648 1.00 16.65 594 GLY A O 1
ATOM 4378 N N . SER A 1 595 ? 88.388 41.786 52.427 1.00 13.42 595 SER A N 1
ATOM 4379 C CA . SER A 1 595 ? 87.298 40.872 52.122 1.00 17.87 595 SER A CA 1
ATOM 4380 C C . SER A 1 595 ? 87.560 40.285 50.737 1.00 21.17 595 SER A C 1
ATOM 4381 O O . SER A 1 595 ? 87.839 41.031 49.808 1.00 23.09 595 SER A O 1
ATOM 4384 N N . PRO A 1 596 ? 87.511 38.946 50.596 1.00 19.78 596 PRO A N 1
ATOM 4385 C CA . PRO A 1 596 ? 87.331 37.932 51.644 1.00 16.40 596 PRO A CA 1
ATOM 4386 C C . PRO A 1 596 ? 88.444 38.001 52.677 1.00 15.13 596 PRO A C 1
ATOM 4387 O O . PRO A 1 596 ? 89.497 38.572 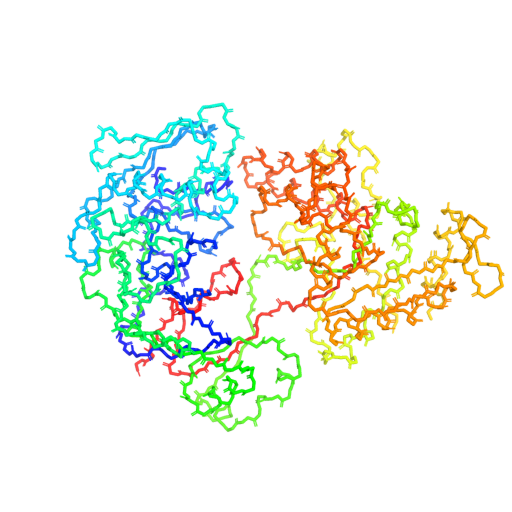52.390 1.00 13.90 596 PRO A O 1
ATOM 4391 N N . ILE A 1 597 ? 88.214 37.437 53.859 1.00 11.74 597 ILE A N 1
ATOM 4392 C CA . ILE A 1 597 ? 89.198 37.567 54.931 1.00 11.05 597 ILE A CA 1
ATOM 4393 C C . ILE A 1 597 ? 90.498 36.848 54.574 1.00 16.03 597 ILE A C 1
ATOM 4394 O O . ILE A 1 597 ? 91.592 37.320 54.909 1.00 12.08 597 ILE A O 1
ATOM 4399 N N . PHE A 1 598 ? 90.411 35.711 53.886 1.00 12.60 598 PHE A N 1
ATOM 4400 C CA . PHE A 1 598 ? 91.599 34.989 53.453 1.00 13.49 598 PHE A CA 1
ATOM 4401 C C . PHE A 1 598 ? 91.705 34.987 51.931 1.00 16.95 598 PHE A C 1
ATOM 4402 O O . PHE A 1 598 ? 90.698 34.959 51.223 1.00 26.93 598 PHE A O 1
ATOM 4410 N N . GLY A 1 599 ? 92.938 35.002 51.433 1.00 18.80 599 GLY A N 1
ATOM 4411 C CA . GLY A 1 599 ? 93.182 34.930 50.009 1.00 22.75 599 GLY A CA 1
ATOM 4412 C C . GLY A 1 599 ? 92.731 33.598 49.448 1.00 17.58 599 GLY A C 1
ATOM 4413 O O . GLY A 1 599 ? 92.469 32.650 50.193 1.00 18.92 599 GLY A O 1
ATOM 4414 N N . PRO A 1 600 ? 92.648 33.487 48.119 1.00 24.58 600 PRO A N 1
ATOM 4415 C CA . PRO A 1 600 ? 92.157 32.232 47.526 1.00 21.99 600 PRO A CA 1
ATOM 4416 C C . PRO A 1 600 ? 93.048 31.035 47.810 1.00 18.21 600 PRO A C 1
ATOM 4417 O O . PRO A 1 600 ? 92.552 29.900 47.806 1.00 19.54 600 PRO A O 1
ATOM 4421 N N . THR A 1 601 ? 94.341 31.237 48.080 1.00 11.20 601 THR A N 1
ATOM 4422 C CA . THR A 1 601 ? 95.229 30.117 48.367 1.00 10.10 601 THR A CA 1
ATOM 4423 C C . THR A 1 601 ? 95.648 30.053 49.832 1.00 10.59 601 THR A C 1
ATOM 4424 O O . THR A 1 601 ? 96.595 29.323 50.161 1.00 12.23 601 THR A O 1
ATOM 4428 N N . LEU A 1 602 ? 94.972 30.787 50.715 1.00 12.03 602 LEU A N 1
ATOM 4429 C CA . LEU A 1 602 ? 95.121 30.618 52.168 1.00 10.56 602 LEU A CA 1
ATOM 4430 C C . LEU A 1 602 ? 96.584 30.747 52.603 1.00 10.05 602 LEU A C 1
ATOM 4431 O O . LEU A 1 602 ? 97.146 29.865 53.261 1.00 11.39 602 LEU A O 1
ATOM 4436 N N . GLU A 1 603 ? 97.196 31.884 52.241 1.00 9.15 603 GLU A N 1
ATOM 4437 C CA . GLU A 1 603 ? 98.631 32.045 52.488 1.00 13.42 603 GLU A CA 1
ATOM 4438 C C . GLU A 1 603 ? 99.006 31.914 53.963 1.00 10.76 603 GLU A C 1
ATOM 4439 O O . GLU A 1 603 ? 100.147 31.545 54.269 1.00 10.98 603 GLU A O 1
ATOM 4445 N N . SER A 1 604 ? 98.098 32.230 54.893 1.00 9.03 604 SER A N 1
ATOM 4446 C CA . SER A 1 604 ? 98.449 32.105 56.311 1.00 10.67 604 SER A CA 1
ATOM 4447 C C . SER A 1 604 ? 98.127 30.736 56.913 1.00 12.65 604 SER A C 1
ATOM 4448 O O . SER A 1 604 ? 98.525 30.470 58.054 1.00 12.62 604 SER A O 1
ATOM 4451 N N . TRP A 1 605 ? 97.443 29.860 56.190 1.00 8.19 605 TRP A N 1
ATOM 4452 C CA . TRP A 1 605 ? 97.065 28.567 56.744 1.00 8.05 605 TRP A CA 1
ATOM 4453 C C . TRP A 1 605 ? 98.193 27.553 56.575 1.00 7.29 605 TRP A C 1
ATOM 4454 O O . TRP A 1 605 ? 99.208 27.811 55.918 1.00 10.54 605 TRP A O 1
ATOM 4465 N N . TRP A 1 606 ? 98.011 26.379 57.176 1.00 9.34 606 TRP A N 1
ATOM 4466 C CA . TRP A 1 606 ? 99.016 25.326 57.044 1.00 7.03 606 TRP A CA 1
ATOM 4467 C C . TRP A 1 606 ? 98.394 23.971 57.351 1.00 11.44 606 TRP A C 1
ATOM 4468 O O . TRP A 1 606 ? 97.284 23.877 57.875 1.00 14.91 606 TRP A O 1
ATOM 4479 N N . ARG A 1 607 ? 99.131 22.916 57.000 1.00 10.40 607 ARG A N 1
ATOM 4480 C CA . ARG A 1 607 ? 98.680 21.547 57.233 1.00 14.38 607 ARG A CA 1
ATOM 4481 C C . ARG A 1 607 ? 98.983 21.133 58.669 1.00 16.73 607 ARG A C 1
ATOM 4482 O O . ARG A 1 607 ? 100.113 21.280 59.144 1.00 17.23 607 ARG A O 1
ATOM 4490 N N . LYS A 1 608 ? 97.979 20.616 59.359 1.00 16.41 608 LYS A N 1
ATOM 4491 C CA . LYS A 1 608 ? 98.166 20.230 60.753 1.00 25.98 608 LYS A CA 1
ATOM 4492 C C . LYS A 1 608 ? 99.067 19.001 60.843 1.00 30.44 608 LYS A C 1
ATOM 4493 O O . LYS A 1 608 ? 98.994 18.097 60.007 1.00 35.40 608 LYS A O 1
ATOM 4499 N N . ASN A 1 609 ? 99.934 18.964 61.846 1.00 36.81 609 ASN A N 1
ATOM 4500 C CA . ASN A 1 609 ? 100.758 17.761 61.993 1.00 59.39 609 ASN A CA 1
ATOM 4501 C C . ASN A 1 609 ? 100.080 16.738 62.905 1.00 54.58 609 ASN A C 1
ATOM 4502 O O . ASN A 1 609 ? 99.248 15.951 62.452 1.00 48.82 609 ASN A O 1
#

Radius of gyration: 25.39 Å; Cα contacts (8 Å, |Δi|>4): 1212; chains: 1; bounding box: 80×62×44 Å

Solvent-accessible surface area: 24522 Å² total; per-residue (Å²): 87,72,12,9,5,10,12,42,69,47,136,34,81,159,119,22,76,54,4,37,18,5,39,74,80,8,95,113,6,17,108,0,65,8,12,20,82,37,80,3,67,4,2,20,35,23,28,107,106,36,4,87,8,1,100,28,5,2,12,4,12,0,6,12,89,0,55,11,11,26,18,4,0,2,23,12,0,0,79,16,2,73,54,46,108,50,20,47,90,0,23,0,29,4,2,94,146,2,46,0,36,85,42,109,77,4,37,0,100,9,0,36,27,0,6,81,16,0,83,58,88,0,130,75,93,32,89,101,12,4,49,67,15,118,48,28,68,42,87,48,86,81,94,0,25,0,28,1,63,79,34,76,24,30,26,0,0,0,35,0,0,74,2,15,0,2,3,101,80,55,41,84,58,146,111,8,78,70,52,22,69,74,119,36,36,3,2,1,2,3,48,9,34,45,31,87,58,28,44,45,0,19,0,109,56,14,113,108,20,25,0,67,99,8,44,2,8,60,8,15,28,1,3,59,39,3,7,0,45,17,19,174,83,28,92,27,18,8,76,7,0,64,72,31,101,2,10,20,13,60,7,113,35,12,96,53,23,55,104,23,14,99,18,98,4,37,188,87,44,137,15,32,94,46,57,29,97,21,74,13,7,35,20,0,49,0,0,0,0,1,19,58,84,66,33,0,132,38,37,110,0,14,11,0,0,11,27,5,4,34,10,58,120,1,19,76,85,84,16,57,44,63,45,48,23,0,80,0,7,4,7,59,18,71,3,4,3,31,61,86,44,7,37,124,111,3,75,69,60,12,70,91,77,114,143,22,25,110,75,56,5,39,79,15,146,36,134,2,30,72,19,147,72,198,105,18,13,119,142,0,39,81,30,0,31,65,21,49,2,155,60,111,53,101,101,0,46,45,124,60,116,68,8,41,0,28,0,0,0,109,35,141,74,22,46,108,9,0,92,19,1,13,75,16,0,63,120,3,13,3,105,22,84,8,124,83,25,94,145,79,82,13,84,108,42,82,60,114,16,60,0,19,0,2,19,5,118,3,80,6,41,11,15,3,5,46,44,3,103,42,38,1,9,40,89,17,0,116,94,115,65,13,116,0,14,0,9,1,62,22,90,6,0,45,23,2,0,53,22,0,27,72,11,125,47,57,128,78,1,18,17,1,0,56,0,0,0,0,5,1,10,9,9,18,23,10,2,9,6,24,20,28,27,68,34,16,0,0,16,14,35,92,8,38,56,8,183,122,39,5,103,15,16,86,84,16,16,22,61,4,1,65,7,0,27,107,102,151

Secondary structure (DSSP, 8-state):
---EESSS--SS-TT--S-TTS-TTPPP--EEEEEEES---BS-SS---BPSS-BTTTB-BSEEEETTSSSEEEESSEEEEEE-TT-SEEEEEE-TT-B-TTSPBP-HHHHHHHHHHHHHHS-HHHHHHHHT-SEEEEEETTEEEEE-TTT--TTHHHHHHTSB---GGG--GGGTTS---S-----SSEEEEEEETTTEEEEEE-TT-TTTTSGGGTT----SEEEEEEESSHHHHHHHHHTTS--EEEE--HHHHHHS--SHHHHTTSEEEEEE--S--B--EEEEE-TTSGGG--HHHHHHHHTT--HHHHHHHHSTT--EE--STTBSSTT--TT-PPPHHHHHHHTT-TTSS-HHHHTT---SPPP--HHHHHHHHHHHHHTT-EE-SSSEEETTEE-EEEEEESSHHHHHHHHHHHHHHHTTT-EEEEEE--HHHHHHHHHHT--SEEEEE----SS--THHHHHH-GGGTTSTT-S-TT----HHHHHHHHHHHH--SHHHHHHHHHHHHHHHHHTT-EEE-EE-SSEEEEEETTEE--SS--SS-SSSS-TT-TT-EE--

B-factor: mean 21.9, std 13.23, range [3.9, 99.34]

Sequence (568 aa):
SHGLAMHGAPQLPKDFDHFPYADPAAKKGGRLRVGLPGTFDSLNPFNVTAAQGLVGNVFQGLMARSQDEPFTLYPLIAQSIIDIDPARTRVTFHLDPRAHFSDGKPITAEDVLFSFDLLKAKGRPQQRIAYGLVKSATAPDPHRVAYDLTGVGDRELPLILAIMPVLPKHALDVERFSDATLAKPLGSGPYVVADVQAGARLLLKRDPNYWGADIPSQRGFYNFDEIDLQYFRDGNNSLFEAFKAGLIDYRDETSTTRWSTGYDFPALRDGRMARESLKNENPKGLNGFVFNTRRALFKDARLREAFGMMFDFEWVNANYYAGLYTRTKSFFDESELSSSGRGASEKERALLAPWPDAVRAEILEGEWRPPVSDDRDMARRALDLLAAAGCRVDGDRLMKDGEPFSFEIMVKDRDQERLALAYASSLARIGVEVRVRLVDEVQYQRRRQKFDFDMMIGQYVASASPGNEQRMRWSSATANQESSFNLAGAASPAIDGMISALLSARSQEDFVTAVRAYDRVLLSGFYVVPLFHASEQWIAHSTDIVRPERSPRYGSPIFGPTLESWWRKN

InterPro domains:
  IPR000914 Solute-binding protein family 5 domain [PF00496] (88-497)
  IPR030678 Peptide/nickel binding protein, MppA-type [PIRSF002741] (23-559)
  IPR039424 Solute-binding protein family 5 [PTHR30290] (26-572)

Organism: NCBI:txid1134912

CATH classification: 3.40.190.10 (+1 more: 3.10.105.10)

Foldseek 3Di:
DFKDFLFADDPDDSPFQAQPFFDLPFAFEDEAEFEDEDFAQACAPWFPSHDPDCEQQFWFFQWDFRLQDQTMTGGDQFRDWDADLQRQKIKTFGDQLFDWLVRHTQWLVQLVVLLVLCLVGGDDVSVVLSVQWPDWDDPDRGMIMTGNHPPSFSCSVSSSRGRTRADPVFDDSVCNNPGDDPFGIGQHQWGFDDDDGGFKTKTAGSPPRSCCRPRHNRRFDRYRMYIYGYDHDDVVSVVCVLVVNHFKDFDDALVCVVPVQPHVCCVVQQKHKDWAFFQWFFDFKFKFAQCVDPLNVDLLLLLLLLLLQAQVVCCVPGRVVQWDFDWWRRHRHLLALAQAAADPLLCVLCVVPVPQFDPCSNGNNDGRHYCPPVPSLVVSQVSVVVVVWHADDQFIDDPRHGAEFEEEEADDVQQVSQVSSQVRVSNNHYHYHYDHDYPVVVQQCQQQLVGRIYMATSGGGSQDAPLLCQQAELVNLRHGPTNVSNSHHDVSLVSLNVQLSNRHHPVSNSSSSNSNRRSVVRSSRGSGHIGRNTIMMMGGPQKAGDPDFRNYDPPRAGSRRRSMHGHD